Protein AF-0000000079726854 (afdb_homodimer)

Radius of gyration: 30.64 Å; Cα contacts (8 Å, |Δi|>4): 1343; chains: 2; bounding box: 55×97×85 Å

pLDDT: mean 92.7, std 12.95, range [23.28, 98.94]

Nearest PDB structures (foldseek):
  1ols-assembly1_A-2  TM=9.414E-01  e=3.749E-21  Homo sapiens
  2j9f-assembly1_C  TM=9.474E-01  e=1.026E-20  Homo sapiens
  1qs0-assembly1_A-2  TM=9.332E-01  e=1.654E-20  Pseudomonas putida
  1v11-assembly1_A-2  TM=9.419E-01  e=2.470E-19  Homo sapiens
  1olu-assembly1_A-2  TM=9.464E-01  e=5.470E-19  Homo sapiens

Structure (mmCIF, N/CA/C/O backbone):
data_AF-0000000079726854-model_v1
#
loop_
_entity.id
_entity.type
_entity.pdbx_description
1 polymer 'Thiamine pyrophosphate-dependent dehydrogenase E1 component subunit alpha'
#
loop_
_atom_site.group_PDB
_atom_site.id
_atom_site.type_symbol
_atom_site.label_atom_id
_atom_site.label_alt_id
_atom_site.label_comp_id
_atom_site.label_asym_id
_atom_site.label_entity_id
_atom_site.label_seq_id
_atom_site.pdbx_PDB_ins_code
_atom_site.Cartn_x
_atom_site.Cartn_y
_atom_site.Cartn_z
_atom_site.occupancy
_atom_site.B_iso_or_equiv
_atom_site.auth_seq_id
_atom_site.auth_comp_id
_atom_site.auth_asym_id
_atom_site.auth_atom_id
_atom_site.pdbx_PDB_model_num
ATOM 1 N N . MET A 1 1 ? -6.504 -50.25 14.531 1 25.8 1 MET A N 1
ATOM 2 C CA . MET A 1 1 ? -5.559 -50.531 13.453 1 25.8 1 MET A CA 1
ATOM 3 C C . MET A 1 1 ? -5.918 -49.781 12.188 1 25.8 1 MET A C 1
ATOM 5 O O . MET A 1 1 ? -5.203 -49.875 11.188 1 25.8 1 MET A O 1
ATOM 9 N N . SER A 1 2 ? -7.25 -49.594 11.977 1 27.8 2 SER A N 1
ATOM 10 C CA . SER A 1 2 ? -7.914 -49.281 10.719 1 27.8 2 SER A CA 1
ATOM 11 C C . SER A 1 2 ? -7.703 -47.812 10.32 1 27.8 2 SER A C 1
ATOM 13 O O . SER A 1 2 ? -7.949 -47.438 9.172 1 27.8 2 SER A O 1
ATOM 15 N N . ALA A 1 3 ? -7.895 -47.031 11.258 1 33.38 3 ALA A N 1
ATOM 16 C CA . ALA A 1 3 ? -8.016 -45.594 10.953 1 33.38 3 ALA A CA 1
ATOM 17 C C . ALA A 1 3 ? -6.707 -45.031 10.391 1 33.38 3 ALA A C 1
ATOM 19 O O . ALA A 1 3 ? -6.656 -43.906 9.938 1 33.38 3 ALA A O 1
ATOM 20 N N . LYS A 1 4 ? -5.582 -45.438 10.586 1 38.72 4 LYS A N 1
ATOM 21 C CA . LYS A 1 4 ? -4.223 -45.125 10.164 1 38.72 4 LYS A CA 1
ATOM 22 C C . LYS A 1 4 ? -4.023 -45.406 8.672 1 38.72 4 LYS A C 1
ATOM 24 O O . LYS A 1 4 ? -3.131 -44.812 8.047 1 38.72 4 LYS A O 1
ATOM 29 N N . VAL A 1 5 ? -4.652 -46.344 8.062 1 39.69 5 VAL A N 1
ATOM 30 C CA . VAL A 1 5 ? -4.488 -46.875 6.715 1 39.69 5 VAL A CA 1
ATOM 31 C C . VAL A 1 5 ? -5.164 -45.938 5.707 1 39.69 5 VAL A C 1
ATOM 33 O O . VAL A 1 5 ? -4.668 -45.75 4.59 1 39.69 5 VAL A O 1
ATOM 36 N N . GLY A 1 6 ? -6.293 -45.406 6.043 1 38.66 6 GLY A N 1
ATOM 37 C CA . GLY A 1 6 ? -7.152 -44.531 5.246 1 38.66 6 GLY A CA 1
ATOM 38 C C . GLY A 1 6 ? -6.559 -43.156 5.016 1 38.66 6 GLY A C 1
ATOM 39 O O . GLY A 1 6 ? -6.664 -42.594 3.916 1 38.66 6 GLY A O 1
ATOM 40 N N . THR A 1 7 ? -6.168 -42.438 6.035 1 44.09 7 THR A N 1
ATOM 41 C CA . THR A 1 7 ? -5.48 -41.156 6.035 1 44.09 7 THR A CA 1
ATOM 42 C C . THR A 1 7 ? -4.188 -41.25 5.227 1 44.09 7 THR A C 1
ATOM 44 O O . THR A 1 7 ? -3.803 -40.281 4.562 1 44.09 7 THR A O 1
ATOM 47 N N . ASP A 1 8 ? -3.543 -42.594 5.246 1 51.16 8 ASP A N 1
ATOM 48 C CA . ASP A 1 8 ? -2.252 -42.875 4.621 1 51.16 8 ASP A CA 1
ATOM 49 C C . ASP A 1 8 ? -2.391 -43 3.104 1 51.16 8 ASP A C 1
ATOM 51 O O . ASP A 1 8 ? -1.583 -42.438 2.354 1 51.16 8 ASP A O 1
ATOM 55 N N . ILE A 1 9 ? -3.443 -43.781 2.66 1 47.91 9 ILE A N 1
ATOM 56 C CA . ILE A 1 9 ? -3.678 -44.031 1.24 1 47.91 9 ILE A CA 1
ATOM 57 C C . ILE A 1 9 ? -4.062 -42.719 0.56 1 47.91 9 ILE A C 1
ATOM 59 O O . ILE A 1 9 ? -3.588 -42.406 -0.537 1 47.91 9 ILE A O 1
ATOM 63 N N . SER A 1 10 ? -4.98 -42.031 1.282 1 62.22 10 SER A N 1
ATOM 64 C CA . SER A 1 10 ? -5.406 -40.719 0.787 1 62.22 10 SER A CA 1
ATOM 65 C C . SER A 1 10 ? -4.227 -39.75 0.66 1 62.22 10 SER A C 1
ATOM 67 O O . SER A 1 10 ? -4.145 -39 -0.298 1 62.22 10 SER A O 1
ATOM 69 N N . SER A 1 11 ? -3.328 -40.25 1.437 1 79.12 11 SER A N 1
ATOM 70 C CA . SER A 1 11 ? -2.131 -39.406 1.4 1 79.12 11 SER A CA 1
ATOM 71 C C . SER A 1 11 ? -1.229 -39.781 0.232 1 79.12 11 SER A C 1
ATOM 73 O O . SER A 1 11 ? -0.668 -38.938 -0.436 1 79.12 11 SER A O 1
ATOM 75 N N . LYS A 1 12 ? -1.291 -41.156 -0.083 1 88.56 12 LYS A N 1
ATOM 76 C CA . LYS A 1 12 ? -0.431 -41.594 -1.187 1 88.56 12 LYS A CA 1
ATOM 77 C C . LYS A 1 12 ? -1.008 -41.156 -2.529 1 88.56 12 LYS A C 1
ATOM 79 O O . LYS A 1 12 ? -0.264 -40.75 -3.434 1 88.56 12 LYS A O 1
ATOM 84 N N . SER A 1 13 ? -2.318 -41.281 -2.658 1 93.31 13 SER A N 1
ATOM 85 C CA . SER A 1 13 ? -2.971 -40.844 -3.889 1 93.31 13 SER A CA 1
ATOM 86 C C . SER A 1 13 ? -2.744 -39.375 -4.137 1 93.31 13 SER A C 1
ATOM 88 O O . SER A 1 13 ? -2.453 -38.938 -5.262 1 93.31 13 SER A O 1
ATOM 90 N N . VAL A 1 14 ? -2.889 -38.625 -3.09 1 96.12 14 VAL A N 1
ATOM 91 C CA . VAL A 1 14 ? -2.656 -37.188 -3.199 1 96.12 14 VAL A CA 1
ATOM 92 C C . VAL A 1 14 ? -1.198 -36.938 -3.572 1 96.12 14 VAL A C 1
ATOM 94 O O . VAL A 1 14 ? -0.911 -36.094 -4.438 1 96.12 14 VAL A O 1
ATOM 97 N N . LEU A 1 15 ? -0.326 -37.656 -2.934 1 96.88 15 LEU A N 1
ATOM 98 C CA . LEU A 1 15 ? 1.1 -37.531 -3.215 1 96.88 15 LEU A CA 1
ATOM 99 C C . LEU A 1 15 ? 1.396 -37.844 -4.68 1 96.88 15 LEU A C 1
ATOM 101 O O . LEU A 1 15 ? 2.211 -37.156 -5.305 1 96.88 15 LEU A O 1
ATOM 105 N N . MET A 1 16 ? 0.76 -38.844 -5.164 1 97.62 16 MET A N 1
ATOM 106 C CA . MET A 1 16 ? 0.955 -39.219 -6.562 1 97.62 16 MET A CA 1
ATOM 107 C C . MET A 1 16 ? 0.447 -38.125 -7.496 1 97.62 16 MET A C 1
ATOM 109 O O . MET A 1 16 ? 1.12 -37.781 -8.461 1 97.62 16 MET A O 1
ATOM 113 N N . ASP A 1 17 ? -0.736 -37.625 -7.234 1 98 17 ASP A N 1
ATOM 114 C CA . ASP A 1 17 ? -1.294 -36.562 -8.039 1 98 17 ASP A CA 1
ATOM 115 C C . ASP A 1 17 ? -0.376 -35.344 -8.039 1 98 17 ASP A C 1
ATOM 117 O O . ASP A 1 17 ? -0.16 -34.719 -9.078 1 98 17 ASP A O 1
ATOM 121 N N . LEU A 1 18 ? 0.135 -35 -6.871 1 98.56 18 LEU A N 1
ATOM 122 C CA . LEU A 1 18 ? 1.049 -33.875 -6.742 1 98.56 18 LEU A CA 1
ATOM 123 C C . LEU A 1 18 ? 2.318 -34.125 -7.555 1 98.56 18 LEU A C 1
ATOM 125 O O . LEU A 1 18 ? 2.791 -33.219 -8.25 1 98.56 18 LEU A O 1
ATOM 129 N N . TYR A 1 19 ? 2.846 -35.312 -7.453 1 98.44 19 TYR A N 1
ATOM 130 C CA . TYR A 1 19 ? 4.066 -35.656 -8.172 1 98.44 19 TYR A CA 1
ATOM 131 C C . TYR A 1 19 ? 3.865 -35.531 -9.68 1 98.44 19 TYR A C 1
ATOM 133 O O . TYR A 1 19 ? 4.68 -34.938 -10.375 1 98.44 19 TYR A O 1
ATOM 141 N N . VAL A 1 20 ? 2.812 -36.094 -10.18 1 98.69 20 VAL A N 1
ATOM 142 C CA . VAL A 1 20 ? 2.549 -36.094 -11.609 1 98.69 20 VAL A CA 1
ATOM 143 C C . VAL A 1 20 ? 2.414 -34.656 -12.102 1 98.69 20 VAL A C 1
ATOM 145 O O . VAL A 1 20 ? 2.979 -34.281 -13.133 1 98.69 20 VAL A O 1
ATOM 148 N N . SER A 1 21 ? 1.684 -33.844 -11.367 1 98.69 21 SER A N 1
ATOM 149 C CA . SER A 1 21 ? 1.503 -32.438 -11.727 1 98.69 21 SER A CA 1
ATOM 150 C C . SER A 1 21 ? 2.834 -31.703 -11.742 1 98.69 21 SER A C 1
ATOM 152 O O . SER A 1 21 ? 3.168 -31.031 -12.719 1 98.69 21 SER A O 1
ATOM 154 N N . ALA A 1 22 ? 3.607 -31.828 -10.688 1 98.81 22 ALA A N 1
ATOM 155 C CA . ALA A 1 22 ? 4.895 -31.141 -10.578 1 98.81 22 ALA A CA 1
ATOM 156 C C . ALA A 1 22 ? 5.859 -31.609 -11.664 1 98.81 22 ALA A C 1
ATOM 158 O O . ALA A 1 22 ? 6.59 -30.812 -12.25 1 98.81 22 ALA A O 1
ATOM 159 N N . LEU A 1 23 ? 5.867 -32.875 -11.906 1 98.81 23 LEU A N 1
ATOM 160 C CA . LEU A 1 23 ? 6.738 -33.469 -12.922 1 98.81 23 LEU A CA 1
ATOM 161 C C . LEU A 1 23 ? 6.391 -32.938 -14.305 1 98.81 23 LEU A C 1
ATOM 163 O O . LEU A 1 23 ? 7.281 -32.625 -15.094 1 98.81 23 LEU A O 1
ATOM 167 N N . ARG A 1 24 ? 5.117 -32.938 -14.602 1 98.81 24 ARG A N 1
ATOM 168 C CA . ARG A 1 24 ? 4.668 -32.406 -15.883 1 98.81 24 ARG A CA 1
ATOM 169 C C . ARG A 1 24 ? 5.141 -30.969 -16.078 1 98.81 24 ARG A C 1
ATOM 171 O O . ARG A 1 24 ? 5.629 -30.609 -17.141 1 98.81 24 ARG A O 1
ATOM 178 N N . ILE A 1 25 ? 4.984 -30.156 -15.086 1 98.81 25 ILE A N 1
ATOM 179 C CA . ILE A 1 25 ? 5.438 -28.766 -15.133 1 98.81 25 ILE A CA 1
ATOM 180 C C . ILE A 1 25 ? 6.938 -28.719 -15.406 1 98.81 25 ILE A C 1
ATOM 182 O O . ILE A 1 25 ? 7.391 -28.062 -16.344 1 98.81 25 ILE A O 1
ATOM 186 N N . ARG A 1 26 ? 7.73 -29.469 -14.641 1 98.81 26 ARG A N 1
ATOM 187 C CA . ARG A 1 26 ? 9.188 -29.5 -14.742 1 98.81 26 ARG A CA 1
ATOM 188 C C . ARG A 1 26 ? 9.625 -29.938 -16.141 1 98.81 26 ARG A C 1
ATOM 190 O O . ARG A 1 26 ? 10.367 -29.219 -16.812 1 98.81 26 ARG A O 1
ATOM 197 N N . MET A 1 27 ? 9.141 -31.062 -16.516 1 98.81 27 MET A N 1
ATOM 198 C CA . MET A 1 27 ? 9.602 -31.641 -17.781 1 98.81 27 MET A CA 1
ATOM 199 C C . MET A 1 27 ? 9.172 -30.781 -18.969 1 98.81 27 MET A C 1
ATOM 201 O O . MET A 1 27 ? 9.883 -30.672 -19.953 1 98.81 27 MET A O 1
ATOM 205 N N . THR A 1 28 ? 7.984 -30.219 -18.906 1 98.81 28 THR A N 1
ATOM 206 C CA . THR A 1 28 ? 7.543 -29.312 -19.953 1 98.81 28 THR A CA 1
ATOM 207 C C . THR A 1 28 ? 8.5 -28.125 -20.094 1 98.81 28 THR A C 1
ATOM 209 O O . THR A 1 28 ? 8.953 -27.797 -21.188 1 98.81 28 THR A O 1
ATOM 212 N N . GLU A 1 29 ? 8.781 -27.469 -18.953 1 98.44 29 GLU A N 1
ATOM 213 C CA . GLU A 1 29 ? 9.633 -26.281 -19 1 98.44 29 GLU A CA 1
ATOM 214 C C . GLU A 1 29 ? 11.07 -26.641 -19.359 1 98.44 29 GLU A C 1
ATOM 216 O O . GLU A 1 29 ? 11.766 -25.875 -20.016 1 98.44 29 GLU A O 1
ATOM 221 N N . GLU A 1 30 ? 11.539 -27.812 -18.938 1 98.19 30 GLU A N 1
ATOM 222 C CA . GLU A 1 30 ? 12.852 -28.281 -19.375 1 98.19 30 GLU A CA 1
ATOM 223 C C . GLU A 1 30 ? 12.906 -28.469 -20.875 1 98.19 30 GLU A C 1
ATOM 225 O O . GLU A 1 30 ? 13.906 -28.141 -21.516 1 98.19 30 GLU A O 1
ATOM 230 N N . GLU A 1 31 ? 11.852 -29 -21.422 1 98.19 31 GLU A N 1
ATOM 231 C CA . GLU A 1 31 ? 11.805 -29.172 -22.875 1 98.19 31 GLU A CA 1
ATOM 232 C C . GLU A 1 31 ? 11.75 -27.828 -23.578 1 98.19 31 GLU A C 1
ATOM 234 O O . GLU A 1 31 ? 12.367 -27.656 -24.641 1 98.19 31 GLU A O 1
ATOM 239 N N . ILE A 1 32 ? 10.953 -26.891 -23.062 1 97.81 32 ILE A N 1
ATOM 240 C CA . ILE A 1 32 ? 10.945 -25.547 -23.594 1 97.81 32 ILE A CA 1
ATOM 241 C C . ILE A 1 32 ? 12.367 -24.984 -23.594 1 97.81 32 ILE A C 1
ATOM 243 O O . ILE A 1 32 ? 12.82 -24.422 -24.609 1 97.81 32 ILE A O 1
ATOM 247 N N . SER A 1 33 ? 13.039 -25.125 -22.484 1 97 33 SER A N 1
ATOM 248 C CA . SER A 1 33 ? 14.414 -24.656 -22.359 1 97 33 SER A CA 1
ATOM 249 C C . SER A 1 33 ? 15.312 -25.281 -23.438 1 97 33 SER A C 1
ATOM 251 O O . SER A 1 33 ? 16.062 -24.578 -24.109 1 97 33 SER A O 1
ATOM 253 N N . LYS A 1 34 ? 15.195 -26.531 -23.609 1 96.56 34 LYS A N 1
ATOM 254 C CA . LYS A 1 34 ? 16.031 -27.297 -24.547 1 96.56 34 LYS A CA 1
ATOM 255 C C . LYS A 1 34 ? 15.789 -26.828 -25.984 1 96.56 34 LYS A C 1
ATOM 257 O O . LYS A 1 34 ? 16.734 -26.734 -26.766 1 96.56 34 LYS A O 1
ATOM 262 N N . ARG A 1 35 ? 14.562 -26.562 -26.297 1 96.12 35 ARG A N 1
ATOM 263 C CA . ARG A 1 35 ? 14.188 -26.281 -27.688 1 96.12 35 ARG A CA 1
ATOM 264 C C . ARG A 1 35 ? 14.242 -24.781 -27.969 1 96.12 35 ARG A C 1
ATOM 266 O O . ARG A 1 35 ? 14.078 -24.359 -29.109 1 96.12 35 ARG A O 1
ATOM 273 N N . TYR A 1 36 ? 14.43 -24 -27.016 1 94.44 36 TYR A N 1
ATOM 274 C CA . TYR A 1 36 ? 14.336 -22.547 -27.141 1 94.44 36 TYR A CA 1
ATOM 275 C C . TYR A 1 36 ? 15.297 -22.031 -28.219 1 94.44 36 TYR A C 1
ATOM 277 O O . TYR A 1 36 ? 14.961 -21.109 -28.953 1 94.44 36 TYR A O 1
ATOM 285 N N . SER A 1 37 ? 16.422 -22.609 -28.391 1 88.81 37 SER A N 1
ATOM 286 C CA . SER A 1 37 ? 17.469 -22.156 -29.312 1 88.81 37 SER A CA 1
ATOM 287 C C . SER A 1 37 ? 17.062 -22.391 -30.766 1 88.81 37 SER A C 1
ATOM 289 O O . SER A 1 37 ? 17.688 -21.844 -31.672 1 88.81 37 SER A O 1
ATOM 291 N N . GLN A 1 38 ? 16.062 -23.172 -30.906 1 88.62 38 GLN A N 1
ATOM 292 C CA . GLN A 1 38 ? 15.602 -23.453 -32.25 1 88.62 38 GLN A CA 1
ATOM 293 C C . GLN A 1 38 ? 14.914 -22.234 -32.875 1 88.62 38 GLN A C 1
ATOM 295 O O . GLN A 1 38 ? 14.625 -22.219 -34.062 1 88.62 38 GLN A O 1
ATOM 300 N N . ASN A 1 39 ? 14.555 -21.234 -32.062 1 85.31 39 ASN A N 1
ATOM 301 C CA . ASN A 1 39 ? 14.031 -19.938 -32.5 1 85.31 39 ASN A CA 1
ATOM 302 C C . ASN A 1 39 ? 12.648 -20.062 -33.125 1 85.31 39 ASN A C 1
ATOM 304 O O . ASN A 1 39 ? 12.32 -19.344 -34.062 1 85.31 39 ASN A O 1
ATOM 308 N N . ARG A 1 40 ? 12.031 -21.094 -32.688 1 88.19 40 ARG A N 1
ATOM 309 C CA . ARG A 1 40 ? 10.648 -21.266 -33.125 1 88.19 40 ARG A CA 1
ATOM 310 C C . ARG A 1 40 ? 9.672 -20.672 -32.125 1 88.19 40 ARG A C 1
ATOM 312 O O . ARG A 1 40 ? 8.508 -20.438 -32.438 1 88.19 40 ARG A O 1
ATOM 319 N N . MET A 1 41 ? 10.172 -20.516 -30.984 1 86.25 41 MET A N 1
ATOM 320 C CA . MET A 1 41 ? 9.43 -19.812 -29.938 1 86.25 41 MET A CA 1
ATOM 321 C C . MET A 1 41 ? 9.742 -18.312 -29.953 1 86.25 41 MET A C 1
ATOM 323 O O . MET A 1 41 ? 10.844 -17.906 -29.594 1 86.25 41 MET A O 1
ATOM 327 N N . ARG A 1 42 ? 8.984 -17.5 -30.469 1 79 42 ARG A N 1
ATOM 328 C CA . ARG A 1 42 ? 9.312 -16.094 -30.719 1 79 42 ARG A CA 1
ATOM 329 C C . ARG A 1 42 ? 8.797 -15.203 -29.578 1 79 42 ARG A C 1
ATOM 331 O O . ARG A 1 42 ? 8.203 -14.156 -29.828 1 79 42 ARG A O 1
ATOM 338 N N . CYS A 1 43 ? 8.922 -15.617 -28.391 1 88.31 43 CYS A N 1
ATOM 339 C CA . CYS A 1 43 ? 8.562 -14.836 -27.219 1 88.31 43 CYS A CA 1
ATOM 340 C C . CYS A 1 43 ? 9.492 -15.141 -26.047 1 88.31 43 CYS A C 1
ATOM 342 O O . CYS A 1 43 ? 10.086 -16.219 -25.984 1 88.31 43 CYS A O 1
ATOM 344 N N . PRO A 1 44 ? 9.664 -14.117 -25.188 1 91.12 44 PRO A N 1
ATOM 345 C CA . PRO A 1 44 ? 10.43 -14.422 -23.969 1 91.12 44 PRO A CA 1
ATOM 346 C C . PRO A 1 44 ? 9.742 -15.453 -23.078 1 91.12 44 PRO A C 1
ATOM 348 O O . PRO A 1 44 ? 8.516 -15.461 -22.969 1 91.12 44 PRO A O 1
ATOM 351 N N . THR A 1 45 ? 10.562 -16.312 -22.562 1 93.69 45 THR A N 1
ATOM 352 C CA . THR A 1 45 ? 10 -17.328 -21.672 1 93.69 45 THR A CA 1
ATOM 353 C C . THR A 1 45 ? 10.484 -17.109 -20.234 1 93.69 45 THR A C 1
ATOM 355 O O . THR A 1 45 ? 11.633 -16.703 -20.016 1 93.69 45 THR A O 1
ATOM 358 N N . HIS A 1 46 ? 9.633 -17.297 -19.281 1 95.81 46 HIS A N 1
ATOM 359 C CA . HIS A 1 46 ? 9.914 -17.281 -17.859 1 95.81 46 HIS A CA 1
ATOM 360 C C . HIS A 1 46 ? 9.609 -18.641 -17.219 1 95.81 46 HIS A C 1
ATOM 362 O O . HIS A 1 46 ? 8.445 -18.969 -16.984 1 95.81 46 HIS A O 1
ATOM 368 N N . LEU A 1 47 ? 10.656 -19.359 -16.922 1 97.19 47 LEU A N 1
ATOM 369 C CA . LEU A 1 47 ? 10.492 -20.75 -16.469 1 97.19 47 LEU A CA 1
ATOM 370 C C . LEU A 1 47 ? 10.359 -20.812 -14.961 1 97.19 47 LEU A C 1
ATOM 372 O O . LEU A 1 47 ? 11.023 -20.062 -14.234 1 97.19 47 LEU A O 1
ATOM 376 N N . SER A 1 48 ? 9.531 -21.703 -14.5 1 97.38 48 SER A N 1
ATOM 377 C CA . SER A 1 48 ? 9.242 -21.859 -13.086 1 97.38 48 SER A CA 1
ATOM 378 C C . SER A 1 48 ? 10.039 -23.016 -12.477 1 97.38 48 SER A C 1
ATOM 380 O O . SER A 1 48 ? 9.719 -23.5 -11.383 1 97.38 48 SER A O 1
ATOM 382 N N . ILE A 1 49 ? 11.055 -23.5 -13.203 1 98.12 49 ILE A N 1
ATOM 383 C CA . ILE A 1 49 ? 11.828 -24.641 -12.734 1 98.12 49 ILE A CA 1
ATOM 384 C C . ILE A 1 49 ? 12.375 -24.359 -11.336 1 98.12 49 ILE A C 1
ATOM 386 O O . ILE A 1 49 ? 13.047 -23.359 -11.109 1 98.12 49 ILE A O 1
ATOM 390 N N . GLY A 1 50 ? 12.062 -25.234 -10.383 1 97.94 50 GLY A N 1
ATOM 391 C CA . GLY A 1 50 ? 12.414 -25.094 -8.977 1 97.94 50 GLY A CA 1
ATOM 392 C C . GLY A 1 50 ? 11.25 -24.641 -8.117 1 97.94 50 GLY A C 1
ATOM 393 O O . GLY A 1 50 ? 11.312 -24.734 -6.887 1 97.94 50 GLY A O 1
ATOM 394 N N . GLN A 1 51 ? 10.156 -24.172 -8.742 1 98.38 51 GLN A N 1
ATOM 395 C CA . GLN A 1 51 ? 9.031 -23.594 -8.023 1 98.38 51 GLN A CA 1
ATOM 396 C C . GLN A 1 51 ? 7.738 -24.344 -8.312 1 98.38 51 GLN A C 1
ATOM 398 O O . GLN A 1 51 ? 6.645 -23.797 -8.172 1 98.38 51 GLN A O 1
ATOM 403 N N . GLU A 1 52 ? 7.777 -25.594 -8.727 1 98.69 52 GLU A N 1
ATOM 404 C CA . GLU A 1 52 ? 6.613 -26.328 -9.211 1 98.69 52 GLU A CA 1
ATOM 405 C C . GLU A 1 52 ? 5.648 -26.656 -8.07 1 98.69 52 GLU A C 1
ATOM 407 O O . GLU A 1 52 ? 4.441 -26.797 -8.297 1 98.69 52 GLU A O 1
ATOM 412 N N . GLY A 1 53 ? 6.184 -26.766 -6.879 1 98.69 53 GLY A N 1
ATOM 413 C CA . GLY A 1 53 ? 5.434 -27.312 -5.762 1 98.69 53 GLY A CA 1
ATOM 414 C C . GLY A 1 53 ? 4.168 -26.531 -5.449 1 98.69 53 GLY A C 1
ATOM 415 O O . GLY A 1 53 ? 3.1 -27.109 -5.27 1 98.69 53 GLY A O 1
ATOM 416 N N . VAL A 1 54 ? 4.266 -25.234 -5.398 1 98.81 54 VAL A N 1
ATOM 417 C CA . VAL A 1 54 ? 3.131 -24.391 -5.039 1 98.81 54 VAL A CA 1
ATOM 418 C C . VAL A 1 54 ? 2.037 -24.516 -6.098 1 98.81 54 VAL A C 1
ATOM 420 O O . VAL A 1 54 ? 0.869 -24.734 -5.77 1 98.81 54 VAL A O 1
ATOM 423 N N . ALA A 1 55 ? 2.416 -24.391 -7.336 1 98.81 55 ALA A N 1
ATOM 424 C CA . ALA A 1 55 ? 1.452 -24.469 -8.43 1 98.81 55 ALA A CA 1
ATOM 425 C C . ALA A 1 55 ? 0.743 -25.828 -8.43 1 98.81 55 ALA A C 1
ATOM 427 O O . ALA A 1 55 ? -0.479 -25.891 -8.594 1 98.81 55 ALA A O 1
ATOM 428 N N . ALA A 1 56 ? 1.502 -26.922 -8.258 1 98.75 56 ALA A N 1
ATOM 429 C CA . ALA A 1 56 ? 0.932 -28.266 -8.25 1 98.75 56 ALA A CA 1
ATOM 430 C C . ALA A 1 56 ? -0.066 -28.422 -7.105 1 98.75 56 ALA A C 1
ATOM 432 O O . ALA A 1 56 ? -1.17 -28.938 -7.309 1 98.75 56 ALA A O 1
ATOM 433 N N . ALA A 1 57 ? 0.306 -27.984 -5.941 1 98.75 57 ALA A N 1
ATOM 434 C CA . ALA A 1 57 ? -0.526 -28.156 -4.754 1 98.75 57 ALA A CA 1
ATOM 435 C C . ALA A 1 57 ? -1.794 -27.312 -4.852 1 98.75 57 ALA A C 1
ATOM 437 O O . ALA A 1 57 ? -2.902 -27.812 -4.656 1 98.75 57 ALA A O 1
ATOM 438 N N . VAL A 1 58 ? -1.627 -26.016 -5.164 1 98.81 58 VAL A N 1
ATOM 439 C CA . VAL A 1 58 ? -2.768 -25.109 -5.238 1 98.81 58 VAL A CA 1
ATOM 440 C C . VAL A 1 58 ? -3.709 -25.562 -6.355 1 98.81 58 VAL A C 1
ATOM 442 O O . VAL A 1 58 ? -4.93 -25.531 -6.191 1 98.81 58 VAL A O 1
ATOM 445 N N . GLY A 1 59 ? -3.137 -25.953 -7.465 1 98.62 59 GLY A N 1
ATOM 446 C CA . GLY A 1 59 ? -3.941 -26.453 -8.57 1 98.62 59 GLY A CA 1
ATOM 447 C C . GLY A 1 59 ? -4.805 -27.641 -8.195 1 98.62 59 GLY A C 1
ATOM 448 O O . GLY A 1 59 ? -5.945 -27.766 -8.656 1 98.62 59 GLY A O 1
ATOM 449 N N . LEU A 1 60 ? -4.246 -28.516 -7.426 1 97.94 60 LEU A N 1
ATOM 450 C CA . LEU A 1 60 ? -4.98 -29.703 -7.016 1 97.94 60 LEU A CA 1
ATOM 451 C C . LEU A 1 60 ? -6.125 -29.344 -6.07 1 97.94 60 LEU A C 1
ATOM 453 O O . LEU A 1 60 ? -7.156 -30.016 -6.047 1 97.94 60 LEU A O 1
ATOM 457 N N . VAL A 1 61 ? -5.977 -28.328 -5.281 1 98.44 61 VAL A N 1
ATOM 458 C CA . VAL A 1 61 ? -6.977 -27.906 -4.305 1 98.44 61 VAL A CA 1
ATOM 459 C C . VAL A 1 61 ? -8.125 -27.203 -5.012 1 98.44 61 VAL A C 1
ATOM 461 O O . VAL A 1 61 ? -9.297 -27.391 -4.656 1 98.44 61 VAL A O 1
ATOM 464 N N . LEU A 1 62 ? -7.852 -26.391 -6.02 1 98.5 62 LEU A N 1
ATOM 465 C CA . LEU A 1 62 ? -8.852 -25.578 -6.715 1 98.5 62 LEU A CA 1
ATOM 466 C C . LEU A 1 62 ? -9.672 -26.453 -7.672 1 98.5 62 LEU A C 1
ATOM 468 O O . LEU A 1 62 ? -9.133 -27.344 -8.312 1 98.5 62 LEU A O 1
ATOM 472 N N . SER A 1 63 ? -10.922 -26.172 -7.797 1 97.38 63 SER A N 1
ATOM 473 C CA . SER A 1 63 ? -11.773 -26.812 -8.797 1 97.38 63 SER A CA 1
ATOM 474 C C . SER A 1 63 ? -11.664 -26.094 -10.148 1 97.38 63 SER A C 1
ATOM 476 O O . SER A 1 63 ? -11.07 -25.016 -10.242 1 97.38 63 SER A O 1
ATOM 478 N N . LYS A 1 64 ? -12.258 -26.719 -11.125 1 96.88 64 LYS A N 1
ATOM 479 C CA . LYS A 1 64 ? -12.25 -26.125 -12.461 1 96.88 64 LYS A CA 1
ATOM 480 C C . LYS A 1 64 ? -13.086 -24.844 -12.492 1 96.88 64 LYS A C 1
ATOM 482 O O . LYS A 1 64 ? -12.891 -24 -13.367 1 96.88 64 LYS A O 1
ATOM 487 N N . GLU A 1 65 ? -13.969 -24.688 -11.539 1 97.5 65 GLU A N 1
ATOM 488 C CA . GLU A 1 65 ? -14.867 -23.531 -11.508 1 97.5 65 GLU A CA 1
ATOM 489 C C . GLU A 1 65 ? -14.219 -22.359 -10.773 1 97.5 65 GLU A C 1
ATOM 491 O O . GLU A 1 65 ? -14.688 -21.219 -10.891 1 97.5 65 GLU A O 1
ATOM 496 N N . ASP A 1 66 ? -13.242 -22.656 -10.008 1 98.81 66 ASP A N 1
ATOM 497 C CA . ASP A 1 66 ? -12.531 -21.562 -9.328 1 98.81 66 ASP A CA 1
ATOM 498 C C . ASP A 1 66 ? -11.734 -20.734 -10.32 1 98.81 66 ASP A C 1
ATOM 500 O O . ASP A 1 66 ? -11.305 -21.234 -11.359 1 98.81 66 ASP A O 1
ATOM 504 N N . PHE A 1 67 ? -11.547 -19.469 -9.961 1 98.81 67 PHE A N 1
ATOM 505 C CA . PHE A 1 67 ? -10.781 -18.594 -10.828 1 98.81 67 PHE A CA 1
ATOM 506 C C . PHE A 1 67 ? -9.32 -18.531 -10.398 1 98.81 67 PHE A C 1
ATOM 508 O O . PHE A 1 67 ? -9.016 -18.656 -9.211 1 98.81 67 PHE A O 1
ATOM 515 N N . ALA A 1 68 ? -8.453 -18.359 -11.375 1 98.81 68 ALA A N 1
ATOM 516 C CA . ALA A 1 68 ? -7.035 -18.125 -11.102 1 98.81 68 ALA A CA 1
ATOM 517 C C . ALA A 1 68 ? -6.453 -17.078 -12.07 1 98.81 68 ALA A C 1
ATOM 519 O O . ALA A 1 68 ? -6.785 -17.078 -13.258 1 98.81 68 ALA A O 1
ATOM 520 N N . VAL A 1 69 ? -5.676 -16.188 -11.555 1 98.75 69 VAL A N 1
ATOM 521 C CA . VAL A 1 69 ? -4.875 -15.266 -12.344 1 98.75 69 VAL A CA 1
ATOM 522 C C . VAL A 1 69 ? -3.412 -15.344 -11.906 1 98.75 69 VAL A C 1
ATOM 524 O O . VAL A 1 69 ? -3.117 -15.695 -10.766 1 98.75 69 VAL A O 1
ATOM 527 N N . SER A 1 70 ? -2.549 -15.047 -12.859 1 97.94 70 SER A N 1
ATOM 528 C CA . SER A 1 70 ? -1.137 -15.297 -12.594 1 97.94 70 SER A CA 1
ATOM 529 C C . SER A 1 70 ? -0.255 -14.219 -13.211 1 97.94 70 SER A C 1
ATOM 531 O O . SER A 1 70 ? -0.731 -13.125 -13.531 1 97.94 70 SER A O 1
ATOM 533 N N . THR A 1 71 ? 1.039 -14.445 -13.203 1 96.88 71 THR A N 1
ATOM 534 C CA . THR A 1 71 ? 2.078 -13.5 -13.602 1 96.88 71 THR A CA 1
ATOM 535 C C . THR A 1 71 ? 2.691 -13.898 -14.938 1 96.88 71 THR A C 1
ATOM 537 O O . THR A 1 71 ? 2.125 -14.711 -15.672 1 96.88 71 THR A O 1
ATOM 540 N N . HIS A 1 72 ? 3.795 -13.203 -15.25 1 95.06 72 HIS A N 1
ATOM 541 C CA . HIS A 1 72 ? 4.543 -13.516 -16.469 1 95.06 72 HIS A CA 1
ATOM 542 C C . HIS A 1 72 ? 5.121 -14.922 -16.406 1 95.06 72 HIS A C 1
ATOM 544 O O . HIS A 1 72 ? 5.441 -15.508 -17.453 1 95.06 72 HIS A O 1
ATOM 550 N N . ARG A 1 73 ? 5.336 -15.43 -15.289 1 96.31 73 ARG A N 1
ATOM 551 C CA . ARG A 1 73 ? 5.812 -16.797 -15.094 1 96.31 73 ARG A CA 1
ATOM 552 C C . ARG A 1 73 ? 4.652 -17.75 -14.82 1 96.31 73 ARG A C 1
ATOM 554 O O . ARG A 1 73 ? 4.574 -18.344 -13.75 1 96.31 73 ARG A O 1
ATOM 561 N N . ALA A 1 74 ? 3.887 -17.984 -15.828 1 97.5 74 ALA A N 1
ATOM 562 C CA . ALA A 1 74 ? 2.539 -18.5 -15.594 1 97.5 74 ALA A CA 1
ATOM 563 C C . ALA A 1 74 ? 2.432 -19.969 -15.992 1 97.5 74 ALA A C 1
ATOM 565 O O . ALA A 1 74 ? 1.415 -20.609 -15.734 1 97.5 74 ALA A O 1
ATOM 566 N N . HIS A 1 75 ? 3.535 -20.594 -16.578 1 98.38 75 HIS A N 1
ATOM 567 C CA . HIS A 1 75 ? 3.416 -21.969 -17.094 1 98.38 75 HIS A CA 1
ATOM 568 C C . HIS A 1 75 ? 2.971 -22.922 -15.992 1 98.38 75 HIS A C 1
ATOM 570 O O . HIS A 1 75 ? 2.049 -23.719 -16.188 1 98.38 75 HIS A O 1
ATOM 576 N N . ALA A 1 76 ? 3.619 -22.797 -14.875 1 98.75 76 ALA A N 1
ATOM 577 C CA . ALA A 1 76 ? 3.344 -23.719 -13.773 1 98.75 76 ALA A CA 1
ATOM 578 C C . ALA A 1 76 ? 1.912 -23.547 -13.273 1 98.75 76 ALA A C 1
ATOM 580 O O . ALA A 1 76 ? 1.215 -24.547 -13.039 1 98.75 76 ALA A O 1
ATOM 581 N N . HIS A 1 77 ? 1.479 -22.328 -13.117 1 98.81 77 HIS A N 1
ATOM 582 C CA . HIS A 1 77 ? 0.135 -22.062 -12.625 1 98.81 77 HIS A CA 1
ATOM 583 C C . HIS A 1 77 ? -0.925 -22.547 -13.609 1 98.81 77 HIS A C 1
ATOM 585 O O . HIS A 1 77 ? -1.926 -23.141 -13.203 1 98.81 77 HIS A O 1
ATOM 591 N N . TYR A 1 78 ? -0.679 -22.266 -14.859 1 98.75 78 TYR A N 1
ATOM 592 C CA . TYR A 1 78 ? -1.571 -22.672 -15.938 1 98.75 78 TYR A CA 1
ATOM 593 C C . TYR A 1 78 ? -1.74 -24.188 -15.953 1 98.75 78 TYR A C 1
ATOM 595 O O . TYR A 1 78 ? -2.865 -24.703 -15.945 1 98.75 78 TYR A O 1
ATOM 603 N N . LEU A 1 79 ? -0.649 -24.922 -15.938 1 98.81 79 LEU A N 1
ATOM 604 C CA . LEU A 1 79 ? -0.689 -26.375 -15.984 1 98.81 79 LEU A CA 1
ATOM 605 C C . LEU A 1 79 ? -1.238 -26.938 -14.688 1 98.81 79 LEU A C 1
ATOM 607 O O . LEU A 1 79 ? -2.01 -27.906 -14.703 1 98.81 79 LEU A O 1
ATOM 611 N N . GLY A 1 80 ? -0.824 -26.375 -13.578 1 98.62 80 GLY A N 1
ATOM 612 C CA . GLY A 1 80 ? -1.349 -26.812 -12.289 1 98.62 80 GLY A CA 1
ATOM 613 C C . GLY A 1 80 ? -2.861 -26.719 -12.203 1 98.62 80 GLY A C 1
ATOM 614 O O . GLY A 1 80 ? -3.506 -27.594 -11.609 1 98.62 80 GLY A O 1
ATOM 615 N N . LYS A 1 81 ? -3.398 -25.719 -12.812 1 98.25 81 LYS A N 1
ATOM 616 C CA . LYS A 1 81 ? -4.84 -25.469 -12.789 1 98.25 81 LYS A CA 1
ATOM 617 C C . LYS A 1 81 ? -5.566 -26.375 -13.781 1 98.25 81 LYS A C 1
ATOM 619 O O . LYS A 1 81 ? -6.793 -26.344 -13.867 1 98.25 81 LYS A O 1
ATOM 624 N N . GLY A 1 82 ? -4.773 -27.078 -14.555 1 97.94 82 GLY A N 1
ATOM 625 C CA . GLY A 1 82 ? -5.379 -28 -15.492 1 97.94 82 GLY A CA 1
ATOM 626 C C . GLY A 1 82 ? -5.43 -27.484 -16.922 1 97.94 82 GLY A C 1
ATOM 627 O O . GLY A 1 82 ? -6.18 -27.984 -17.75 1 97.94 82 GLY A O 1
ATOM 628 N N . GLY A 1 83 ? -4.707 -26.484 -17.219 1 98.44 83 GLY A N 1
ATOM 629 C CA . GLY A 1 83 ? -4.664 -25.953 -18.562 1 98.44 83 GLY A CA 1
ATOM 630 C C . GLY A 1 83 ? -4.199 -26.953 -19.609 1 98.44 83 GLY A C 1
ATOM 631 O O . GLY A 1 83 ? -3.412 -27.859 -19.297 1 98.44 83 GLY A O 1
ATOM 632 N N . ASP A 1 84 ? -4.602 -26.719 -20.766 1 98.5 84 ASP A N 1
ATOM 633 C CA . ASP A 1 84 ? -4.277 -27.609 -21.875 1 98.5 84 ASP A CA 1
ATOM 634 C C . ASP A 1 84 ? -2.826 -27.438 -22.312 1 98.5 84 ASP A C 1
ATOM 636 O O . ASP A 1 84 ? -2.432 -26.359 -22.766 1 98.5 84 ASP A O 1
ATOM 640 N N . LEU A 1 85 ? -2.064 -28.531 -22.203 1 98.69 85 LEU A N 1
ATOM 641 C CA . LEU A 1 85 ? -0.635 -28.484 -22.5 1 98.69 85 LEU A CA 1
ATOM 642 C C . LEU A 1 85 ? -0.392 -28.203 -23.984 1 98.69 85 LEU A C 1
ATOM 644 O O . LEU A 1 85 ? 0.463 -27.391 -24.328 1 98.69 85 LEU A O 1
ATOM 648 N N . LYS A 1 86 ? -1.131 -28.875 -24.875 1 98.56 86 LYS A N 1
ATOM 649 C CA . LYS A 1 86 ? -0.979 -28.656 -26.312 1 98.56 86 LYS A CA 1
ATOM 650 C C . LYS A 1 86 ? -1.225 -27.188 -26.656 1 98.56 86 LYS A C 1
ATOM 652 O O . LYS A 1 86 ? -0.431 -26.578 -27.375 1 98.56 86 LYS A O 1
ATOM 657 N N . ALA A 1 87 ? -2.281 -26.672 -26.125 1 98.5 87 ALA A N 1
ATOM 658 C CA . ALA A 1 87 ? -2.641 -25.281 -26.406 1 98.5 87 ALA A CA 1
ATOM 659 C C . ALA A 1 87 ? -1.582 -24.328 -25.875 1 98.5 87 ALA A C 1
ATOM 661 O O . ALA A 1 87 ? -1.309 -23.297 -26.484 1 98.5 87 ALA A O 1
ATOM 662 N N . MET A 1 88 ? -1.014 -24.641 -24.734 1 98.25 88 MET A N 1
ATOM 663 C CA . MET A 1 88 ? 0.018 -23.781 -24.172 1 98.25 88 MET A CA 1
ATOM 664 C C . MET A 1 88 ? 1.246 -23.734 -25.062 1 98.25 88 MET A C 1
ATOM 666 O O . MET A 1 88 ? 1.764 -22.656 -25.359 1 98.25 88 MET A O 1
ATOM 670 N N . ILE A 1 89 ? 1.723 -24.922 -25.484 1 98.12 89 ILE A N 1
ATOM 671 C CA . ILE A 1 89 ? 2.906 -24.953 -26.344 1 98.12 89 ILE A CA 1
ATOM 672 C C . ILE A 1 89 ? 2.607 -24.266 -27.672 1 98.12 89 ILE A C 1
ATOM 674 O O . ILE A 1 89 ? 3.432 -23.5 -28.188 1 98.12 89 ILE A O 1
ATOM 678 N N . ALA A 1 90 ? 1.417 -24.516 -28.219 1 97.75 90 ALA A N 1
ATOM 679 C CA . ALA A 1 90 ? 1.022 -23.828 -29.438 1 97.75 90 ALA A CA 1
ATOM 680 C C . ALA A 1 90 ? 1.044 -22.312 -29.25 1 97.75 90 ALA A C 1
ATOM 682 O O . ALA A 1 90 ? 1.446 -21.578 -30.156 1 97.75 90 ALA A O 1
ATOM 683 N N . GLU A 1 91 ? 0.566 -21.844 -28.156 1 96.69 91 GLU A N 1
ATOM 684 C CA . GLU A 1 91 ? 0.577 -20.406 -27.844 1 96.69 91 GLU A CA 1
ATOM 685 C C . GLU A 1 91 ? 1.997 -19.859 -27.844 1 96.69 91 GLU A C 1
ATOM 687 O O . GLU A 1 91 ? 2.246 -18.797 -28.422 1 96.69 91 GLU A O 1
ATOM 692 N N . ILE A 1 92 ? 2.891 -20.562 -27.25 1 96.81 92 ILE A N 1
ATOM 693 C CA . ILE A 1 92 ? 4.285 -20.156 -27.172 1 96.81 92 ILE A CA 1
ATOM 694 C C . ILE A 1 92 ? 4.895 -20.109 -28.562 1 96.81 92 ILE A C 1
ATOM 696 O O . ILE A 1 92 ? 5.738 -19.266 -28.859 1 96.81 92 ILE A O 1
ATOM 700 N N . TYR A 1 93 ? 4.418 -20.922 -29.453 1 96.19 93 TYR A N 1
ATOM 701 C CA . TYR A 1 93 ? 4.879 -20.984 -30.828 1 96.19 93 TYR A CA 1
ATOM 702 C C . TYR A 1 93 ? 4.16 -19.953 -31.688 1 96.19 93 TYR A C 1
ATOM 704 O O . TYR A 1 93 ? 4.449 -19.812 -32.875 1 96.19 93 TYR A O 1
ATOM 712 N N . GLY A 1 94 ? 3.158 -19.25 -31.141 1 94.44 94 GLY A N 1
ATOM 713 C CA . GLY A 1 94 ? 2.439 -18.219 -31.875 1 94.44 94 GLY A CA 1
ATOM 714 C C . GLY A 1 94 ? 1.409 -18.766 -32.844 1 94.44 94 GLY A C 1
ATOM 715 O O . GLY A 1 94 ? 1.128 -18.156 -33.875 1 94.44 94 GLY A O 1
ATOM 716 N N . LYS A 1 95 ? 0.913 -19.922 -32.469 1 95.31 95 LYS A N 1
ATOM 717 C CA . LYS A 1 95 ? 0.008 -20.594 -33.375 1 95.31 95 LYS A CA 1
ATOM 718 C C . LYS A 1 95 ? -1.449 -20.297 -33.031 1 95.31 95 LYS A C 1
ATOM 720 O O . LYS A 1 95 ? -1.794 -20.078 -31.875 1 95.31 95 LYS A O 1
ATOM 725 N N . LYS A 1 96 ? -2.365 -20.422 -34.031 1 95 96 LYS A N 1
ATOM 726 C CA . LYS A 1 96 ? -3.789 -20.125 -33.906 1 95 96 LYS A CA 1
ATOM 727 C C . LYS A 1 96 ? -4.461 -21.016 -32.875 1 95 96 LYS A C 1
ATOM 729 O O . LYS A 1 96 ? -5.391 -20.578 -32.188 1 95 96 LYS A O 1
ATOM 734 N N . THR A 1 97 ? -3.951 -22.141 -32.688 1 96.25 97 THR A N 1
ATOM 735 C CA . THR A 1 97 ? -4.539 -23.141 -31.781 1 96.25 97 THR A CA 1
ATOM 736 C C . THR A 1 97 ? -4.055 -22.922 -30.359 1 96.25 97 THR A C 1
ATOM 738 O O . THR A 1 97 ? -4.363 -23.719 -29.469 1 96.25 97 THR A O 1
ATOM 741 N N . GLY A 1 98 ? -3.307 -21.875 -30.188 1 96.88 98 GLY A N 1
ATOM 742 C CA . GLY A 1 98 ? -2.852 -21.531 -28.844 1 96.88 98 GLY A CA 1
ATOM 743 C C . GLY A 1 98 ? -3.98 -21.141 -27.922 1 96.88 98 GLY A C 1
ATOM 744 O O . GLY A 1 98 ? -5.062 -20.766 -28.375 1 96.88 98 GLY A O 1
ATOM 745 N N . CYS A 1 99 ? -3.711 -21.219 -26.625 1 95.94 99 CYS A N 1
ATOM 746 C CA . CYS A 1 99 ? -4.73 -21 -25.609 1 95.94 99 CYS A CA 1
ATOM 747 C C . CYS A 1 99 ? -5.207 -19.547 -25.625 1 95.94 99 CYS A C 1
ATOM 749 O O . CYS A 1 99 ? -6.266 -19.234 -25.078 1 95.94 99 CYS A O 1
ATOM 751 N N . SER A 1 100 ? -4.516 -18.672 -26.188 1 93.5 100 SER A N 1
ATOM 752 C CA . SER A 1 100 ? -4.938 -17.281 -26.391 1 93.5 100 SER A CA 1
ATOM 753 C C . SER A 1 100 ? -4.879 -16.906 -27.875 1 93.5 100 SER A C 1
ATOM 755 O O . SER A 1 100 ? -4.617 -15.75 -28.203 1 93.5 100 SER A O 1
ATOM 757 N N . GLY A 1 101 ? -4.922 -17.875 -28.734 1 91.62 101 GLY A N 1
ATOM 758 C CA . GLY A 1 101 ? -5.02 -17.656 -30.172 1 91.62 101 GLY A CA 1
ATOM 759 C C . GLY A 1 101 ? -3.684 -17.375 -30.812 1 91.62 101 GLY A C 1
ATOM 760 O O . GLY A 1 101 ? -3.631 -16.891 -31.953 1 91.62 101 GLY A O 1
ATOM 761 N N . GLY A 1 102 ? -2.67 -17.578 -30.078 1 92.19 102 GLY A N 1
ATOM 762 C CA . GLY A 1 102 ? -1.334 -17.406 -30.609 1 92.19 102 GLY A CA 1
ATOM 763 C C . GLY A 1 102 ? -0.836 -15.969 -30.516 1 92.19 102 GLY A C 1
ATOM 764 O O . GLY A 1 102 ? 0.166 -15.609 -31.125 1 92.19 102 GLY A O 1
ATOM 765 N N . HIS A 1 103 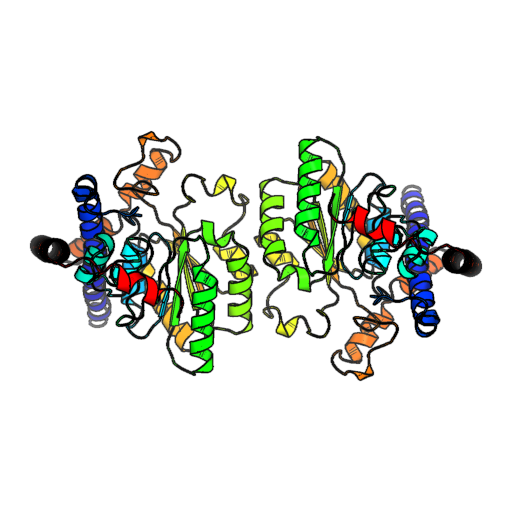? -1.506 -15.164 -29.688 1 89.12 103 HIS A N 1
ATOM 766 C CA . HIS A 1 103 ? -1.171 -13.742 -29.625 1 89.12 103 HIS A CA 1
ATOM 767 C C . HIS A 1 103 ? -0.525 -13.391 -28.281 1 89.12 103 HIS A C 1
ATOM 769 O O . HIS A 1 103 ? 0.076 -12.328 -28.141 1 89.12 103 HIS A O 1
ATOM 775 N N . GLY A 1 104 ? -0.575 -14.188 -27.375 1 89.94 104 GLY A N 1
ATOM 776 C CA . GLY A 1 104 ? -0.184 -13.844 -26.016 1 89.94 104 GLY A CA 1
ATOM 777 C C . GLY A 1 104 ? 1.213 -14.312 -25.656 1 89.94 104 GLY A C 1
ATOM 778 O O . GLY A 1 104 ? 1.827 -13.805 -24.719 1 89.94 104 GLY A O 1
ATOM 779 N N . GLY A 1 105 ? 1.688 -15.336 -26.406 1 92.38 105 GLY A N 1
ATOM 780 C CA . GLY A 1 105 ? 2.998 -15.891 -26.094 1 92.38 105 GLY A CA 1
ATOM 781 C C . GLY A 1 105 ? 3.07 -16.531 -24.734 1 92.38 105 GLY A C 1
ATOM 782 O O . GLY A 1 105 ? 2.082 -17.094 -24.25 1 92.38 105 GLY A O 1
ATOM 783 N N . SER A 1 106 ? 4.262 -16.516 -24.156 1 93.69 106 SER A N 1
ATOM 784 C CA . SER A 1 106 ? 4.57 -17.219 -22.906 1 93.69 106 SER A CA 1
ATOM 785 C C . SER A 1 106 ? 3.945 -16.531 -21.703 1 93.69 106 SER A C 1
ATOM 787 O O . SER A 1 106 ? 3.631 -17.172 -20.703 1 93.69 106 SER A O 1
ATOM 789 N N . MET A 1 107 ? 3.648 -15.25 -21.812 1 94 107 MET A N 1
ATOM 790 C CA . MET A 1 107 ? 3.35 -14.469 -20.609 1 94 107 MET A CA 1
ATOM 791 C C . MET A 1 107 ? 1.854 -14.195 -20.5 1 94 107 MET A C 1
ATOM 793 O O . MET A 1 107 ? 1.384 -13.695 -19.484 1 94 107 MET A O 1
ATOM 797 N N . HIS A 1 108 ? 1.116 -14.414 -21.562 1 94.81 108 HIS A N 1
ATOM 798 C CA . HIS A 1 108 ? -0.308 -14.102 -21.578 1 94.81 108 HIS A CA 1
ATOM 799 C C . HIS A 1 108 ? -1.143 -15.336 -21.906 1 94.81 108 HIS A C 1
ATOM 801 O O . HIS A 1 108 ? -1.705 -15.438 -23 1 94.81 108 HIS A O 1
ATOM 807 N N . LEU A 1 109 ? -1.286 -16.188 -20.953 1 96.94 109 LEU A N 1
ATOM 808 C CA . LEU A 1 109 ? -2.035 -17.438 -21.094 1 96.94 109 LEU A CA 1
ATOM 809 C C . LEU A 1 109 ? -3.439 -17.297 -20.516 1 96.94 109 LEU A C 1
ATOM 811 O O . LEU A 1 109 ? -3.645 -16.562 -19.531 1 96.94 109 LEU A O 1
ATOM 815 N N . SER A 1 110 ? -4.391 -17.953 -21.109 1 97.56 110 SER A N 1
ATOM 816 C CA . SER A 1 110 ? -5.754 -18.047 -20.594 1 97.56 110 SER A CA 1
ATOM 817 C C . SER A 1 110 ? -6.426 -19.344 -21.016 1 97.56 110 SER A C 1
ATOM 819 O O . SER A 1 110 ? -6.195 -19.844 -22.125 1 97.56 110 SER A O 1
ATOM 821 N N . ASP A 1 111 ? -7.102 -19.906 -20.172 1 97.88 111 ASP A N 1
ATOM 822 C CA . ASP A 1 111 ? -7.918 -21.094 -20.406 1 97.88 111 ASP A CA 1
ATOM 823 C C . ASP A 1 111 ? -9.164 -21.094 -19.531 1 97.88 111 ASP A C 1
ATOM 825 O O . ASP A 1 111 ? -9.133 -21.609 -18.406 1 97.88 111 ASP A O 1
ATOM 829 N N . LEU A 1 112 ? -10.273 -20.656 -20.031 1 96.88 112 LEU A N 1
ATOM 830 C CA . LEU A 1 112 ? -11.492 -20.453 -19.266 1 96.88 112 LEU A CA 1
ATOM 831 C C . LEU A 1 112 ? -12.102 -21.797 -18.859 1 96.88 112 LEU A C 1
ATOM 833 O O . LEU A 1 112 ? -12.844 -21.875 -17.875 1 96.88 112 LEU A O 1
ATOM 837 N N . ALA A 1 113 ? -11.781 -22.828 -19.594 1 96.69 113 ALA A N 1
ATOM 838 C CA . ALA A 1 113 ? -12.352 -24.156 -19.328 1 96.69 113 ALA A CA 1
ATOM 839 C C . ALA A 1 113 ? -11.906 -24.672 -17.969 1 96.69 113 ALA A C 1
ATOM 841 O O . ALA A 1 113 ? -12.609 -25.469 -17.344 1 96.69 113 ALA A O 1
ATOM 842 N N . CYS A 1 114 ? -10.773 -24.172 -17.531 1 97.25 114 CYS A N 1
ATOM 843 C CA . CYS A 1 114 ? -10.297 -24.625 -16.234 1 97.25 114 CYS A CA 1
ATOM 844 C C . CYS A 1 114 ? -10.242 -23.469 -15.234 1 97.25 114 CYS A C 1
ATOM 846 O O . CYS A 1 114 ? -9.609 -23.578 -14.18 1 97.25 114 CYS A O 1
ATOM 848 N N . GLY A 1 115 ? -10.773 -22.297 -15.586 1 98.25 115 GLY A N 1
ATOM 849 C CA . GLY A 1 115 ? -10.875 -21.172 -14.688 1 98.25 115 GLY A CA 1
ATOM 850 C C . GLY A 1 115 ? -9.602 -20.344 -14.609 1 98.25 115 GLY A C 1
ATOM 851 O O . GLY A 1 115 ? -9.453 -19.5 -13.727 1 98.25 115 GLY A O 1
ATOM 852 N N . PHE A 1 116 ? -8.617 -20.656 -15.492 1 98.62 116 PHE A N 1
ATOM 853 C CA . PHE A 1 116 ? -7.438 -19.812 -15.594 1 98.62 116 PHE A CA 1
ATOM 854 C C . PHE A 1 116 ? -7.738 -18.562 -16.422 1 98.62 116 PHE A C 1
ATOM 856 O O . PHE A 1 116 ? -7.648 -18.594 -17.656 1 98.62 116 PHE A O 1
ATOM 863 N N . MET A 1 117 ? -7.961 -17.453 -15.789 1 98.19 117 MET A N 1
ATOM 864 C CA . MET A 1 117 ? -8.578 -16.281 -16.391 1 98.19 117 MET A CA 1
ATOM 865 C C . MET A 1 117 ? -7.555 -15.461 -17.172 1 98.19 117 MET A C 1
ATOM 867 O O . MET A 1 117 ? -7.898 -14.781 -18.125 1 98.19 117 MET A O 1
ATOM 871 N N . GLY A 1 118 ? -6.336 -15.547 -16.656 1 97.25 118 GLY A N 1
ATOM 872 C CA . GLY A 1 118 ? -5.332 -14.805 -17.406 1 97.25 118 GLY A CA 1
ATOM 873 C C . GLY A 1 118 ? -4.023 -14.648 -16.641 1 97.25 118 GLY A C 1
ATOM 874 O O . GLY A 1 118 ? -3.977 -14.852 -15.43 1 97.25 118 GLY A O 1
ATOM 875 N N . SER A 1 119 ? -2.959 -14.414 -17.375 1 96.75 119 SER A N 1
ATOM 876 C CA . SER A 1 119 ? -1.655 -14.023 -16.844 1 96.75 119 SER A CA 1
ATOM 877 C C . SER A 1 119 ? -1.124 -12.781 -17.547 1 96.75 119 SER A C 1
ATOM 879 O O . SER A 1 119 ? -1.543 -12.461 -18.672 1 96.75 119 SER A O 1
ATOM 881 N N . THR A 1 120 ? -0.322 -12.031 -16.812 1 94.06 120 THR A N 1
ATOM 882 C CA . THR A 1 120 ? 0.162 -10.773 -17.375 1 94.06 120 THR A CA 1
ATOM 883 C C . THR A 1 120 ? 1.647 -10.586 -17.078 1 94.06 120 THR A C 1
ATOM 885 O O . THR A 1 120 ? 2.174 -11.172 -16.125 1 94.06 120 THR A O 1
ATOM 888 N N . SER A 1 121 ? 2.256 -9.75 -17.922 1 90.94 121 SER A N 1
ATOM 889 C CA . SER A 1 121 ? 3.686 -9.484 -17.781 1 90.94 121 SER A CA 1
ATOM 890 C C . SER A 1 121 ? 3.941 -8.336 -16.812 1 90.94 121 SER A C 1
ATOM 892 O O . SER A 1 121 ? 5.078 -8.125 -16.375 1 90.94 121 SER A O 1
ATOM 894 N N . ILE A 1 122 ? 2.996 -7.625 -16.453 1 90.25 122 ILE A N 1
ATOM 895 C CA . ILE A 1 122 ? 3.17 -6.457 -15.594 1 90.25 122 ILE A CA 1
ATOM 896 C C . ILE A 1 122 ? 3.102 -6.875 -14.125 1 90.25 122 ILE A C 1
ATOM 898 O O . ILE A 1 122 ? 2.109 -7.465 -13.688 1 90.25 122 ILE A O 1
ATOM 902 N N . VAL A 1 123 ? 4.105 -6.508 -13.398 1 90.5 123 VAL A N 1
ATOM 903 C CA . VAL A 1 123 ? 4.227 -6.898 -12 1 90.5 123 VAL A CA 1
ATOM 904 C C . VAL A 1 123 ? 3.047 -6.34 -11.203 1 90.5 123 VAL A C 1
ATOM 906 O O . VAL A 1 123 ? 2.764 -5.141 -11.266 1 90.5 123 VAL A O 1
ATOM 909 N N . GLY A 1 124 ? 2.266 -7.199 -10.516 1 93.81 124 GLY A N 1
ATOM 910 C CA . GLY A 1 124 ? 1.194 -6.809 -9.617 1 93.81 124 GLY A CA 1
ATOM 911 C C . GLY A 1 124 ? -0.111 -6.516 -10.328 1 93.81 124 GLY A C 1
ATOM 912 O O . GLY A 1 124 ? -1.139 -6.285 -9.688 1 93.81 124 GLY A O 1
ATOM 913 N N . ASN A 1 125 ? -0.117 -6.555 -11.594 1 93.25 125 ASN A N 1
ATOM 914 C CA . ASN A 1 125 ? -1.279 -6.125 -12.367 1 93.25 125 ASN A CA 1
ATOM 915 C C . ASN A 1 125 ? -2.443 -7.098 -12.211 1 93.25 125 ASN A C 1
ATOM 917 O O . ASN A 1 125 ? -3.607 -6.699 -12.273 1 93.25 125 ASN A O 1
ATOM 921 N N . SER A 1 126 ? -2.203 -8.328 -12.062 1 96.5 126 SER A N 1
ATOM 922 C CA . SER A 1 126 ? -3.264 -9.328 -11.992 1 96.5 126 SER A CA 1
ATOM 923 C C . SER A 1 126 ? -3.967 -9.289 -10.641 1 96.5 126 SER A C 1
ATOM 925 O O . SER A 1 126 ? -5.055 -9.852 -10.484 1 96.5 126 SER A O 1
ATOM 927 N N . ILE A 1 127 ? -3.377 -8.664 -9.664 1 98.25 127 ILE A N 1
ATOM 928 C CA . ILE A 1 127 ? -3.871 -8.719 -8.297 1 98.25 127 ILE A CA 1
ATOM 929 C C . ILE A 1 127 ? -5.238 -8.039 -8.211 1 98.25 127 ILE A C 1
ATOM 931 O O . ILE A 1 127 ? -6.211 -8.648 -7.762 1 98.25 127 ILE A O 1
ATOM 935 N N . PRO A 1 128 ? -5.379 -6.727 -8.758 1 98.12 128 PRO A N 1
ATOM 936 C CA . PRO A 1 128 ? -6.719 -6.133 -8.711 1 98.12 128 PRO A CA 1
ATOM 937 C C . PRO A 1 128 ? -7.742 -6.93 -9.523 1 98.12 128 PRO A C 1
ATOM 939 O O . PRO A 1 128 ? -8.922 -6.957 -9.172 1 98.12 128 PRO A O 1
ATOM 942 N N . ILE A 1 129 ? -7.305 -7.574 -10.578 1 98.19 129 ILE A N 1
ATOM 943 C CA . ILE A 1 129 ? -8.203 -8.398 -11.383 1 98.19 129 ILE A CA 1
ATOM 944 C C . ILE A 1 129 ? -8.727 -9.562 -10.539 1 98.19 129 ILE A C 1
ATOM 946 O O . ILE A 1 129 ? -9.93 -9.828 -10.523 1 98.19 129 ILE A O 1
ATOM 950 N N . GLY A 1 130 ? -7.832 -10.258 -9.859 1 98.75 130 GLY A N 1
ATOM 951 C CA . GLY A 1 130 ? -8.234 -11.344 -8.984 1 98.75 130 GLY A CA 1
ATOM 952 C C . GLY A 1 130 ? -9.211 -10.914 -7.902 1 98.75 130 GLY A C 1
ATOM 953 O O . GLY A 1 130 ? -10.156 -11.641 -7.582 1 98.75 130 GLY A O 1
ATOM 954 N N . VAL A 1 131 ? -8.977 -9.758 -7.367 1 98.75 131 VAL A N 1
ATOM 955 C CA . VAL A 1 131 ? -9.867 -9.211 -6.34 1 98.75 131 VAL A CA 1
ATOM 956 C C . VAL A 1 131 ? -11.227 -8.898 -6.953 1 98.75 131 VAL A C 1
ATOM 958 O O . VAL A 1 131 ? -12.266 -9.141 -6.336 1 98.75 131 VAL A O 1
ATOM 961 N N . GLY A 1 132 ? -11.18 -8.305 -8.164 1 98.69 132 GLY A N 1
ATOM 962 C CA . GLY A 1 132 ? -12.43 -8.102 -8.875 1 98.69 132 GLY A CA 1
ATOM 963 C C . GLY A 1 132 ? -13.211 -9.383 -9.086 1 98.69 132 GLY A C 1
ATOM 964 O O . GLY A 1 132 ? -14.438 -9.398 -8.961 1 98.69 132 GLY A O 1
ATOM 965 N N . LEU A 1 133 ? -12.531 -10.445 -9.422 1 98.75 133 LEU A N 1
ATOM 966 C CA . LEU A 1 133 ? -13.164 -11.75 -9.562 1 98.75 133 LEU A CA 1
ATOM 967 C C . LEU A 1 133 ? -13.766 -12.211 -8.234 1 98.75 133 LEU A C 1
ATOM 969 O O . LEU A 1 133 ? -14.852 -12.789 -8.203 1 98.75 133 LEU A O 1
ATOM 973 N N . GLY A 1 134 ? -13.047 -12 -7.16 1 98.75 134 GLY A N 1
ATOM 974 C CA . GLY A 1 134 ? -13.602 -12.266 -5.844 1 98.75 134 GLY A CA 1
ATOM 975 C C . GLY A 1 134 ? -14.906 -11.531 -5.586 1 98.75 134 GLY A C 1
ATOM 976 O O . GLY A 1 134 ? -15.852 -12.109 -5.043 1 98.75 134 GLY A O 1
ATOM 977 N N . LEU A 1 135 ? -14.898 -10.266 -5.945 1 98.62 135 LEU A N 1
ATOM 978 C CA . LEU A 1 135 ? -16.109 -9.469 -5.805 1 98.62 135 LEU A CA 1
ATOM 979 C C . LEU A 1 135 ? -17.25 -10.07 -6.613 1 98.62 135 LEU A C 1
ATOM 981 O O . LEU A 1 135 ? -18.391 -10.148 -6.133 1 98.62 135 LEU A O 1
ATOM 985 N N . SER A 1 136 ? -16.953 -10.484 -7.836 1 98.5 136 SER A N 1
ATOM 986 C CA . SER A 1 136 ? -17.969 -11.109 -8.68 1 98.5 136 SER A CA 1
ATOM 987 C C . SER A 1 136 ? -18.547 -12.352 -8.023 1 98.5 136 SER A C 1
ATOM 989 O O . SER A 1 136 ? -19.75 -12.594 -8.094 1 98.5 136 SER A O 1
ATOM 991 N N . ILE A 1 137 ? -17.734 -13.148 -7.434 1 98.5 137 ILE A N 1
ATOM 992 C CA . ILE A 1 137 ? -18.156 -14.367 -6.746 1 98.5 137 ILE A CA 1
ATOM 993 C C . ILE A 1 137 ? -19.141 -14.008 -5.633 1 98.5 137 ILE A C 1
ATOM 995 O O . ILE A 1 137 ? -20.203 -14.625 -5.508 1 98.5 137 ILE A O 1
ATOM 999 N N . GLN A 1 138 ? -18.734 -13.07 -4.82 1 97.56 138 GLN A N 1
ATOM 1000 C CA . GLN A 1 138 ? -19.594 -12.625 -3.723 1 97.56 138 GLN A CA 1
ATOM 1001 C C . GLN A 1 138 ? -20.922 -12.109 -4.242 1 97.56 138 GLN A C 1
ATOM 1003 O O . GLN A 1 138 ? -21.984 -12.477 -3.723 1 97.56 138 GLN A O 1
ATOM 1008 N N . LEU A 1 139 ? -20.891 -11.289 -5.23 1 97.81 139 LEU A N 1
ATOM 1009 C CA . LEU A 1 139 ? -22.109 -10.68 -5.773 1 97.81 139 LEU A CA 1
ATOM 1010 C C . LEU A 1 139 ? -23.016 -11.742 -6.379 1 97.81 139 LEU A C 1
ATOM 1012 O O . LEU A 1 139 ? -24.25 -11.625 -6.301 1 97.81 139 LEU A O 1
ATOM 1016 N N . ASN A 1 140 ? -22.453 -12.75 -6.984 1 97.94 140 ASN A N 1
ATOM 1017 C CA . ASN A 1 140 ? -23.234 -13.812 -7.621 1 97.94 140 ASN A CA 1
ATOM 1018 C C . ASN A 1 140 ? -23.578 -14.93 -6.637 1 97.94 140 ASN A C 1
ATOM 1020 O O . ASN A 1 140 ? -24.281 -15.875 -6.988 1 97.94 140 ASN A O 1
ATOM 1024 N N . ARG A 1 141 ? -23.016 -14.844 -5.41 1 97 141 ARG A N 1
ATOM 1025 C CA . ARG A 1 141 ? -23.297 -15.773 -4.324 1 97 141 ARG A CA 1
ATOM 1026 C C . ARG A 1 141 ? -22.922 -17.203 -4.719 1 97 141 ARG A C 1
ATOM 1028 O O . ARG A 1 141 ? -23.703 -18.125 -4.508 1 97 141 ARG A O 1
ATOM 1035 N N . THR A 1 142 ? -21.828 -17.344 -5.508 1 96.56 142 THR A N 1
ATOM 1036 C CA . THR A 1 142 ? -21.297 -18.656 -5.793 1 96.56 142 THR A CA 1
ATOM 1037 C C . THR A 1 142 ? -20.266 -19.078 -4.738 1 96.56 142 THR A C 1
ATOM 1039 O O . THR A 1 142 ? -19.891 -18.266 -3.883 1 96.56 142 THR A O 1
ATOM 1042 N N . ASN A 1 143 ? -19.875 -20.297 -4.758 1 95.62 143 ASN A N 1
ATOM 1043 C CA . ASN A 1 143 ? -18.969 -20.828 -3.744 1 95.62 143 ASN A CA 1
ATOM 1044 C C . ASN A 1 143 ? -17.547 -20.969 -4.289 1 95.62 143 ASN A C 1
ATOM 1046 O O . ASN A 1 143 ? -16.766 -21.781 -3.785 1 95.62 143 ASN A O 1
ATOM 1050 N N . GLN A 1 144 ? -17.25 -20.281 -5.297 1 98 144 GLN A N 1
ATOM 1051 C CA . GLN A 1 144 ? -15.93 -20.312 -5.914 1 98 144 GLN A CA 1
ATOM 1052 C C . GLN A 1 144 ? -14.914 -19.531 -5.074 1 98 144 GLN A C 1
ATOM 1054 O O . GLN A 1 144 ? -15.273 -18.922 -4.062 1 98 144 GLN A O 1
ATOM 1059 N N . VAL A 1 145 ? -13.688 -19.703 -5.449 1 98.44 145 VAL A N 1
ATOM 1060 C CA . VAL A 1 145 ? -12.57 -18.922 -4.918 1 98.44 145 VAL A CA 1
ATOM 1061 C C . VAL A 1 145 ? -11.797 -18.281 -6.062 1 98.44 145 VAL A C 1
ATOM 1063 O O . VAL A 1 145 ? -11.734 -18.844 -7.164 1 98.44 145 VAL A O 1
ATOM 1066 N N . SER A 1 146 ? -11.32 -17.062 -5.773 1 98.88 146 SER A N 1
ATOM 1067 C CA . SER A 1 146 ? -10.406 -16.406 -6.707 1 98.88 146 SER A CA 1
ATOM 1068 C C . SER A 1 146 ? -8.961 -16.5 -6.223 1 98.88 146 SER A C 1
ATOM 1070 O O . SER A 1 146 ? -8.609 -15.906 -5.199 1 98.88 146 SER A O 1
ATOM 1072 N N . CYS A 1 147 ? -8.164 -17.234 -6.957 1 98.94 147 CYS A N 1
ATOM 1073 C CA . CYS A 1 147 ? -6.762 -17.406 -6.586 1 98.94 147 CYS A CA 1
ATOM 1074 C C . CYS A 1 147 ? -5.859 -16.484 -7.398 1 98.94 147 CYS A C 1
ATOM 1076 O O . CYS A 1 147 ? -5.938 -16.453 -8.625 1 98.94 147 CYS A O 1
ATOM 1078 N N . VAL A 1 148 ? -5.031 -15.773 -6.703 1 98.88 148 VAL A N 1
ATOM 1079 C CA . VAL A 1 148 ? -4.105 -14.852 -7.348 1 98.88 148 VAL A CA 1
ATOM 1080 C C . VAL A 1 148 ? -2.666 -15.266 -7.043 1 98.88 148 VAL A C 1
ATOM 1082 O O . VAL A 1 148 ? -2.234 -15.227 -5.887 1 98.88 148 VAL A O 1
ATOM 1085 N N . PHE A 1 149 ? -1.916 -15.625 -8.078 1 98.81 149 PHE A N 1
ATOM 1086 C CA . PHE A 1 149 ? -0.5 -15.938 -7.93 1 98.81 149 PHE A CA 1
ATOM 1087 C C . PHE A 1 149 ? 0.359 -14.719 -8.219 1 98.81 149 PHE A C 1
ATOM 1089 O O . PHE A 1 149 ? 0.106 -13.984 -9.18 1 98.81 149 PHE A O 1
ATOM 1096 N N . PHE A 1 150 ? 1.334 -14.484 -7.391 1 98.19 150 PHE A N 1
ATOM 1097 C CA . PHE A 1 150 ? 2.279 -13.406 -7.652 1 98.19 150 PHE A CA 1
ATOM 1098 C C . PHE A 1 150 ? 3.564 -13.609 -6.855 1 98.19 150 PHE A C 1
ATOM 1100 O O . PHE A 1 150 ? 3.645 -14.5 -6.012 1 98.19 150 PHE A O 1
ATOM 1107 N N . GLY A 1 151 ? 4.594 -12.891 -7.203 1 97 151 GLY A N 1
ATOM 1108 C CA . GLY A 1 151 ? 5.867 -12.953 -6.508 1 97 151 GLY A CA 1
ATOM 1109 C C . GLY A 1 151 ? 6.004 -11.906 -5.418 1 97 151 GLY A C 1
ATOM 1110 O O . GLY A 1 151 ? 5.137 -11.039 -5.27 1 97 151 GLY A O 1
ATOM 1111 N N . ASP A 1 152 ? 7.094 -11.992 -4.668 1 95.25 152 ASP A N 1
ATOM 1112 C CA . ASP A 1 152 ? 7.355 -11.102 -3.543 1 95.25 152 ASP A CA 1
ATOM 1113 C C . ASP A 1 152 ? 7.484 -9.648 -4.008 1 95.25 152 ASP A C 1
ATOM 1115 O O . ASP A 1 152 ? 7.121 -8.727 -3.281 1 95.25 152 ASP A O 1
ATOM 1119 N N . GLY A 1 153 ? 7.988 -9.445 -5.207 1 94.56 153 GLY A N 1
ATOM 1120 C CA . GLY A 1 153 ? 8.102 -8.086 -5.723 1 94.56 153 GLY A CA 1
ATOM 1121 C C . GLY A 1 153 ? 6.758 -7.402 -5.895 1 94.56 153 GLY A C 1
ATOM 1122 O O . GLY A 1 153 ? 6.664 -6.18 -5.801 1 94.56 153 GLY A O 1
ATOM 1123 N N . SER A 1 154 ? 5.742 -8.195 -6.133 1 95.56 154 SER A N 1
ATOM 1124 C CA . SER A 1 154 ? 4.41 -7.652 -6.383 1 95.56 154 SER A CA 1
ATOM 1125 C C . SER A 1 154 ? 3.82 -7.027 -5.121 1 95.56 154 SER A C 1
ATOM 1127 O O . SER A 1 154 ? 2.99 -6.117 -5.199 1 95.56 154 SER A O 1
ATOM 1129 N N . VAL A 1 155 ? 4.25 -7.422 -3.926 1 95.19 155 VAL A N 1
ATOM 1130 C CA . VAL A 1 155 ? 3.697 -6.926 -2.668 1 95.19 155 VAL A CA 1
ATOM 1131 C C . VAL A 1 155 ? 4.199 -5.508 -2.406 1 95.19 155 VAL A C 1
ATOM 1133 O O . VAL A 1 155 ? 3.686 -4.816 -1.525 1 95.19 155 VAL A O 1
ATOM 1136 N N . GLU A 1 156 ? 5.145 -5.09 -3.191 1 93.56 156 GLU A N 1
ATOM 1137 C CA . GLU A 1 156 ? 5.711 -3.754 -3.035 1 93.56 156 GLU A CA 1
ATOM 1138 C C . GLU A 1 156 ? 4.91 -2.719 -3.818 1 93.56 156 GLU A C 1
ATOM 1140 O O . GLU A 1 156 ? 5.1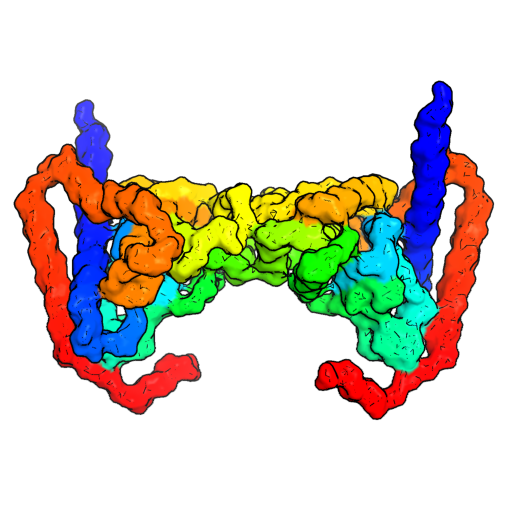02 -1.514 -3.643 1 93.56 156 GLU A O 1
ATOM 1145 N N . GLU A 1 157 ? 4.012 -3.213 -4.641 1 94.12 157 GLU A N 1
ATOM 1146 C CA . GLU A 1 157 ? 3.23 -2.33 -5.5 1 94.12 157 GLU A CA 1
ATOM 1147 C C . GLU A 1 157 ? 2.002 -1.794 -4.77 1 94.12 157 GLU A C 1
ATOM 1149 O O . GLU A 1 157 ? 1.362 -2.52 -4.004 1 94.12 157 GLU A O 1
ATOM 1154 N N . GLY A 1 158 ? 1.593 -0.523 -5.008 1 95.75 158 GLY A N 1
ATOM 1155 C CA . GLY A 1 158 ? 0.385 0.061 -4.445 1 95.75 158 GLY A CA 1
ATOM 1156 C C . GLY A 1 158 ? -0.871 -0.714 -4.797 1 95.75 158 GLY A C 1
ATOM 1157 O O . GLY A 1 158 ? -1.806 -0.788 -3.998 1 95.75 158 GLY A O 1
ATOM 1158 N N . ALA A 1 159 ? -0.856 -1.298 -5.926 1 95.56 159 ALA A N 1
ATOM 1159 C CA . ALA A 1 159 ? -2.002 -2.082 -6.379 1 95.56 159 ALA A CA 1
ATOM 1160 C C . ALA A 1 159 ? -2.283 -3.24 -5.426 1 95.56 159 ALA A C 1
ATOM 1162 O O . ALA A 1 159 ? -3.443 -3.564 -5.16 1 95.56 159 ALA A O 1
ATOM 1163 N N . PHE A 1 160 ? -1.249 -3.844 -4.949 1 97.81 160 PHE A N 1
ATOM 1164 C CA . PHE A 1 160 ? -1.441 -4.91 -3.973 1 97.81 160 PHE A CA 1
ATOM 1165 C C . PHE A 1 160 ? -2.092 -4.371 -2.703 1 97.81 160 PHE A C 1
ATOM 1167 O O . PHE A 1 160 ? -3.072 -4.938 -2.215 1 97.81 160 PHE A O 1
ATOM 1174 N N . TYR A 1 161 ? -1.526 -3.32 -2.195 1 96.19 161 TYR A N 1
ATOM 1175 C CA . TYR A 1 161 ? -1.983 -2.707 -0.954 1 96.19 161 TYR A CA 1
ATOM 1176 C C . TYR A 1 161 ? -3.465 -2.359 -1.03 1 96.19 161 TYR A C 1
ATOM 1178 O O . TYR A 1 161 ? -4.242 -2.73 -0.148 1 96.19 161 TYR A O 1
ATOM 1186 N N . GLU A 1 162 ? -3.875 -1.681 -2.029 1 97.12 162 GLU A N 1
ATOM 1187 C CA . GLU A 1 162 ? -5.262 -1.265 -2.201 1 97.12 162 GLU A CA 1
ATOM 1188 C C . GLU A 1 162 ? -6.18 -2.469 -2.387 1 97.12 162 GLU A C 1
ATOM 1190 O O . GLU A 1 162 ? -7.27 -2.52 -1.812 1 97.12 162 GLU A O 1
ATOM 1195 N N . ALA A 1 163 ? -5.691 -3.412 -3.17 1 98 163 ALA A N 1
ATOM 1196 C CA . ALA A 1 163 ? -6.477 -4.617 -3.436 1 98 163 ALA A CA 1
ATOM 1197 C C . ALA A 1 163 ? -6.68 -5.43 -2.16 1 98 163 ALA A C 1
ATOM 1199 O O . ALA A 1 163 ? -7.785 -5.906 -1.892 1 98 163 ALA A O 1
ATOM 1200 N N . ALA A 1 164 ? -5.602 -5.586 -1.406 1 97.44 164 ALA A N 1
ATOM 1201 C CA . ALA A 1 164 ? -5.684 -6.328 -0.151 1 97.44 164 ALA A CA 1
ATOM 1202 C C . ALA A 1 164 ? -6.664 -5.664 0.813 1 97.44 164 ALA A C 1
ATOM 1204 O O . ALA A 1 164 ? -7.461 -6.348 1.464 1 97.44 164 ALA A O 1
ATOM 1205 N N . ASN A 1 165 ? -6.617 -4.328 0.923 1 95.94 165 ASN A N 1
ATOM 1206 C CA . ASN A 1 165 ? -7.551 -3.59 1.766 1 95.94 165 ASN A CA 1
ATOM 1207 C C . ASN A 1 165 ? -9 -3.834 1.345 1 95.94 165 ASN A C 1
ATOM 1209 O O . ASN A 1 165 ? -9.852 -4.129 2.184 1 95.94 165 ASN A O 1
ATOM 1213 N N . PHE A 1 166 ? -9.258 -3.74 0.097 1 96.69 166 PHE A N 1
ATOM 1214 C CA . PHE A 1 166 ? -10.609 -3.914 -0.431 1 96.69 166 PHE A CA 1
ATOM 1215 C C . PHE A 1 166 ? -11.117 -5.324 -0.154 1 96.69 166 PHE A C 1
ATOM 1217 O O . PHE A 1 166 ? -12.258 -5.5 0.288 1 96.69 166 PHE A O 1
ATOM 1224 N N . ALA A 1 167 ? -10.219 -6.305 -0.413 1 98.25 167 ALA A N 1
ATOM 1225 C CA . ALA A 1 167 ? -10.602 -7.695 -0.171 1 98.25 167 ALA A CA 1
ATOM 1226 C C . ALA A 1 167 ? -10.953 -7.918 1.297 1 98.25 167 ALA A C 1
ATOM 1228 O O . ALA A 1 167 ? -11.906 -8.625 1.611 1 98.25 167 ALA A O 1
ATOM 1229 N N . ALA A 1 168 ? -10.18 -7.352 2.156 1 96.94 168 ALA A N 1
ATOM 1230 C CA . ALA A 1 168 ? -10.391 -7.504 3.594 1 96.94 168 ALA A CA 1
ATOM 1231 C C . ALA A 1 168 ? -11.695 -6.848 4.027 1 96.94 168 ALA A C 1
ATOM 1233 O O . ALA A 1 168 ? -12.508 -7.461 4.727 1 96.94 168 ALA A O 1
ATOM 1234 N N . VAL A 1 169 ? -11.914 -5.609 3.613 1 95.75 169 VAL A N 1
ATOM 1235 C CA . VAL A 1 169 ? -13.086 -4.832 4.02 1 95.75 169 VAL A CA 1
ATOM 1236 C C . VAL A 1 169 ? -14.359 -5.535 3.561 1 95.75 169 VAL A C 1
ATOM 1238 O O . VAL A 1 169 ? -15.336 -5.605 4.305 1 95.75 169 VAL A O 1
ATOM 1241 N N . ARG A 1 170 ? -14.312 -6.152 2.393 1 96.19 170 ARG A N 1
ATOM 1242 C CA . ARG A 1 170 ? -15.492 -6.77 1.798 1 96.19 170 ARG A CA 1
ATOM 1243 C C . ARG A 1 170 ? -15.57 -8.25 2.139 1 96.19 170 ARG A C 1
ATOM 1245 O O . ARG A 1 170 ? -16.516 -8.938 1.761 1 96.19 170 ARG A O 1
ATOM 1252 N N . LYS A 1 171 ? -14.523 -8.781 2.793 1 96.88 171 LYS A N 1
ATOM 1253 C CA . LYS A 1 171 ? -14.438 -10.195 3.137 1 96.88 171 LYS A CA 1
ATOM 1254 C C . LYS A 1 171 ? -14.586 -11.07 1.897 1 96.88 171 LYS A C 1
ATOM 1256 O O . LYS A 1 171 ? -15.391 -12.008 1.886 1 96.88 171 LYS A O 1
ATOM 1261 N N . LEU A 1 172 ? -13.875 -10.742 0.847 1 98.31 172 LEU A N 1
ATOM 1262 C CA . LEU A 1 172 ? -13.992 -11.43 -0.432 1 98.31 172 LEU A CA 1
ATOM 1263 C C . LEU A 1 172 ? -13.273 -12.773 -0.386 1 98.31 172 LEU A C 1
ATOM 1265 O O . LEU A 1 172 ? -12.258 -12.922 0.294 1 98.31 172 LEU A O 1
ATOM 1269 N N . PRO A 1 173 ? -13.727 -13.742 -1.11 1 98.75 173 PRO A N 1
ATOM 1270 C CA . PRO A 1 173 ? -13.055 -15.047 -1.187 1 98.75 173 PRO A CA 1
ATOM 1271 C C . PRO A 1 173 ? -11.859 -15.039 -2.131 1 98.75 173 PRO A C 1
ATOM 1273 O O . PRO A 1 173 ? -11.859 -15.742 -3.145 1 98.75 173 PRO A O 1
ATOM 1276 N N . VAL A 1 174 ? -10.859 -14.32 -1.786 1 98.88 174 VAL A N 1
ATOM 1277 C CA . VAL A 1 174 ? -9.648 -14.195 -2.584 1 98.88 174 VAL A CA 1
ATOM 1278 C C . VAL A 1 174 ? -8.484 -14.883 -1.874 1 98.88 174 VAL A C 1
ATOM 1280 O O . VAL A 1 174 ? -8.203 -14.602 -0.707 1 98.88 174 VAL A O 1
ATOM 1283 N N . LEU A 1 175 ? -7.883 -15.82 -2.521 1 98.94 175 LEU A N 1
ATOM 1284 C CA . LEU A 1 175 ? -6.676 -16.5 -2.066 1 98.94 175 LEU A CA 1
ATOM 1285 C C . LEU A 1 175 ? -5.434 -15.891 -2.705 1 98.94 175 LEU A C 1
ATOM 1287 O O . LEU A 1 175 ? -5.199 -16.062 -3.904 1 98.94 175 LEU A O 1
ATOM 1291 N N . PHE A 1 176 ? -4.688 -15.18 -1.887 1 98.94 176 PHE A N 1
ATOM 1292 C CA . PHE A 1 176 ? -3.426 -14.617 -2.354 1 98.94 176 PHE A CA 1
ATOM 1293 C C . PHE A 1 176 ? -2.287 -15.609 -2.162 1 98.94 176 PHE A C 1
ATOM 1295 O O . PHE A 1 176 ? -2.004 -16.031 -1.038 1 98.94 176 PHE A O 1
ATOM 1302 N N . ILE A 1 177 ? -1.632 -15.969 -3.238 1 98.94 177 ILE A N 1
ATOM 1303 C CA . ILE A 1 177 ? -0.482 -16.859 -3.18 1 98.94 177 ILE A CA 1
ATOM 1304 C C . ILE A 1 177 ? 0.779 -16.109 -3.604 1 98.94 177 ILE A C 1
ATOM 1306 O O . ILE A 1 177 ? 1.007 -15.898 -4.797 1 98.94 177 ILE A O 1
ATOM 1310 N N . CYS A 1 178 ? 1.568 -15.812 -2.639 1 98.69 178 CYS A N 1
ATOM 1311 C CA . CYS A 1 178 ? 2.85 -15.164 -2.896 1 98.69 178 CYS A CA 1
ATOM 1312 C C . CYS A 1 178 ? 3.977 -16.188 -2.957 1 98.69 178 CYS A C 1
AT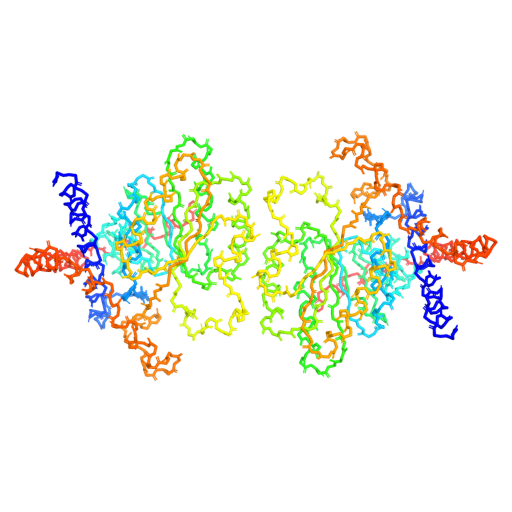OM 1314 O O . CYS A 1 178 ? 4.312 -16.812 -1.944 1 98.69 178 CYS A O 1
ATOM 1316 N N . GLU A 1 179 ? 4.477 -16.422 -4.133 1 98.31 179 GLU A N 1
ATOM 1317 C CA . GLU A 1 179 ? 5.691 -17.203 -4.273 1 98.31 179 GLU A CA 1
ATOM 1318 C C . GLU A 1 179 ? 6.938 -16.344 -4.086 1 98.31 179 GLU A C 1
ATOM 1320 O O . GLU A 1 179 ? 7.371 -15.664 -5.012 1 98.31 179 GLU A O 1
ATOM 1325 N N . ASN A 1 180 ? 7.52 -16.438 -2.895 1 97.81 180 ASN A N 1
ATOM 1326 C CA . ASN A 1 180 ? 8.688 -15.641 -2.535 1 97.81 180 ASN A CA 1
ATOM 1327 C C . ASN A 1 180 ? 9.984 -16.359 -2.896 1 97.81 180 ASN A C 1
ATOM 1329 O O . ASN A 1 180 ? 10.43 -17.25 -2.168 1 97.81 180 ASN A O 1
ATOM 1333 N N . ASN A 1 181 ? 10.547 -15.984 -4.051 1 95.44 181 ASN A N 1
ATOM 1334 C CA . ASN A 1 181 ? 11.828 -16.562 -4.445 1 95.44 181 ASN A CA 1
ATOM 1335 C C . ASN A 1 181 ? 12.992 -15.633 -4.105 1 95.44 181 ASN A C 1
ATOM 1337 O O . ASN A 1 181 ? 14.109 -15.812 -4.598 1 95.44 181 ASN A O 1
ATOM 1341 N N . PHE A 1 182 ? 12.688 -14.516 -3.4 1 93.56 182 PHE A N 1
ATOM 1342 C CA . PHE A 1 182 ? 13.633 -13.617 -2.754 1 93.56 182 PHE A CA 1
ATOM 1343 C C . PHE A 1 182 ? 14.18 -12.602 -3.748 1 93.56 182 PHE A C 1
ATOM 1345 O O . PHE A 1 182 ? 14.93 -11.695 -3.373 1 93.56 182 PHE A O 1
ATOM 1352 N N . PHE A 1 183 ? 13.797 -12.727 -5.055 1 92.31 183 PHE A N 1
ATOM 1353 C CA . PHE A 1 183 ? 14.367 -11.844 -6.062 1 92.31 183 PHE A CA 1
ATOM 1354 C C . PHE A 1 183 ? 13.266 -11.258 -6.949 1 92.31 183 PHE A C 1
ATOM 1356 O O . PHE A 1 183 ? 12.32 -11.961 -7.316 1 92.31 183 PHE A O 1
ATOM 1363 N N . SER A 1 184 ? 13.352 -10.039 -7.23 1 91.56 184 SER A N 1
ATOM 1364 C CA . SER A 1 184 ? 12.664 -9.406 -8.359 1 91.56 184 SER A CA 1
ATOM 1365 C C . SER A 1 184 ? 13.633 -9.141 -9.508 1 91.56 184 SER A C 1
ATOM 1367 O O . SER A 1 184 ? 14.43 -8.203 -9.453 1 91.56 184 SER A O 1
ATOM 1369 N N . VAL A 1 185 ? 13.508 -9.969 -10.484 1 90.62 185 VAL A N 1
ATOM 1370 C CA . VAL A 1 185 ? 14.477 -10.016 -11.57 1 90.62 185 VAL A CA 1
ATOM 1371 C C . VAL A 1 185 ? 15.859 -10.336 -11.016 1 90.62 185 VAL A C 1
ATOM 1373 O O . VAL A 1 185 ? 16.172 -11.492 -10.742 1 90.62 185 VAL A O 1
ATOM 1376 N N . TYR A 1 186 ? 16.672 -9.211 -10.68 1 89.12 186 TYR A N 1
ATOM 1377 C CA . TYR A 1 186 ? 18.016 -9.422 -10.172 1 89.12 186 TYR A CA 1
ATOM 1378 C C . TYR A 1 186 ? 18.188 -8.812 -8.789 1 89.12 186 TYR A C 1
ATOM 1380 O O . TYR A 1 186 ? 19.219 -8.992 -8.141 1 89.12 186 TYR A O 1
ATOM 1388 N N . SER A 1 187 ? 17.203 -8.141 -8.289 1 89.62 187 SER A N 1
ATOM 1389 C CA . SER A 1 187 ? 17.312 -7.418 -7.027 1 89.62 187 SER A CA 1
ATOM 1390 C C . SER A 1 187 ? 16.828 -8.266 -5.859 1 89.62 187 SER A C 1
ATOM 1392 O O . SER A 1 187 ? 15.672 -8.664 -5.812 1 89.62 187 SER A O 1
ATOM 1394 N N . PRO A 1 188 ? 17.734 -8.492 -4.945 1 90.06 188 PRO A N 1
ATOM 1395 C CA . PRO A 1 188 ? 17.328 -9.273 -3.779 1 90.06 188 PRO A CA 1
ATOM 1396 C C . PRO A 1 188 ? 16.375 -8.516 -2.859 1 90.06 188 PRO A C 1
ATOM 1398 O O . PRO A 1 188 ? 16.312 -7.281 -2.908 1 90.06 188 PRO A O 1
ATOM 1401 N N . LEU A 1 189 ? 15.648 -9.211 -2.02 1 88.62 189 LEU A N 1
ATOM 1402 C CA . LEU A 1 189 ? 14.688 -8.656 -1.075 1 88.62 189 LEU A CA 1
ATOM 1403 C C . LEU A 1 189 ? 15.328 -7.578 -0.21 1 88.62 189 LEU A C 1
ATOM 1405 O O . LEU A 1 189 ? 14.688 -6.566 0.105 1 88.62 189 LEU A O 1
ATOM 1409 N N . SER A 1 190 ? 16.562 -7.73 0.117 1 85.75 190 SER A N 1
ATOM 1410 C CA . SER A 1 190 ? 17.25 -6.898 1.102 1 85.75 190 SER A CA 1
ATOM 1411 C C . SER A 1 190 ? 17.438 -5.473 0.592 1 85.75 190 SER A C 1
ATOM 1413 O O . SER A 1 190 ? 17.594 -4.543 1.383 1 85.75 190 SER A O 1
ATOM 1415 N N . VAL A 1 191 ? 17.359 -5.25 -0.71 1 87.94 191 VAL A N 1
ATOM 1416 C CA . VAL A 1 191 ? 17.578 -3.904 -1.234 1 87.94 191 VAL A CA 1
ATOM 1417 C C . VAL A 1 191 ? 16.219 -3.266 -1.568 1 87.94 191 VAL A C 1
ATOM 1419 O O . VAL A 1 191 ? 16.156 -2.086 -1.925 1 87.94 191 VAL A O 1
ATOM 1422 N N . ARG A 1 192 ? 15.203 -4.016 -1.43 1 87.62 192 ARG A N 1
ATOM 1423 C CA . ARG A 1 192 ? 13.891 -3.549 -1.883 1 87.62 192 ARG A CA 1
ATOM 1424 C C . ARG A 1 192 ? 12.953 -3.334 -0.704 1 87.62 192 ARG A C 1
ATOM 1426 O O . ARG A 1 192 ? 12.008 -2.541 -0.791 1 87.62 192 ARG A O 1
ATOM 1433 N N . GLN A 1 193 ? 13.133 -4.09 0.323 1 87.31 193 GLN A N 1
ATOM 1434 C CA . GLN A 1 193 ? 12.258 -4.074 1.489 1 87.31 193 GLN A CA 1
ATOM 1435 C C . GLN A 1 193 ? 13.055 -3.865 2.773 1 87.31 193 GLN A C 1
ATOM 1437 O O . GLN A 1 193 ? 14.211 -4.273 2.865 1 87.31 193 GLN A O 1
ATOM 1442 N N . PRO A 1 194 ? 12.43 -3.209 3.75 1 89.31 194 PRO A N 1
ATOM 1443 C CA . PRO A 1 194 ? 13.117 -3.055 5.035 1 89.31 194 PRO A CA 1
ATOM 1444 C C . PRO A 1 194 ? 13.477 -4.395 5.672 1 89.31 194 PRO A C 1
ATOM 1446 O O . PRO A 1 194 ? 12.711 -5.352 5.582 1 89.31 194 PRO A O 1
ATOM 1449 N N . PRO A 1 195 ? 14.656 -4.508 6.277 1 81.56 195 PRO A N 1
ATOM 1450 C CA . PRO A 1 195 ? 15.172 -5.781 6.781 1 81.56 195 PRO A CA 1
ATOM 1451 C C . PRO A 1 195 ? 14.258 -6.418 7.824 1 81.56 195 PRO A C 1
ATOM 1453 O O . PRO A 1 195 ? 14.203 -7.648 7.93 1 81.56 195 PRO A O 1
ATOM 1456 N N . GLU A 1 196 ? 13.531 -5.68 8.57 1 83.12 196 GLU A N 1
ATOM 1457 C CA . GLU A 1 196 ? 12.734 -6.254 9.656 1 83.12 196 GLU A CA 1
ATOM 1458 C C . GLU A 1 196 ? 11.344 -6.66 9.164 1 83.12 196 GLU A C 1
ATOM 1460 O O . GLU A 1 196 ? 10.594 -7.309 9.891 1 83.12 196 GLU A O 1
ATOM 1465 N N . ARG A 1 197 ? 11.141 -6.422 7.926 1 88 197 ARG A N 1
ATOM 1466 C CA . ARG A 1 197 ? 9.781 -6.672 7.441 1 88 197 ARG A CA 1
ATOM 1467 C C . ARG A 1 197 ? 9.578 -8.148 7.125 1 88 197 ARG A C 1
ATOM 1469 O O . ARG A 1 197 ? 10.438 -8.773 6.492 1 88 197 ARG A O 1
ATOM 1476 N N . LYS A 1 198 ? 8.57 -8.68 7.645 1 91.88 198 LYS A N 1
ATOM 1477 C CA . LYS A 1 198 ? 7.996 -9.953 7.215 1 91.88 198 LYS A CA 1
ATOM 1478 C C . LYS A 1 198 ? 6.723 -9.742 6.402 1 91.88 198 LYS A C 1
ATOM 1480 O O . LYS A 1 198 ? 5.738 -9.203 6.914 1 91.88 198 LYS A O 1
ATOM 1485 N N . ILE A 1 199 ? 6.723 -10.242 5.168 1 96.31 199 ILE A N 1
ATOM 1486 C CA . ILE A 1 199 ? 5.648 -9.938 4.234 1 96.31 199 ILE A CA 1
ATOM 1487 C C . ILE A 1 199 ? 4.312 -10.414 4.809 1 96.31 199 ILE A C 1
ATOM 1489 O O . ILE A 1 199 ? 3.334 -9.664 4.816 1 96.31 199 ILE A O 1
ATOM 1493 N N . HIS A 1 200 ? 4.277 -11.656 5.355 1 97.06 200 HIS A N 1
ATOM 1494 C CA . HIS A 1 200 ? 3.018 -12.195 5.852 1 97.06 200 HIS A CA 1
ATOM 1495 C C . HIS A 1 200 ? 2.512 -11.398 7.047 1 97.06 200 HIS A C 1
ATOM 1497 O O . HIS A 1 200 ? 1.301 -11.242 7.23 1 97.06 200 HIS A O 1
ATOM 1503 N N . GLU A 1 201 ? 3.352 -10.852 7.895 1 95.56 201 GLU A N 1
ATOM 1504 C CA . GLU A 1 201 ? 2.945 -10.023 9.023 1 95.56 201 GLU A CA 1
ATOM 1505 C C . GLU A 1 201 ? 2.414 -8.672 8.555 1 95.56 201 GLU A C 1
ATOM 1507 O O . GLU A 1 201 ? 1.456 -8.141 9.125 1 95.56 201 GLU A O 1
ATOM 1512 N N . MET A 1 202 ? 3.139 -8.109 7.621 1 95.75 202 MET A N 1
ATOM 1513 C CA . MET A 1 202 ? 2.664 -6.859 7.035 1 95.75 202 MET A CA 1
ATOM 1514 C C . MET A 1 202 ? 1.256 -7.023 6.473 1 95.75 202 MET A C 1
ATOM 1516 O O . MET A 1 202 ? 0.392 -6.176 6.699 1 95.75 202 MET A O 1
ATOM 1520 N N . VAL A 1 203 ? 1.028 -8.156 5.781 1 97.44 203 VAL A N 1
ATOM 1521 C CA . VAL A 1 203 ? -0.276 -8.414 5.18 1 97.44 203 VAL A CA 1
ATOM 1522 C C . VAL A 1 203 ? -1.326 -8.578 6.277 1 97.44 203 VAL A C 1
ATOM 1524 O O . VAL A 1 203 ? -2.449 -8.086 6.148 1 97.44 203 VAL A O 1
ATOM 1527 N N . ARG A 1 204 ? -0.983 -9.203 7.332 1 96.5 204 ARG A N 1
ATOM 1528 C CA . ARG A 1 204 ? -1.88 -9.328 8.477 1 96.5 204 ARG A CA 1
ATOM 1529 C C . ARG A 1 204 ? -2.254 -7.953 9.023 1 96.5 204 ARG A C 1
ATOM 1531 O O . ARG A 1 204 ? -3.408 -7.719 9.391 1 96.5 204 ARG A O 1
ATOM 1538 N N . ALA A 1 205 ? -1.28 -7.098 9.109 1 94.94 205 ALA A N 1
ATOM 1539 C CA . ALA A 1 205 ? -1.509 -5.754 9.633 1 94.94 205 ALA A CA 1
ATOM 1540 C C . ALA A 1 205 ? -2.432 -4.957 8.711 1 94.94 205 ALA A C 1
ATOM 1542 O O . ALA A 1 205 ? -3.121 -4.039 9.156 1 94.94 205 ALA A O 1
ATOM 1543 N N . ILE A 1 206 ? -2.391 -5.262 7.453 1 94.25 206 ILE A N 1
ATOM 1544 C CA . ILE A 1 206 ? -3.301 -4.637 6.5 1 94.25 206 ILE A CA 1
ATOM 1545 C C . ILE A 1 206 ? -4.734 -5.086 6.781 1 94.25 206 ILE A C 1
ATOM 1547 O O . ILE A 1 206 ? -5.684 -4.336 6.547 1 94.25 206 ILE A O 1
ATOM 1551 N N . GLY A 1 207 ? -4.906 -6.348 7.289 1 95.38 207 GLY A N 1
ATOM 1552 C CA . GLY A 1 207 ? -6.234 -6.832 7.633 1 95.38 207 GLY A CA 1
ATOM 1553 C C . GLY A 1 207 ? -6.586 -8.141 6.961 1 95.38 207 GLY A C 1
ATOM 1554 O O . GLY A 1 207 ? -7.715 -8.625 7.07 1 95.38 207 GLY A O 1
ATOM 1555 N N . VAL A 1 208 ? -5.652 -8.719 6.25 1 97.44 208 VAL A N 1
ATOM 1556 C CA . VAL A 1 208 ? -5.859 -10.016 5.605 1 97.44 208 VAL A CA 1
ATOM 1557 C C . VAL A 1 208 ? -5.184 -11.109 6.422 1 97.44 208 VAL A C 1
ATOM 1559 O O . VAL A 1 208 ? -4.008 -11 6.777 1 97.44 208 VAL A O 1
ATOM 1562 N N . ARG A 1 209 ? -5.969 -12.125 6.766 1 97.5 209 ARG A N 1
ATOM 1563 C CA . ARG A 1 209 ? -5.324 -13.273 7.398 1 97.5 209 ARG A CA 1
ATOM 1564 C C . ARG A 1 209 ? -4.18 -13.805 6.539 1 97.5 209 ARG A C 1
ATOM 1566 O O . ARG A 1 209 ? -4.289 -13.844 5.312 1 97.5 209 ARG A O 1
ATOM 1573 N N . SER A 1 210 ? -3.113 -14.156 7.188 1 98.38 210 SER A N 1
ATOM 1574 C CA . SER A 1 210 ? -1.934 -14.531 6.418 1 98.38 210 SER A CA 1
ATOM 1575 C C . SER A 1 210 ? -1.08 -15.547 7.168 1 98.38 210 SER A C 1
ATOM 1577 O O . SER A 1 210 ? -1.169 -15.656 8.391 1 98.38 210 SER A O 1
ATOM 1579 N N . ASP A 1 211 ? -0.342 -16.281 6.441 1 98.5 211 ASP A N 1
ATOM 1580 C CA . ASP A 1 211 ? 0.631 -17.219 7 1 98.5 211 ASP A CA 1
ATOM 1581 C C . ASP A 1 211 ? 1.758 -17.5 6.008 1 98.5 211 ASP A C 1
ATOM 1583 O O . ASP A 1 211 ? 1.744 -16.984 4.883 1 98.5 211 ASP A O 1
ATOM 1587 N N . VAL A 1 212 ? 2.754 -18.203 6.477 1 98.31 212 VAL A N 1
ATOM 1588 C CA . VAL A 1 212 ? 3.938 -18.484 5.672 1 98.31 212 VAL A CA 1
ATOM 1589 C C . VAL A 1 212 ? 4.234 -19.984 5.695 1 98.31 212 VAL A C 1
ATOM 1591 O O . VAL A 1 212 ? 3.842 -20.688 6.633 1 98.31 212 VAL A O 1
ATOM 1594 N N . GLY A 1 213 ? 4.758 -20.516 4.645 1 98.25 213 GLY A N 1
ATOM 1595 C CA . GLY A 1 213 ? 5.133 -21.922 4.566 1 98.25 213 GLY A CA 1
ATOM 1596 C C . GLY A 1 213 ? 6.25 -22.188 3.576 1 98.25 213 GLY A C 1
ATOM 1597 O O . GLY A 1 213 ? 6.715 -21.266 2.895 1 98.25 213 GLY A O 1
ATOM 1598 N N . ASP A 1 214 ? 6.703 -23.438 3.574 1 98.5 214 ASP A N 1
ATOM 1599 C CA . ASP A 1 214 ? 7.707 -23.906 2.629 1 98.5 214 ASP A CA 1
ATOM 1600 C C . ASP A 1 214 ? 7.062 -24.328 1.311 1 98.5 214 ASP A C 1
ATOM 1602 O O . ASP A 1 214 ? 6.422 -25.391 1.236 1 98.5 214 ASP A O 1
ATOM 1606 N N . GLY A 1 215 ? 7.32 -23.531 0.279 1 98.69 215 GLY A N 1
ATOM 1607 C CA . GLY A 1 215 ? 6.711 -23.797 -1.016 1 98.69 215 GLY A CA 1
ATOM 1608 C C . GLY A 1 215 ? 7.25 -25.031 -1.693 1 98.69 215 GLY A C 1
ATOM 1609 O O . GLY A 1 215 ? 6.668 -25.531 -2.66 1 98.69 215 GLY A O 1
ATOM 1610 N N . ASN A 1 216 ? 8.359 -25.562 -1.171 1 98.5 216 ASN A N 1
ATOM 1611 C CA . ASN A 1 216 ? 8.945 -26.766 -1.753 1 98.5 216 ASN A CA 1
ATOM 1612 C C . ASN A 1 216 ? 8.547 -28.016 -0.979 1 98.5 216 ASN A C 1
ATOM 1614 O O . ASN A 1 216 ? 8.938 -29.125 -1.343 1 98.5 216 ASN A O 1
ATOM 1618 N N . ASP A 1 217 ? 7.809 -27.844 0.066 1 98.06 217 ASP A N 1
ATOM 1619 C CA . ASP A 1 217 ? 7.055 -28.922 0.69 1 98.06 217 ASP A CA 1
ATOM 1620 C C . ASP A 1 217 ? 5.645 -29.016 0.107 1 98.06 217 ASP A C 1
ATOM 1622 O O . ASP A 1 217 ? 4.68 -28.578 0.73 1 98.06 217 ASP A O 1
ATOM 1626 N N . THR A 1 218 ? 5.641 -29.688 -0.997 1 98.31 218 THR A N 1
ATOM 1627 C CA . THR A 1 218 ? 4.438 -29.672 -1.824 1 98.31 218 THR A CA 1
ATOM 1628 C C . THR A 1 218 ? 3.242 -30.234 -1.058 1 98.31 218 THR A C 1
ATOM 1630 O O . THR A 1 218 ? 2.145 -29.672 -1.122 1 98.31 218 THR A O 1
ATOM 1633 N N . LEU A 1 219 ? 3.426 -31.297 -0.365 1 97.19 219 LEU A N 1
ATOM 1634 C CA . LEU A 1 219 ? 2.342 -31.875 0.422 1 97.19 219 LEU A CA 1
ATOM 1635 C C . LEU A 1 219 ? 1.897 -30.906 1.521 1 97.19 219 LEU A C 1
ATOM 1637 O O . LEU A 1 219 ? 0.703 -30.797 1.802 1 97.19 219 LEU A O 1
ATOM 1641 N N . GLY A 1 220 ? 2.826 -30.281 2.188 1 97.44 220 GLY A N 1
ATOM 1642 C CA . GLY A 1 220 ? 2.498 -29.281 3.188 1 97.44 220 GLY A CA 1
ATOM 1643 C C . GLY A 1 220 ? 1.689 -28.125 2.629 1 97.44 220 GLY A C 1
ATOM 1644 O O . GLY A 1 220 ? 0.736 -27.656 3.262 1 97.44 220 GLY A O 1
ATOM 1645 N N . VAL A 1 221 ? 2.098 -27.641 1.46 1 98.56 221 VAL A N 1
ATOM 1646 C CA . VAL A 1 221 ? 1.347 -26.594 0.791 1 98.56 221 VAL A CA 1
ATOM 1647 C C . VAL A 1 221 ? -0.085 -27.047 0.535 1 98.56 221 VAL A C 1
ATOM 1649 O O . VAL A 1 221 ? -1.04 -26.328 0.82 1 98.56 221 VAL A O 1
ATOM 1652 N N . TYR A 1 222 ? -0.226 -28.266 0.051 1 98.31 222 TYR A N 1
ATOM 1653 C CA . TYR A 1 222 ? -1.538 -28.828 -0.251 1 98.31 222 TYR A CA 1
ATOM 1654 C C . TYR A 1 222 ? -2.428 -28.828 0.987 1 98.31 222 TYR A C 1
ATOM 1656 O O . TYR A 1 222 ? -3.582 -28.406 0.932 1 98.31 222 TYR A O 1
ATOM 1664 N N . ARG A 1 223 ? -1.926 -29.312 2.041 1 97.75 223 ARG A N 1
ATOM 1665 C CA . ARG A 1 223 ? -2.699 -29.406 3.273 1 97.75 223 ARG A CA 1
ATOM 1666 C C . ARG A 1 223 ? -3.105 -28.016 3.768 1 97.75 223 ARG A C 1
ATOM 1668 O O . ARG A 1 223 ? -4.258 -27.812 4.148 1 97.75 223 ARG A O 1
ATOM 1675 N N . SER A 1 224 ? -2.197 -27.109 3.742 1 98.12 224 SER A N 1
ATOM 1676 C CA . SER A 1 224 ? -2.438 -25.75 4.223 1 98.12 224 SER A CA 1
ATOM 1677 C C . SER A 1 224 ? -3.477 -25.031 3.367 1 98.12 224 SER A C 1
ATOM 1679 O O . SER A 1 224 ? -4.426 -24.453 3.893 1 98.12 224 SER A O 1
ATOM 1681 N N . VAL A 1 225 ? -3.301 -25.125 2.092 1 98.62 225 VAL A N 1
ATOM 1682 C CA . VAL A 1 225 ? -4.188 -24.422 1.17 1 98.62 225 VAL A CA 1
ATOM 1683 C C . VAL A 1 225 ? -5.566 -25.078 1.179 1 98.62 225 VAL A C 1
ATOM 1685 O O . VAL A 1 225 ? -6.586 -24.391 1.064 1 98.62 225 VAL A O 1
ATOM 1688 N N . SER A 1 226 ? -5.609 -26.422 1.306 1 98.31 226 SER A N 1
ATOM 1689 C CA . SER A 1 226 ? -6.895 -27.109 1.388 1 98.31 226 SER A CA 1
ATOM 1690 C C . SER A 1 226 ? -7.727 -26.594 2.557 1 98.31 226 SER A C 1
ATOM 1692 O O . SER A 1 226 ? -8.914 -26.312 2.4 1 98.31 226 SER A O 1
ATOM 1694 N N . LYS A 1 227 ? -7.086 -26.484 3.645 1 98.25 227 LYS A N 1
ATOM 1695 C CA . LYS A 1 227 ? -7.762 -25.984 4.832 1 98.25 227 LYS A CA 1
ATOM 1696 C C . LYS A 1 227 ? -8.234 -24.547 4.621 1 98.25 227 LYS A C 1
ATOM 1698 O O . LYS A 1 227 ? -9.359 -24.188 4.977 1 98.25 227 LYS A O 1
ATOM 1703 N N . THR A 1 228 ? -7.398 -23.75 4.059 1 98.5 228 THR A N 1
ATOM 1704 C CA . THR A 1 228 ? -7.695 -22.344 3.832 1 98.5 228 THR A CA 1
ATOM 1705 C C . THR A 1 228 ? -8.867 -22.188 2.869 1 98.5 228 THR A C 1
ATOM 1707 O O . THR A 1 228 ? -9.789 -21.406 3.121 1 98.5 228 THR A O 1
ATOM 1710 N N . VAL A 1 229 ? -8.844 -22.906 1.788 1 98.56 229 VAL A N 1
ATOM 1711 C CA . VAL A 1 229 ? -9.883 -22.812 0.768 1 98.56 229 VAL A CA 1
ATOM 1712 C C . VAL A 1 229 ? -11.219 -23.281 1.346 1 98.56 229 VAL A C 1
ATOM 1714 O O . VAL A 1 229 ? -12.266 -22.672 1.074 1 98.56 229 VAL A O 1
ATOM 1717 N N . ALA A 1 230 ? -11.219 -24.328 2.141 1 98.06 230 ALA A N 1
ATOM 1718 C CA . ALA A 1 230 ? -12.438 -24.781 2.803 1 98.06 230 ALA A CA 1
ATOM 1719 C C . ALA A 1 230 ? -13.023 -23.672 3.676 1 98.06 230 ALA A C 1
ATOM 1721 O O . ALA A 1 230 ? -14.234 -23.438 3.65 1 98.06 230 ALA A O 1
ATOM 1722 N N . ASP A 1 231 ? -12.227 -23.031 4.406 1 97.94 231 ASP A N 1
ATOM 1723 C CA . ASP A 1 231 ? -12.656 -21.938 5.262 1 97.94 231 ASP A CA 1
ATOM 1724 C C . ASP A 1 231 ? -13.219 -20.781 4.434 1 97.94 231 ASP A C 1
ATOM 1726 O O . ASP A 1 231 ? -14.25 -20.203 4.785 1 97.94 231 ASP A O 1
ATOM 1730 N N . MET A 1 232 ? -12.555 -20.469 3.375 1 97.75 232 MET A N 1
ATOM 1731 C CA . MET A 1 232 ? -12.977 -19.375 2.502 1 97.75 232 MET A CA 1
ATOM 1732 C C . MET A 1 232 ? -14.367 -19.656 1.925 1 97.75 232 MET A C 1
ATOM 1734 O O . MET A 1 232 ? -15.203 -18.75 1.85 1 97.75 232 MET A O 1
ATOM 1738 N N . ARG A 1 233 ? -14.586 -20.844 1.504 1 97 233 ARG A N 1
ATOM 1739 C CA . ARG A 1 233 ? -15.867 -21.234 0.93 1 97 233 ARG A CA 1
ATOM 1740 C C . ARG A 1 233 ? -16.984 -21.125 1.961 1 97 233 ARG A C 1
ATOM 1742 O O . ARG A 1 233 ? -18.156 -21 1.602 1 97 233 ARG A O 1
ATOM 1749 N N . ASN A 1 234 ? -16.625 -21.141 3.195 1 95.31 234 ASN A N 1
ATOM 1750 C CA . ASN A 1 234 ? -17.594 -21 4.277 1 95.31 234 ASN A CA 1
ATOM 1751 C C . ASN A 1 234 ? -17.641 -19.562 4.797 1 95.31 234 ASN A C 1
ATOM 1753 O O . ASN A 1 234 ? -18.062 -19.312 5.926 1 95.31 234 ASN A O 1
ATOM 1757 N N . GLY A 1 235 ? -17.078 -18.672 4.102 1 95 235 GLY A N 1
ATOM 1758 C CA . GLY A 1 235 ? -17.203 -17.266 4.434 1 95 235 GLY A CA 1
ATOM 1759 C C . GLY A 1 235 ? -16.047 -16.719 5.242 1 95 235 GLY A C 1
ATOM 1760 O O . GLY A 1 235 ? -16.156 -15.695 5.906 1 95 235 GLY A O 1
ATOM 1761 N N . GLY A 1 236 ? -14.961 -17.344 5.211 1 96.12 236 GLY A N 1
ATOM 1762 C CA . GLY A 1 236 ? -13.812 -16.969 6.027 1 96.12 236 GLY A CA 1
ATOM 1763 C C . GLY A 1 236 ? -13.109 -15.727 5.531 1 96.12 236 GLY A C 1
ATOM 1764 O O . GLY A 1 236 ? -12.273 -15.156 6.238 1 96.12 236 GLY A O 1
ATOM 1765 N N . GLY A 1 237 ? -13.414 -15.305 4.27 1 97.31 237 GLY A N 1
ATOM 1766 C CA . GLY A 1 237 ? -12.773 -14.117 3.727 1 97.31 237 GLY A CA 1
ATOM 1767 C C . GLY A 1 237 ? -11.43 -14.406 3.082 1 97.31 237 GLY A C 1
ATOM 1768 O O . GLY A 1 237 ? -11.078 -15.562 2.854 1 97.31 237 GLY A O 1
ATOM 1769 N N . PRO A 1 238 ? -10.719 -13.336 2.781 1 98.56 238 PRO A N 1
ATOM 1770 C CA . PRO A 1 238 ? -9.461 -13.523 2.053 1 98.56 238 PRO A CA 1
ATOM 1771 C C . PRO A 1 238 ? -8.359 -14.102 2.928 1 98.56 238 PRO A C 1
ATOM 1773 O O . PRO A 1 238 ? -8.383 -13.938 4.148 1 98.56 238 PRO A O 1
ATOM 1776 N N . PHE A 1 239 ? -7.41 -14.703 2.273 1 98.88 239 PHE A N 1
ATOM 1777 C CA . PHE A 1 239 ? -6.242 -15.258 2.949 1 98.88 239 PHE A CA 1
ATOM 1778 C C . PHE A 1 239 ? -4.992 -15.102 2.088 1 98.88 239 PHE A C 1
ATOM 1780 O O . PHE A 1 239 ? -5.059 -15.211 0.862 1 98.88 239 PHE A O 1
ATOM 1787 N N . PHE A 1 240 ? -3.914 -14.82 2.748 1 98.88 240 PHE A N 1
ATOM 1788 C CA . PHE A 1 240 ? -2.623 -14.641 2.092 1 98.88 240 PHE A CA 1
ATOM 1789 C C . PHE A 1 240 ? -1.635 -15.711 2.547 1 98.88 240 PHE A C 1
ATOM 1791 O O . PHE A 1 240 ? -1.364 -15.844 3.742 1 98.88 240 PHE A O 1
ATOM 1798 N N . TRP A 1 241 ? -1.127 -16.422 1.613 1 98.88 241 TRP A N 1
ATOM 1799 C CA . TRP A 1 241 ? -0.022 -17.344 1.871 1 98.88 241 TRP A CA 1
ATOM 1800 C C . TRP A 1 241 ? 1.272 -16.828 1.253 1 98.88 241 TRP A C 1
ATOM 1802 O O . TRP A 1 241 ? 1.306 -16.469 0.071 1 98.88 241 TRP A O 1
ATOM 1812 N N . GLU A 1 242 ? 2.258 -16.75 2.07 1 98.75 242 GLU A N 1
ATOM 1813 C CA . GLU A 1 242 ? 3.623 -16.594 1.579 1 98.75 242 GLU A CA 1
ATOM 1814 C C . GLU A 1 242 ? 4.363 -17.922 1.549 1 98.75 242 GLU A C 1
ATOM 1816 O O . GLU A 1 242 ? 4.637 -18.516 2.598 1 98.75 242 GLU A O 1
ATOM 1821 N N . PHE A 1 243 ? 4.676 -18.406 0.397 1 98.69 243 PHE A N 1
ATOM 1822 C CA . PHE A 1 243 ? 5.438 -19.641 0.259 1 98.69 243 PHE A CA 1
ATOM 1823 C C . PHE A 1 243 ? 6.855 -19.344 -0.223 1 98.69 243 PHE A C 1
ATOM 1825 O O . PHE A 1 243 ? 7.047 -18.797 -1.308 1 98.69 243 PHE A O 1
ATOM 1832 N N . TYR A 1 244 ? 7.832 -19.703 0.583 1 98.25 244 TYR A N 1
ATOM 1833 C CA . TYR A 1 244 ? 9.227 -19.594 0.171 1 98.25 244 TYR A CA 1
ATOM 1834 C C . TYR A 1 244 ? 9.586 -20.672 -0.847 1 98.25 244 TYR A C 1
ATOM 1836 O O . TYR A 1 244 ? 9.297 -21.844 -0.64 1 98.25 244 TYR A O 1
ATOM 1844 N N . THR A 1 245 ? 10.117 -20.266 -1.896 1 98.06 245 THR A N 1
ATOM 1845 C CA . THR A 1 245 ? 10.586 -21.125 -2.971 1 98.06 245 THR A CA 1
ATOM 1846 C C . THR A 1 245 ? 11.773 -20.5 -3.697 1 98.06 245 THR A C 1
ATOM 1848 O O . THR A 1 245 ? 12.422 -19.594 -3.172 1 98.06 245 THR A O 1
ATOM 1851 N N . TYR A 1 246 ? 12.141 -21.188 -4.883 1 97.31 246 TYR A N 1
ATOM 1852 C CA . TYR A 1 246 ? 13.352 -20.672 -5.516 1 97.31 246 TYR A CA 1
ATOM 1853 C C . TYR A 1 246 ? 13.367 -21 -7.004 1 97.31 246 TYR A C 1
ATOM 1855 O O . TYR A 1 246 ? 13.062 -22.125 -7.398 1 97.31 246 TYR A O 1
ATOM 1863 N N . ARG A 1 247 ? 13.688 -19.984 -7.758 1 95.5 247 ARG A N 1
ATOM 1864 C CA . ARG A 1 247 ? 13.852 -20.156 -9.195 1 95.5 247 ARG A CA 1
ATOM 1865 C C . ARG A 1 247 ? 15.242 -20.688 -9.531 1 95.5 247 ARG A C 1
ATOM 1867 O O . ARG A 1 247 ? 16.25 -20.047 -9.219 1 95.5 247 ARG A O 1
ATOM 1874 N N . HIS A 1 248 ? 15.336 -21.828 -10.211 1 95.75 248 HIS A N 1
ATOM 1875 C CA . HIS A 1 248 ? 16.625 -22.438 -10.539 1 95.75 248 HIS A CA 1
ATOM 1876 C C . HIS A 1 248 ? 17.266 -21.75 -11.742 1 95.75 248 HIS A C 1
ATOM 1878 O O . HIS A 1 248 ? 18.5 -21.625 -11.805 1 95.75 248 HIS A O 1
ATOM 1884 N N . PHE A 1 249 ? 16.5 -21.328 -12.664 1 94.38 249 PHE A N 1
ATOM 1885 C CA . PHE A 1 249 ? 16.984 -20.766 -13.922 1 94.38 249 PHE A CA 1
ATOM 1886 C C . PHE A 1 249 ? 16.953 -19.25 -13.891 1 94.38 249 PHE A C 1
ATOM 1888 O O . PHE A 1 249 ? 16.562 -18.656 -12.883 1 94.38 249 PHE A O 1
ATOM 1895 N N . GLU A 1 250 ? 17.438 -18.625 -14.961 1 92.06 250 GLU A N 1
ATOM 1896 C CA . GLU A 1 250 ? 17.484 -17.172 -15.062 1 92.06 250 GLU A CA 1
ATOM 1897 C C . GLU A 1 250 ? 16.078 -16.578 -15.102 1 92.06 250 GLU A C 1
ATOM 1899 O O . GLU A 1 250 ? 15.086 -17.312 -15.25 1 92.06 250 GLU A O 1
ATOM 1904 N N . HIS A 1 251 ? 16.031 -15.305 -14.82 1 91.44 251 HIS A N 1
ATOM 1905 C CA . HIS A 1 251 ? 14.758 -14.609 -14.766 1 91.44 251 HIS A CA 1
ATOM 1906 C C . HIS A 1 251 ? 13.992 -14.758 -16.078 1 91.44 251 HIS A C 1
ATOM 1908 O O . HIS A 1 251 ? 12.805 -15.086 -16.078 1 91.44 251 HIS A O 1
ATOM 1914 N N . CYS A 1 252 ? 14.656 -14.469 -17.156 1 90.5 252 CYS A N 1
ATOM 1915 C CA . CYS A 1 252 ? 14.078 -14.547 -18.5 1 90.5 252 CYS A CA 1
ATOM 1916 C C . CYS A 1 252 ? 15 -15.305 -19.438 1 90.5 252 CYS A C 1
ATOM 1918 O O . CYS A 1 252 ? 16.156 -14.906 -19.641 1 90.5 252 CYS A O 1
ATOM 1920 N N . GLY A 1 253 ? 14.453 -16.422 -19.938 1 89.62 253 GLY A N 1
ATOM 1921 C CA . GLY A 1 253 ? 15.25 -17.219 -20.859 1 89.62 253 GLY A CA 1
ATOM 1922 C C . GLY A 1 253 ? 15.445 -18.656 -20.406 1 89.62 253 GLY A C 1
ATOM 1923 O O . GLY A 1 253 ? 14.875 -19.062 -19.391 1 89.62 253 GLY A O 1
ATOM 1924 N N . PRO A 1 254 ? 16.234 -19.422 -21.203 1 91.12 254 PRO A N 1
ATOM 1925 C CA . PRO A 1 254 ? 16.328 -20.875 -21 1 91.12 254 PRO A CA 1
ATOM 1926 C C . PRO A 1 254 ? 17.562 -21.281 -20.188 1 91.12 254 PRO A C 1
ATOM 1928 O O . PRO A 1 254 ? 17.797 -22.469 -19.969 1 91.12 254 PRO A O 1
ATOM 1931 N N . ASN A 1 255 ? 18.312 -20.344 -19.703 1 90.31 255 ASN A N 1
ATOM 1932 C CA . ASN A 1 255 ? 19.625 -20.672 -19.172 1 90.31 255 ASN A CA 1
ATOM 1933 C C . ASN A 1 255 ? 19.672 -20.562 -17.656 1 90.31 255 ASN A C 1
ATOM 1935 O O . ASN A 1 255 ? 18.734 -20.062 -17.031 1 90.31 255 ASN A O 1
ATOM 1939 N N . LEU A 1 256 ? 20.734 -21.188 -17.141 1 88.88 256 LEU A N 1
ATOM 1940 C CA . LEU A 1 256 ? 21.109 -20.875 -15.766 1 88.88 256 LEU A CA 1
ATOM 1941 C C . LEU A 1 256 ? 21.75 -19.5 -15.688 1 88.88 256 LEU A C 1
ATOM 1943 O O . LEU A 1 256 ? 22.125 -18.922 -16.719 1 88.88 256 LEU A O 1
ATOM 1947 N N . ASP A 1 257 ? 21.781 -18.859 -14.57 1 86.06 257 ASP A N 1
ATOM 1948 C CA . ASP A 1 257 ? 22.375 -17.531 -14.461 1 86.06 257 ASP A CA 1
ATOM 1949 C C . ASP A 1 257 ? 23.406 -17.484 -13.328 1 86.06 257 ASP A C 1
ATOM 1951 O O . ASP A 1 257 ? 23.578 -16.453 -12.68 1 86.06 257 ASP A O 1
ATOM 1955 N N . ASP A 1 258 ? 24.031 -18.531 -13.078 1 79.31 258 ASP A N 1
ATOM 1956 C CA . ASP A 1 258 ? 25 -18.672 -11.992 1 79.31 258 ASP A CA 1
ATOM 1957 C C . ASP A 1 258 ? 26.234 -17.797 -12.25 1 79.31 258 ASP A C 1
ATOM 1959 O O . ASP A 1 258 ? 26.969 -17.484 -11.32 1 79.31 258 ASP A O 1
ATOM 1963 N N . ASP A 1 259 ? 26.406 -17.438 -13.469 1 81.75 259 ASP A N 1
ATOM 1964 C CA . ASP A 1 259 ? 27.594 -16.688 -13.844 1 81.75 259 ASP A CA 1
ATOM 1965 C C . ASP A 1 259 ? 27.406 -15.188 -13.602 1 81.75 259 ASP A C 1
ATOM 1967 O O . ASP A 1 259 ? 28.359 -14.414 -13.656 1 81.75 259 ASP A O 1
ATOM 1971 N N . LEU A 1 260 ? 26.25 -14.758 -13.289 1 84.06 260 LEU A N 1
ATOM 1972 C CA . LEU A 1 260 ? 25.969 -13.336 -13.164 1 84.06 260 LEU A CA 1
ATOM 1973 C C . LEU A 1 260 ? 26.312 -12.828 -11.766 1 84.06 260 LEU A C 1
ATOM 1975 O O . LEU A 1 260 ? 26.438 -11.625 -11.555 1 84.06 260 LEU A O 1
ATOM 1979 N N . GLY A 1 261 ? 26.406 -13.695 -10.781 1 85.31 261 GLY A N 1
ATOM 1980 C CA . GLY A 1 261 ? 26.984 -13.383 -9.484 1 85.31 261 GLY A CA 1
ATOM 1981 C C . GLY A 1 261 ? 25.984 -12.727 -8.539 1 85.31 261 GLY A C 1
ATOM 1982 O O . GLY A 1 261 ? 26.344 -12.383 -7.406 1 85.31 261 GLY A O 1
ATOM 1983 N N . TYR A 1 262 ? 24.719 -12.523 -8.938 1 88 262 TYR A N 1
ATOM 1984 C CA . TYR A 1 262 ? 23.812 -11.797 -8.055 1 88 262 TYR A CA 1
ATOM 1985 C C . TYR A 1 262 ? 23.156 -12.734 -7.055 1 88 262 TYR A C 1
ATOM 1987 O O . TYR A 1 262 ? 22.594 -12.289 -6.047 1 88 262 TYR A O 1
ATOM 1995 N N . ARG A 1 263 ? 23.188 -14 -7.27 1 91.75 263 ARG A N 1
ATOM 1996 C CA . ARG A 1 263 ? 22.719 -15.008 -6.309 1 91.75 263 ARG A CA 1
ATOM 1997 C C . ARG A 1 263 ? 23.906 -15.742 -5.688 1 91.75 263 ARG A C 1
ATOM 1999 O O . ARG A 1 263 ? 24.703 -16.344 -6.398 1 91.75 263 ARG A O 1
ATOM 2006 N N . PRO A 1 264 ? 24.031 -15.75 -4.344 1 90.38 264 PRO A N 1
ATOM 2007 C CA . PRO A 1 264 ? 25.125 -16.484 -3.705 1 90.38 264 PRO A CA 1
ATOM 2008 C C . PRO A 1 264 ? 25.094 -17.984 -4.012 1 90.38 264 PRO A C 1
ATOM 2010 O O . PRO A 1 264 ? 24.016 -18.609 -3.93 1 90.38 264 PRO A O 1
ATOM 2013 N N . ARG A 1 265 ? 26.25 -18.562 -4.258 1 91.19 265 ARG A N 1
ATOM 2014 C CA . ARG A 1 265 ? 26.359 -19.953 -4.66 1 91.19 265 ARG A CA 1
ATOM 2015 C C . ARG A 1 265 ? 25.797 -20.875 -3.582 1 91.19 265 ARG A C 1
ATOM 2017 O O . ARG A 1 265 ? 25.109 -21.859 -3.889 1 91.19 265 ARG A O 1
ATOM 2024 N N . GLU A 1 266 ? 26.125 -20.547 -2.377 1 93.06 266 GLU A N 1
ATOM 2025 C CA . GLU A 1 266 ? 25.656 -21.391 -1.268 1 93.06 266 GLU A CA 1
ATOM 2026 C C . GLU A 1 266 ? 24.141 -21.359 -1.151 1 93.06 266 GLU A C 1
ATOM 2028 O O . GLU A 1 266 ? 23.516 -22.375 -0.835 1 93.06 266 GLU A O 1
ATOM 2033 N N . GLU A 1 267 ? 23.547 -20.234 -1.414 1 93.19 267 GLU A N 1
ATOM 2034 C CA . GLU A 1 267 ? 22.094 -20.094 -1.4 1 93.19 267 GLU A CA 1
ATOM 2035 C C . GLU A 1 267 ? 21.453 -20.938 -2.508 1 93.19 267 GLU A C 1
ATOM 2037 O O . GLU A 1 267 ? 20.5 -21.672 -2.262 1 93.19 267 GLU A O 1
ATOM 2042 N N . VAL A 1 268 ? 21.984 -20.828 -3.656 1 93.56 268 VAL A N 1
ATOM 2043 C CA . VAL A 1 268 ? 21.453 -21.562 -4.805 1 93.56 268 VAL A CA 1
ATOM 2044 C C . VAL A 1 268 ? 21.531 -23.062 -4.527 1 93.56 268 VAL A C 1
ATOM 2046 O O . VAL A 1 268 ? 20.547 -23.781 -4.723 1 93.56 268 VAL A O 1
ATOM 2049 N N . GLN A 1 269 ? 22.656 -23.5 -4.059 1 94.69 269 GLN A N 1
ATOM 2050 C CA . GLN A 1 269 ? 22.844 -24.922 -3.797 1 94.69 269 GLN A CA 1
ATOM 2051 C C . GLN A 1 269 ? 21.859 -25.422 -2.738 1 94.69 269 GLN A C 1
ATOM 2053 O O . GLN A 1 269 ? 21.312 -26.516 -2.857 1 94.69 269 GLN A O 1
ATOM 2058 N N . ALA A 1 270 ? 21.688 -24.625 -1.743 1 96.06 270 ALA A N 1
ATOM 2059 C CA . ALA A 1 270 ? 20.75 -25 -0.678 1 96.06 270 ALA A CA 1
ATOM 2060 C C . ALA A 1 270 ? 19.344 -25.234 -1.229 1 96.06 270 ALA A C 1
ATOM 2062 O O . ALA A 1 270 ? 18.641 -26.141 -0.775 1 96.06 270 ALA A O 1
ATOM 2063 N N . TRP A 1 271 ? 18.953 -24.453 -2.174 1 96 271 TRP A N 1
ATOM 2064 C CA . TRP A 1 271 ? 17.625 -24.594 -2.746 1 96 271 TRP A CA 1
ATOM 2065 C C . TRP A 1 271 ? 17.578 -25.734 -3.762 1 96 271 TRP A C 1
ATOM 2067 O O . TRP A 1 271 ? 16.562 -26.422 -3.877 1 96 271 TRP A O 1
ATOM 2077 N N . LEU A 1 272 ? 18.656 -25.938 -4.504 1 95.38 272 LEU A N 1
ATOM 2078 C CA . LEU A 1 272 ? 18.719 -27.078 -5.414 1 95.38 272 LEU A CA 1
ATOM 2079 C C . LEU A 1 272 ? 18.562 -28.391 -4.66 1 95.38 272 LEU A C 1
ATOM 2081 O O . LEU A 1 272 ? 17.953 -29.328 -5.16 1 95.38 272 LEU A O 1
ATOM 2085 N N . ASP A 1 273 ? 19.062 -28.406 -3.453 1 96.19 273 ASP A N 1
ATOM 2086 C CA . ASP A 1 273 ? 19 -29.594 -2.615 1 96.19 273 ASP A CA 1
ATOM 2087 C C . ASP A 1 273 ? 17.594 -29.844 -2.1 1 96.19 273 ASP A C 1
ATOM 2089 O O . ASP A 1 273 ? 17.281 -30.938 -1.604 1 96.19 273 ASP A O 1
ATOM 2093 N N . ARG A 1 274 ? 16.719 -28.859 -2.283 1 96.62 274 ARG A N 1
ATOM 2094 C CA . ARG A 1 274 ? 15.344 -28.953 -1.812 1 96.62 274 ARG A CA 1
ATOM 2095 C C . ARG A 1 274 ? 14.367 -28.953 -2.98 1 96.62 274 ARG A C 1
ATOM 2097 O O . ARG A 1 274 ? 13.258 -28.422 -2.869 1 96.62 274 ARG A O 1
ATOM 2104 N N . ASP A 1 275 ? 14.805 -29.562 -4.008 1 98.25 275 ASP A N 1
ATOM 2105 C CA . ASP A 1 275 ? 14 -29.625 -5.227 1 98.25 275 ASP A CA 1
ATOM 2106 C C . ASP A 1 275 ? 12.641 -30.266 -4.949 1 98.25 275 ASP A C 1
ATOM 2108 O O . ASP A 1 275 ? 12.57 -31.391 -4.461 1 98.25 275 ASP A O 1
ATOM 2112 N N . PRO A 1 276 ? 11.602 -29.516 -5.301 1 98.56 276 PRO A N 1
ATOM 2113 C CA . PRO A 1 276 ? 10.273 -30.016 -4.914 1 98.56 276 PRO A CA 1
ATOM 2114 C C . PRO A 1 276 ? 9.891 -31.297 -5.648 1 98.56 276 PRO A C 1
ATOM 2116 O O . PRO A 1 276 ? 9.195 -32.156 -5.086 1 98.56 276 PRO A O 1
ATOM 2119 N N . VAL A 1 277 ? 10.297 -31.5 -6.891 1 98.62 277 VAL A N 1
ATOM 2120 C CA . VAL A 1 277 ? 9.953 -32.688 -7.66 1 98.62 277 VAL A CA 1
ATOM 2121 C C . VAL A 1 277 ? 10.711 -33.906 -7.105 1 98.62 277 VAL A C 1
ATOM 2123 O O . VAL A 1 277 ? 10.133 -34.969 -6.91 1 98.62 277 VAL A O 1
ATOM 2126 N N . LEU A 1 278 ? 12 -33.688 -6.836 1 98.19 278 LEU A N 1
ATOM 2127 C CA . LEU A 1 278 ? 12.805 -34.781 -6.27 1 98.19 278 LEU A CA 1
ATOM 2128 C C . LEU A 1 278 ? 12.297 -35.156 -4.887 1 98.19 278 LEU A C 1
ATOM 2130 O O . LEU A 1 278 ? 12.273 -36.344 -4.535 1 98.19 278 LEU A O 1
ATOM 2134 N N . LYS A 1 279 ? 11.922 -34.188 -4.141 1 97.88 279 LYS A N 1
ATOM 2135 C CA . LYS A 1 279 ? 11.375 -34.469 -2.812 1 97.88 279 LYS A CA 1
ATOM 2136 C C . LYS A 1 279 ? 10.109 -35.281 -2.902 1 97.88 279 LYS A C 1
ATOM 2138 O O . LYS A 1 279 ? 9.93 -36.25 -2.133 1 97.88 279 LYS A O 1
ATOM 2143 N N . LEU A 1 280 ? 9.227 -34.938 -3.791 1 98 280 LEU A N 1
ATOM 2144 C CA . LEU A 1 280 ? 8.008 -35.719 -3.996 1 98 280 LEU A CA 1
ATOM 2145 C C . LEU A 1 280 ? 8.328 -37.156 -4.398 1 98 280 LEU A C 1
ATOM 2147 O O . LEU A 1 280 ? 7.691 -38.094 -3.918 1 98 280 LEU A O 1
ATOM 2151 N N . GLN A 1 281 ? 9.266 -37.281 -5.289 1 97.62 281 GLN A N 1
ATOM 2152 C CA . GLN A 1 281 ? 9.688 -38.594 -5.719 1 97.62 281 GLN A CA 1
ATOM 2153 C C . GLN A 1 281 ? 10.156 -39.438 -4.535 1 97.62 281 GLN A C 1
ATOM 2155 O O . GLN A 1 281 ? 9.75 -40.594 -4.391 1 97.62 281 GLN A O 1
ATOM 2160 N N . GLU A 1 282 ? 10.969 -38.844 -3.721 1 96.75 282 GLU A N 1
ATOM 2161 C CA . GLU A 1 282 ? 11.484 -39.562 -2.551 1 96.75 282 GLU A CA 1
ATOM 2162 C C . GLU A 1 282 ? 10.367 -39.938 -1.585 1 96.75 282 GLU A C 1
ATOM 2164 O O . GLU A 1 282 ? 10.375 -41 -1.004 1 96.75 282 GLU A O 1
ATOM 2169 N N . GLU A 1 283 ? 9.453 -39.031 -1.392 1 95.75 283 GLU A N 1
ATOM 2170 C CA . GLU A 1 283 ? 8.312 -39.312 -0.514 1 95.75 283 GLU A CA 1
ATOM 2171 C C . GLU A 1 283 ? 7.469 -40.469 -1.037 1 95.75 283 GLU A C 1
ATOM 2173 O O . GLU A 1 283 ? 6.977 -41.281 -0.257 1 95.75 283 GLU A O 1
ATOM 2178 N N . LEU A 1 284 ? 7.293 -40.562 -2.334 1 96.94 284 LEU A N 1
ATOM 2179 C CA . LEU A 1 284 ? 6.527 -41.625 -2.938 1 96.94 284 LEU A CA 1
ATOM 2180 C C . LEU A 1 284 ? 7.242 -42.969 -2.758 1 96.94 284 LEU A C 1
ATOM 2182 O O . LEU A 1 284 ? 6.617 -43.969 -2.408 1 96.94 284 LEU A O 1
ATOM 2186 N N . ILE A 1 285 ? 8.562 -42.938 -2.961 1 96.44 285 ILE A N 1
ATOM 2187 C CA . ILE A 1 285 ? 9.352 -44.156 -2.783 1 96.44 285 ILE A CA 1
ATOM 2188 C C . ILE A 1 285 ? 9.266 -44.594 -1.329 1 96.44 285 ILE A C 1
ATOM 2190 O O . ILE A 1 285 ? 9.047 -45.781 -1.055 1 96.44 285 ILE A O 1
ATOM 2194 N N . SER A 1 286 ? 9.391 -43.688 -0.437 1 94.88 286 SER A N 1
ATOM 2195 C CA . SER A 1 286 ? 9.32 -44 0.99 1 94.88 286 SER A CA 1
ATOM 2196 C C . SER A 1 286 ? 7.941 -44.5 1.385 1 94.88 286 SER A C 1
ATOM 2198 O O . SER A 1 286 ? 7.805 -45.219 2.367 1 94.88 286 SER A O 1
ATOM 2200 N N . SER A 1 287 ? 6.969 -44.125 0.615 1 93.38 287 SER A N 1
ATOM 2201 C CA . SER A 1 287 ? 5.602 -44.531 0.904 1 93.38 287 SER A CA 1
ATOM 2202 C C . SER A 1 287 ? 5.266 -45.844 0.218 1 93.38 287 SER A C 1
ATOM 2204 O O . SER A 1 287 ? 4.117 -46.281 0.25 1 93.38 287 SER A O 1
ATOM 2206 N N . GLY A 1 288 ? 6.219 -46.375 -0.547 1 93.62 288 GLY A N 1
ATOM 2207 C CA . GLY A 1 288 ? 6.051 -47.75 -1.066 1 93.62 288 GLY A CA 1
ATOM 2208 C C . GLY A 1 288 ? 5.891 -47.781 -2.574 1 93.62 288 GLY A C 1
ATOM 2209 O O . GLY A 1 288 ? 5.688 -48.844 -3.15 1 93.62 288 GLY A O 1
ATOM 2210 N N . THR A 1 289 ? 5.953 -46.656 -3.205 1 95.31 289 THR A N 1
ATOM 2211 C CA . THR A 1 289 ? 5.844 -46.656 -4.66 1 95.31 289 THR A CA 1
ATOM 2212 C C . THR A 1 289 ? 7.109 -47.219 -5.301 1 95.31 289 THR A C 1
ATOM 2214 O O . THR A 1 289 ? 8.219 -46.812 -4.934 1 95.31 289 THR A O 1
ATOM 2217 N N . GLU A 1 290 ? 6.91 -48.094 -6.223 1 96.75 290 GLU A N 1
ATOM 2218 C CA . GLU A 1 290 ? 8.055 -48.688 -6.898 1 96.75 290 GLU A CA 1
ATOM 2219 C C . GLU A 1 290 ? 8.703 -47.719 -7.871 1 96.75 290 GLU A C 1
ATOM 2221 O O . GLU A 1 290 ? 8.008 -46.938 -8.539 1 96.75 290 GLU A O 1
ATOM 2226 N N . ARG A 1 291 ? 9.969 -47.844 -7.973 1 97 291 ARG A N 1
ATOM 2227 C CA . ARG A 1 291 ? 10.727 -46.969 -8.883 1 97 291 ARG A CA 1
ATOM 2228 C C . ARG A 1 291 ? 10.25 -47.156 -10.32 1 97 291 ARG A C 1
ATOM 2230 O O . ARG A 1 291 ? 10.234 -46.219 -11.102 1 97 291 ARG A O 1
ATOM 2237 N N . LYS A 1 292 ? 9.938 -48.375 -10.648 1 97.44 292 LYS A N 1
ATOM 2238 C CA . LYS A 1 292 ? 9.461 -48.625 -12 1 97.44 292 LYS A CA 1
ATOM 2239 C C . LYS A 1 292 ? 8.195 -47.844 -12.312 1 97.44 292 LYS A C 1
ATOM 2241 O O . LYS A 1 292 ? 8.023 -47.344 -13.43 1 97.44 292 LYS A O 1
ATOM 2246 N N . GLU A 1 293 ? 7.312 -47.781 -11.352 1 97.06 293 GLU A N 1
ATOM 2247 C CA . GLU A 1 293 ? 6.098 -46.969 -11.523 1 97.06 293 GLU A CA 1
ATOM 2248 C C . GLU A 1 293 ? 6.426 -45.531 -11.82 1 97.06 293 GLU A C 1
ATOM 2250 O O . GLU A 1 293 ? 5.793 -44.906 -12.68 1 97.06 293 GLU A O 1
ATOM 2255 N N . LEU A 1 294 ? 7.367 -44.938 -11.117 1 97.88 294 LEU A N 1
ATOM 2256 C CA . LEU A 1 294 ? 7.789 -43.562 -11.328 1 97.88 294 LEU A CA 1
ATOM 2257 C C . LEU A 1 294 ? 8.414 -43.406 -12.711 1 97.88 294 LEU A C 1
ATOM 2259 O O . LEU A 1 294 ? 8.188 -42.375 -13.375 1 97.88 294 LEU A O 1
ATOM 2263 N N . THR A 1 295 ? 9.203 -44.344 -13.125 1 98 295 THR A N 1
ATOM 2264 C CA . THR A 1 295 ? 9.797 -44.312 -14.461 1 98 295 THR A CA 1
ATOM 2265 C C . THR A 1 295 ? 8.719 -44.344 -15.539 1 98 295 THR A C 1
ATOM 2267 O O . THR A 1 295 ? 8.82 -43.656 -16.547 1 98 295 THR A O 1
ATOM 2270 N N . ASP A 1 296 ? 7.727 -45.156 -15.352 1 98.25 296 ASP A N 1
ATOM 2271 C CA . ASP A 1 296 ? 6.613 -45.25 -16.297 1 98.25 296 ASP A CA 1
ATOM 2272 C C . ASP A 1 296 ? 5.875 -43.906 -16.391 1 98.25 296 ASP A C 1
ATOM 2274 O O . ASP A 1 296 ? 5.477 -43.5 -17.484 1 98.25 296 ASP A O 1
ATOM 2278 N N . ILE A 1 297 ? 5.668 -43.344 -15.273 1 98.25 297 ILE A N 1
ATOM 2279 C CA . ILE A 1 297 ? 5.012 -42.031 -15.242 1 98.25 297 ILE A CA 1
ATOM 2280 C C . ILE A 1 297 ? 5.848 -41.031 -16.016 1 98.25 297 ILE A C 1
ATOM 2282 O O . ILE A 1 297 ? 5.316 -40.25 -16.828 1 98.25 297 ILE A O 1
ATOM 2286 N N . LYS A 1 298 ? 7.137 -40.969 -15.773 1 98.56 298 LYS A N 1
ATOM 2287 C CA . LYS A 1 298 ? 8.039 -40.062 -16.484 1 98.56 298 LYS A CA 1
ATOM 2288 C C . LYS A 1 298 ? 7.961 -40.281 -17.984 1 98.56 298 LYS A C 1
ATOM 2290 O O . LYS A 1 298 ? 7.957 -39.312 -18.75 1 98.56 298 LYS A O 1
ATOM 2295 N N . THR A 1 299 ? 7.906 -41.5 -18.391 1 98.62 299 THR A N 1
ATOM 2296 C CA . THR A 1 299 ? 7.812 -41.844 -19.812 1 98.62 299 THR A CA 1
ATOM 2297 C C . THR A 1 299 ? 6.5 -41.344 -20.391 1 98.62 299 THR A C 1
ATOM 2299 O O . THR A 1 299 ? 6.48 -40.781 -21.484 1 98.62 299 THR A O 1
ATOM 2302 N N . THR A 1 300 ? 5.465 -41.594 -19.703 1 98.56 300 THR A N 1
ATOM 2303 C CA . THR A 1 300 ? 4.152 -41.156 -20.156 1 98.56 300 THR A CA 1
ATOM 2304 C C . THR A 1 300 ? 4.121 -39.625 -20.297 1 98.56 300 THR A C 1
ATOM 2306 O O . THR A 1 300 ? 3.646 -39.094 -21.297 1 98.56 300 THR A O 1
ATOM 2309 N N . VAL A 1 301 ? 4.625 -38.906 -19.297 1 98.62 301 VAL A N 1
ATOM 2310 C CA . VAL A 1 301 ? 4.652 -37.438 -19.312 1 98.62 301 VAL A CA 1
ATOM 2311 C C . VAL A 1 301 ? 5.527 -36.938 -20.469 1 98.62 301 VAL A C 1
ATOM 2313 O O . VAL A 1 301 ? 5.168 -36 -21.156 1 98.62 301 VAL A O 1
ATOM 2316 N N . ALA A 1 302 ? 6.648 -37.594 -20.672 1 98.69 302 ALA A N 1
ATOM 2317 C CA . ALA A 1 302 ? 7.539 -37.219 -21.781 1 98.69 302 ALA A CA 1
ATOM 2318 C C . ALA A 1 302 ? 6.82 -37.344 -23.125 1 98.69 302 ALA A C 1
ATOM 2320 O O . ALA A 1 302 ? 6.988 -36.469 -23.984 1 98.69 302 ALA A O 1
ATOM 2321 N N . HIS A 1 303 ? 6.055 -38.344 -23.281 1 98.69 303 HIS A N 1
ATOM 2322 C CA . HIS A 1 303 ? 5.305 -38.531 -24.516 1 98.69 303 HIS A CA 1
ATOM 2323 C C . HIS A 1 303 ? 4.258 -37.438 -24.703 1 98.69 303 HIS A C 1
ATOM 2325 O O . HIS A 1 303 ? 4.059 -36.969 -25.812 1 98.69 303 HIS A O 1
ATOM 2331 N N . GLU A 1 304 ? 3.557 -37.188 -23.656 1 98.5 304 GLU A N 1
ATOM 2332 C CA . GLU A 1 304 ? 2.576 -36.094 -23.703 1 98.5 304 GLU A CA 1
ATOM 2333 C C . GLU A 1 304 ? 3.213 -34.781 -24.172 1 98.5 304 GLU A C 1
ATOM 2335 O O . GLU A 1 304 ? 2.631 -34.062 -24.969 1 98.5 304 GLU A O 1
ATOM 2340 N N . ILE A 1 305 ? 4.348 -34.469 -23.672 1 98.81 305 ILE A N 1
ATOM 2341 C CA . ILE A 1 305 ? 5.059 -33.25 -23.969 1 98.81 305 ILE A CA 1
ATOM 2342 C C . ILE A 1 305 ? 5.523 -33.25 -25.422 1 98.81 305 ILE A C 1
ATOM 2344 O O . ILE A 1 305 ? 5.367 -32.25 -26.125 1 98.81 305 ILE A O 1
ATOM 2348 N N . GLU A 1 306 ? 6.066 -34.375 -25.828 1 98.62 306 GLU A N 1
ATOM 2349 C CA . GLU A 1 306 ? 6.465 -34.469 -27.234 1 98.62 306 GLU A CA 1
ATOM 2350 C C . GLU A 1 306 ? 5.273 -34.281 -28.172 1 98.62 306 GLU A C 1
ATOM 2352 O O . GLU A 1 306 ? 5.395 -33.625 -29.203 1 98.62 306 GLU A O 1
ATOM 2357 N N . ASP A 1 307 ? 4.215 -34.875 -27.797 1 98.69 307 ASP A N 1
ATOM 2358 C CA . ASP A 1 307 ? 2.992 -34.719 -28.578 1 98.69 307 ASP A CA 1
ATOM 2359 C C . ASP A 1 307 ? 2.566 -33.25 -28.641 1 98.69 307 ASP A C 1
ATOM 2361 O O . ASP A 1 307 ? 2.076 -32.812 -29.672 1 98.69 307 ASP A O 1
ATOM 2365 N N . ALA A 1 308 ? 2.654 -32.562 -27.594 1 98.69 308 ALA A N 1
ATOM 2366 C CA . ALA A 1 308 ? 2.281 -31.156 -27.531 1 98.69 308 ALA A CA 1
ATOM 2367 C C . ALA A 1 308 ? 3.156 -30.312 -28.469 1 98.69 308 ALA A C 1
ATOM 2369 O O . ALA A 1 308 ? 2.656 -29.438 -29.172 1 98.69 308 ALA A O 1
ATOM 2370 N N . PHE A 1 309 ? 4.43 -30.547 -28.469 1 98.12 309 PHE A N 1
ATOM 2371 C CA . PHE A 1 309 ? 5.34 -29.828 -29.359 1 98.12 309 PHE A CA 1
ATOM 2372 C C . PHE A 1 309 ? 5.051 -30.156 -30.812 1 98.12 309 PHE A C 1
ATOM 2374 O O . PHE A 1 309 ? 5.062 -29.266 -31.672 1 98.12 309 PHE A O 1
ATOM 2381 N N . ASP A 1 310 ? 4.809 -31.438 -31.094 1 98.19 310 ASP A N 1
ATOM 2382 C CA . ASP A 1 310 ? 4.441 -31.844 -32.438 1 98.19 310 ASP A CA 1
ATOM 2383 C C . ASP A 1 310 ? 3.17 -31.125 -32.906 1 98.19 310 ASP A C 1
ATOM 2385 O O . ASP A 1 310 ? 3.09 -30.672 -34.062 1 98.19 310 ASP A O 1
ATOM 2389 N N . PHE A 1 311 ? 2.217 -31.125 -32.062 1 98.31 311 PHE A N 1
ATOM 2390 C CA . PHE A 1 311 ? 0.961 -30.438 -32.344 1 98.31 311 PHE A CA 1
ATOM 2391 C C . PHE A 1 311 ? 1.21 -28.969 -32.688 1 98.31 311 PHE A C 1
ATOM 2393 O O . PHE A 1 311 ? 0.659 -28.453 -33.656 1 98.31 311 PHE A O 1
ATOM 2400 N N . ALA A 1 312 ? 1.954 -28.281 -31.906 1 97.44 312 ALA A N 1
ATOM 2401 C CA . ALA A 1 312 ? 2.264 -26.859 -32.125 1 97.44 312 ALA A CA 1
ATOM 2402 C C . ALA A 1 312 ? 2.955 -26.672 -33.469 1 97.44 312 ALA A C 1
ATOM 2404 O O . ALA A 1 312 ? 2.596 -25.766 -34.219 1 97.44 312 ALA A O 1
ATOM 2405 N N . GLU A 1 313 ? 3.904 -27.484 -33.75 1 96.12 313 GLU A N 1
ATOM 2406 C CA . GLU A 1 313 ? 4.676 -27.375 -35 1 96.12 313 GLU A CA 1
ATOM 2407 C C . GLU A 1 313 ? 3.783 -27.531 -36.219 1 96.12 313 GLU A C 1
ATOM 2409 O O . GLU A 1 313 ? 4.012 -26.906 -37.25 1 96.12 313 GLU A O 1
ATOM 2414 N N . LYS A 1 314 ? 2.77 -28.328 -36.062 1 97.06 314 LYS A N 1
ATOM 2415 C CA . LYS A 1 314 ? 1.894 -28.656 -37.188 1 97.06 314 LYS A CA 1
ATOM 2416 C C . LYS A 1 314 ? 0.717 -27.688 -37.281 1 97.06 314 LYS A C 1
ATOM 2418 O O . LYS A 1 314 ? -0.066 -27.719 -38.219 1 97.06 314 LYS A O 1
ATOM 2423 N N . SER A 1 315 ? 0.536 -26.891 -36.281 1 96.62 315 SER A N 1
ATOM 2424 C CA . SER A 1 315 ? -0.574 -25.938 -36.25 1 96.62 315 SER A CA 1
ATOM 2425 C C . SER A 1 315 ? -0.297 -24.719 -37.094 1 96.62 315 SER A C 1
ATOM 2427 O O . SER A 1 315 ? 0.86 -24.344 -37.312 1 96.62 315 SER A O 1
ATOM 2429 N N . GLU A 1 316 ? -1.375 -24.078 -37.594 1 95.12 316 GLU A N 1
ATOM 2430 C CA . GLU A 1 316 ? -1.264 -22.891 -38.438 1 95.12 316 GLU A CA 1
ATOM 2431 C C . GLU A 1 316 ? -1.068 -21.625 -37.625 1 95.12 316 GLU A C 1
ATOM 2433 O O . GLU A 1 316 ? -1.465 -21.578 -36.469 1 95.12 316 GLU A O 1
ATOM 2438 N N . PHE A 1 317 ? -0.422 -20.656 -38.281 1 93.69 317 PHE A N 1
ATOM 2439 C CA . PHE A 1 317 ? -0.333 -19.328 -37.688 1 93.69 317 PHE A CA 1
ATOM 2440 C C . PHE A 1 317 ? -1.654 -18.578 -37.844 1 93.69 317 PHE A C 1
ATOM 2442 O O . PHE A 1 317 ? -2.43 -18.859 -38.75 1 93.69 317 PHE A O 1
ATOM 2449 N N . PRO A 1 318 ? -1.922 -17.797 -36.875 1 91.12 318 PRO A N 1
ATOM 2450 C CA . PRO A 1 318 ? -3.133 -16.984 -37.062 1 91.12 318 PRO A CA 1
ATOM 2451 C C . PRO A 1 318 ? -3.064 -16.062 -38.281 1 91.12 318 PRO A C 1
ATOM 2453 O O . PRO A 1 318 ? -1.975 -15.664 -38.688 1 91.12 318 PRO A O 1
ATOM 2456 N N . GLU A 1 319 ? -4.191 -15.773 -38.938 1 83.12 319 GLU A N 1
ATOM 2457 C CA . GLU A 1 319 ? -4.246 -14.859 -40.094 1 83.12 319 GLU A CA 1
ATOM 2458 C C . GLU A 1 319 ? -4.121 -13.406 -39.625 1 83.12 319 GLU A C 1
ATOM 2460 O O . GLU A 1 319 ? -4.605 -13.047 -38.531 1 83.12 319 GLU A O 1
ATOM 2465 N N . MET A 1 320 ? -3.195 -12.586 -40.219 1 67.31 320 MET A N 1
ATOM 2466 C CA . MET A 1 320 ? -2.947 -11.188 -39.906 1 67.31 320 MET A CA 1
ATOM 2467 C C . MET A 1 320 ? -4.258 -10.445 -39.656 1 67.31 320 MET A C 1
ATOM 2469 O O . MET A 1 320 ? -4.344 -9.609 -38.75 1 67.31 320 MET A O 1
ATOM 2473 N N . ALA A 1 321 ? -5.211 -10.508 -40.469 1 58.19 321 ALA A N 1
ATOM 2474 C CA . ALA A 1 321 ? -6.469 -9.781 -40.375 1 58.19 321 ALA A CA 1
ATOM 2475 C C . ALA A 1 321 ? -7.195 -10.125 -39.094 1 58.19 321 ALA A C 1
ATOM 2477 O O . ALA A 1 321 ? -7.879 -9.281 -38.5 1 58.19 321 ALA A O 1
ATOM 2478 N N . GLU A 1 322 ? -7.035 -11.164 -38.531 1 53 322 GLU A N 1
ATOM 2479 C CA . GLU A 1 322 ? -7.711 -11.656 -37.344 1 53 322 GLU A CA 1
ATOM 2480 C C . GLU A 1 322 ? -7.035 -11.133 -36.062 1 53 322 GLU A C 1
ATOM 2482 O O . GLU A 1 322 ? -7.676 -10.992 -35.031 1 53 322 GLU A O 1
ATOM 2487 N N . SER A 1 323 ? -5.883 -10.828 -36.094 1 52.75 323 SER A N 1
ATOM 2488 C CA . SER A 1 323 ? -5.117 -10.383 -34.906 1 52.75 323 SER A CA 1
ATOM 2489 C C . SER A 1 323 ? -5.641 -9.055 -34.375 1 52.75 323 SER A C 1
ATOM 2491 O O . SER A 1 323 ? -5.598 -8.805 -33.188 1 52.75 323 SER A O 1
ATOM 2493 N N . TYR A 1 324 ? -6.121 -8.188 -35.25 1 49.31 324 TYR A N 1
ATOM 2494 C CA . TYR A 1 324 ? -6.613 -6.879 -34.844 1 49.31 324 TYR A CA 1
ATOM 2495 C C . TYR A 1 324 ? -7.984 -6.996 -34.188 1 49.31 324 TYR A C 1
ATOM 2497 O O . TYR A 1 324 ? -8.383 -6.121 -33.406 1 49.31 324 TYR A O 1
ATOM 2505 N N . ARG A 1 325 ? -8.719 -7.961 -34.469 1 46.72 325 ARG A N 1
ATOM 2506 C CA . ARG A 1 325 ? -10.086 -8.023 -34 1 46.72 325 ARG A CA 1
ATOM 2507 C C . ARG A 1 325 ? -10.125 -8.328 -32.5 1 46.72 325 ARG A C 1
ATOM 2509 O O . ARG A 1 325 ? -11.055 -7.926 -31.797 1 46.72 325 ARG A O 1
ATOM 2516 N N . SER A 1 326 ? -9.242 -9.039 -32.031 1 47.91 326 SER A N 1
ATOM 2517 C CA . SER A 1 326 ? -9.383 -9.547 -30.672 1 47.91 326 SER A CA 1
ATOM 2518 C C . SER A 1 326 ? -9 -8.484 -29.641 1 47.91 326 SER A C 1
ATOM 2520 O O . SER A 1 326 ? -9.266 -8.641 -28.453 1 47.91 326 SER A O 1
ATOM 2522 N N . GLU A 1 327 ? -8.25 -7.531 -30.016 1 42.78 327 GLU A N 1
ATOM 2523 C CA . GLU A 1 327 ? -7.73 -6.629 -28.984 1 42.78 327 GLU A CA 1
ATOM 2524 C C . GLU A 1 327 ? -8.797 -5.648 -28.516 1 42.78 327 GLU A C 1
ATOM 2526 O O . GLU A 1 327 ? -8.875 -5.324 -27.328 1 42.78 327 GLU A O 1
ATOM 2531 N N . TYR A 1 328 ? -9.406 -4.688 -29.531 1 40.41 328 TYR A N 1
ATOM 2532 C CA . TYR A 1 328 ? -10.188 -3.518 -29.156 1 40.41 328 TYR A CA 1
ATOM 2533 C C . TYR A 1 328 ? -11.68 -3.826 -29.203 1 40.41 328 TYR A C 1
ATOM 2535 O O . TYR A 1 328 ? -12.516 -2.939 -28.984 1 40.41 328 TYR A O 1
ATOM 2543 N N . LYS A 1 329 ? -12.164 -4.949 -29.094 1 35.44 329 LYS A N 1
ATOM 2544 C CA . LYS A 1 329 ? -13.625 -4.891 -29.016 1 35.44 329 LYS A CA 1
ATOM 2545 C C . LYS A 1 329 ? -14.086 -4.668 -27.578 1 35.44 329 LYS A C 1
ATOM 2547 O O . LYS A 1 329 ? -13.586 -5.309 -26.656 1 35.44 329 LYS A O 1
ATOM 2552 N N . MET B 1 1 ? 15.594 21.562 45.25 1 23.28 1 MET B N 1
ATOM 2553 C CA . MET B 1 1 ? 14.508 22.516 45.062 1 23.28 1 MET B CA 1
ATOM 2554 C C . MET B 1 1 ? 14.477 23.031 43.625 1 23.28 1 MET B C 1
ATOM 2556 O O . MET B 1 1 ? 13.562 23.766 43.25 1 23.28 1 MET B O 1
ATOM 2560 N N . SER B 1 2 ? 15.609 23.125 42.938 1 25.39 2 SER B N 1
ATOM 2561 C CA . SER B 1 2 ? 15.945 23.984 41.812 1 25.39 2 SER B CA 1
ATOM 2562 C C . SER B 1 2 ? 15.453 23.375 40.5 1 25.39 2 SER B C 1
ATOM 2564 O O . SER B 1 2 ? 15.562 23.984 39.438 1 25.39 2 SER B O 1
ATOM 2566 N N . ALA B 1 3 ? 15.742 22.062 40.406 1 37.06 3 ALA B N 1
ATOM 2567 C CA . ALA B 1 3 ? 15.578 21.5 39.062 1 37.06 3 ALA B CA 1
ATOM 2568 C C . ALA B 1 3 ? 14.125 21.578 38.625 1 37.06 3 ALA B C 1
ATOM 2570 O O . ALA B 1 3 ? 13.789 21.172 37.5 1 37.06 3 ALA B O 1
ATOM 2571 N N . LYS B 1 4 ? 13.281 21.75 39.281 1 37.84 4 LYS B N 1
ATOM 2572 C CA . LYS B 1 4 ? 11.836 21.766 39.094 1 37.84 4 LYS B CA 1
ATOM 2573 C C . LYS B 1 4 ? 11.375 23.062 38.438 1 37.84 4 LYS B C 1
ATOM 2575 O O . LYS B 1 4 ? 10.258 23.141 37.938 1 37.84 4 LYS B O 1
ATOM 2580 N N . VAL B 1 5 ? 11.938 24.188 38.594 1 39.72 5 VAL B N 1
ATOM 2581 C CA . VAL B 1 5 ? 11.531 25.547 38.219 1 39.72 5 VAL B CA 1
ATOM 2582 C C . VAL B 1 5 ? 11.828 25.781 36.719 1 39.72 5 VAL B C 1
ATOM 2584 O O . VAL B 1 5 ? 11.055 26.438 36.031 1 39.72 5 VAL B O 1
ATOM 2587 N N . GLY B 1 6 ? 12.852 25.328 36.25 1 38.72 6 GLY B N 1
ATOM 2588 C CA . GLY B 1 6 ? 13.406 25.5 34.938 1 38.72 6 GLY B CA 1
ATOM 2589 C C . GLY B 1 6 ? 12.641 24.719 33.875 1 38.72 6 GLY B C 1
ATOM 2590 O O . GLY B 1 6 ? 12.438 25.219 32.75 1 38.72 6 GLY B O 1
ATOM 2591 N N . THR B 1 7 ? 12.414 23.469 34 1 43.66 7 THR B N 1
ATOM 2592 C CA . THR B 1 7 ? 11.609 22.562 33.188 1 43.66 7 THR B CA 1
ATOM 2593 C C . THR B 1 7 ? 10.18 23.078 33.062 1 43.66 7 THR B C 1
ATOM 2595 O O . THR B 1 7 ? 9.539 22.906 32.031 1 43.66 7 THR B O 1
ATOM 2598 N N . ASP B 1 8 ? 9.711 23.922 34.219 1 51.03 8 ASP B N 1
ATOM 2599 C CA . ASP B 1 8 ? 8.344 24.422 34.375 1 51.03 8 ASP B CA 1
ATOM 2600 C C . ASP B 1 8 ? 8.117 25.656 33.5 1 51.03 8 ASP B C 1
ATOM 2602 O O . ASP B 1 8 ? 7.09 25.75 32.812 1 51.03 8 ASP B O 1
ATOM 2606 N N . ILE B 1 9 ? 9.094 26.609 33.531 1 47.41 9 ILE B N 1
ATOM 2607 C CA . ILE B 1 9 ? 9 27.859 32.781 1 47.41 9 ILE B CA 1
ATOM 2608 C C . ILE B 1 9 ? 9.062 27.547 31.281 1 47.41 9 ILE B C 1
ATOM 2610 O O . ILE B 1 9 ? 8.305 28.125 30.5 1 47.41 9 ILE B O 1
ATOM 2614 N N . SER B 1 10 ? 10.039 26.672 30.984 1 62.56 10 SER B N 1
ATOM 2615 C CA . SER B 1 10 ? 10.188 26.234 29.609 1 62.56 10 SER B CA 1
ATOM 2616 C C . SER B 1 10 ? 8.914 25.578 29.094 1 62.56 10 SER B C 1
ATOM 2618 O O . SER B 1 10 ? 8.523 25.781 27.938 1 62.56 10 SER B O 1
ATOM 2620 N N . SER B 1 11 ? 8.289 25.219 30.141 1 79.12 11 SER B N 1
ATOM 2621 C CA . SER B 1 11 ? 7.027 24.578 29.797 1 79.12 11 SER B CA 1
ATOM 2622 C C . SER B 1 11 ? 5.918 25.594 29.578 1 79.12 11 SER B C 1
ATOM 2624 O O . SER B 1 11 ? 5.125 25.469 28.641 1 79.12 11 SER B O 1
ATOM 2626 N N . LYS B 1 12 ? 6.059 26.734 30.406 1 88.44 12 LYS B N 1
ATOM 2627 C CA . LYS B 1 12 ? 5.008 27.734 30.25 1 88.44 12 LYS B CA 1
ATOM 2628 C C . LYS B 1 12 ? 5.195 28.531 28.953 1 88.44 12 LYS B C 1
ATOM 2630 O O . LYS B 1 12 ? 4.219 28.875 28.281 1 88.44 12 LYS B O 1
ATOM 2635 N N . SER B 1 13 ? 6.441 28.859 28.656 1 93.38 13 SER B N 1
ATOM 2636 C CA . SER B 1 13 ? 6.727 29.578 27.422 1 93.38 13 SER B CA 1
ATOM 2637 C C . SER B 1 13 ? 6.285 28.766 26.203 1 93.38 13 SER B C 1
ATOM 2639 O O . SER B 1 13 ? 5.691 29.312 25.266 1 93.38 13 SER B O 1
ATOM 2641 N N . VAL B 1 14 ? 6.598 27.516 26.266 1 96.12 14 VAL B N 1
ATOM 2642 C CA . VAL B 1 14 ? 6.188 26.641 25.172 1 96.12 14 VAL B CA 1
ATOM 2643 C C . VAL B 1 14 ? 4.664 26.594 25.094 1 96.12 14 VAL B C 1
ATOM 2645 O O . VAL B 1 14 ? 4.09 26.656 24 1 96.12 14 VAL B O 1
ATOM 2648 N N . LEU B 1 15 ? 4.062 26.5 26.25 1 96.81 15 LEU B N 1
ATOM 2649 C CA . LEU B 1 15 ? 2.605 26.469 26.312 1 96.81 15 LEU B CA 1
ATOM 2650 C C . LEU B 1 15 ? 2.004 27.719 25.703 1 96.81 15 LEU B C 1
ATOM 2652 O O . LEU B 1 15 ? 0.99 27.656 25.016 1 96.81 15 LEU B O 1
ATOM 2656 N N . MET B 1 16 ? 2.611 28.828 26.016 1 97.62 16 MET B N 1
ATOM 2657 C CA . MET B 1 16 ? 2.131 30.094 25.484 1 97.62 16 MET B CA 1
ATOM 2658 C C . MET B 1 16 ? 2.281 30.141 23.969 1 97.62 16 MET B C 1
ATOM 2660 O O . MET B 1 16 ? 1.361 30.562 23.25 1 97.62 16 MET B O 1
ATOM 2664 N N . ASP B 1 17 ? 3.424 29.734 23.469 1 97.94 17 ASP B N 1
ATOM 2665 C CA . ASP B 1 17 ? 3.65 29.703 22.031 1 97.94 17 ASP B CA 1
ATOM 2666 C C . ASP B 1 17 ? 2.631 28.812 21.344 1 97.94 17 ASP B C 1
ATOM 2668 O O . ASP B 1 17 ? 2.109 29.156 20.281 1 97.94 17 ASP B O 1
ATOM 2672 N N . LEU B 1 18 ? 2.377 27.672 21.922 1 98.56 18 LEU B N 1
ATOM 2673 C CA . LEU B 1 18 ? 1.4 26.734 21.375 1 98.56 18 LEU B CA 1
ATOM 2674 C C . LEU B 1 18 ? 0.008 27.359 21.359 1 98.56 18 LEU B C 1
ATOM 2676 O O . LEU B 1 18 ? -0.714 27.234 20.359 1 98.56 18 LEU B O 1
ATOM 2680 N N . TYR B 1 19 ? -0.341 28 22.438 1 98.44 19 TYR B N 1
ATOM 2681 C CA . TYR B 1 19 ? -1.652 28.625 22.547 1 98.44 19 TYR B CA 1
ATOM 2682 C C . TYR B 1 19 ? -1.829 29.703 21.484 1 98.44 19 TYR B C 1
ATOM 2684 O O . TYR B 1 19 ? -2.852 29.75 20.797 1 98.44 19 TYR B O 1
ATOM 2692 N N . VAL B 1 20 ? -0.866 30.562 21.344 1 98.69 20 VAL B N 1
ATOM 2693 C CA . VAL B 1 20 ? -0.958 31.656 20.391 1 98.69 20 VAL B CA 1
ATOM 2694 C C . VAL B 1 20 ? -1.102 31.094 18.969 1 98.69 20 VAL B C 1
ATOM 2696 O O . VAL B 1 20 ? -1.928 31.578 18.188 1 98.69 20 VAL B O 1
ATOM 2699 N N . SER B 1 21 ? -0.312 30.109 18.656 1 98.69 21 SER B N 1
ATOM 2700 C CA . SER B 1 21 ? -0.378 29.5 17.344 1 98.69 21 SER B CA 1
ATOM 2701 C C . SER B 1 21 ? -1.746 28.875 17.094 1 98.69 21 SER B C 1
ATOM 2703 O O . SER B 1 21 ? -2.371 29.125 16.062 1 98.69 21 SER B O 1
ATOM 2705 N N . ALA B 1 22 ? -2.227 28.078 18.016 1 98.81 22 ALA B N 1
ATOM 2706 C CA . ALA B 1 22 ? -3.518 27.406 17.875 1 98.81 22 ALA B CA 1
ATOM 2707 C C . ALA B 1 22 ? -4.656 28.422 17.781 1 98.81 22 ALA B C 1
ATOM 2709 O O . ALA B 1 22 ? -5.586 28.25 17 1 98.81 22 ALA B O 1
ATOM 2710 N N . LEU B 1 23 ? -4.578 29.422 18.594 1 98.81 23 LEU B N 1
ATOM 2711 C CA . LEU B 1 23 ? -5.594 30.469 18.609 1 98.81 23 LEU B CA 1
ATOM 2712 C C . LEU B 1 23 ? -5.645 31.203 17.281 1 98.81 23 LEU B C 1
ATOM 2714 O O . LEU B 1 23 ? -6.727 31.484 16.766 1 98.81 23 LEU B O 1
ATOM 2718 N N . ARG B 1 24 ? -4.492 31.578 16.797 1 98.81 24 ARG B N 1
ATOM 2719 C CA . ARG B 1 24 ? -4.418 32.25 15.492 1 98.81 24 ARG B CA 1
ATOM 2720 C C . ARG B 1 24 ? -5.078 31.391 14.406 1 98.81 24 ARG B C 1
ATOM 2722 O O . ARG B 1 24 ? -5.848 31.906 13.594 1 98.81 24 ARG B O 1
ATOM 2729 N N . ILE B 1 25 ? -4.793 30.125 14.367 1 98.81 25 ILE B N 1
ATOM 2730 C CA . ILE B 1 25 ? -5.395 29.219 13.406 1 98.81 25 ILE B CA 1
ATOM 2731 C C . ILE B 1 25 ? -6.914 29.219 13.562 1 98.81 25 ILE B C 1
ATOM 2733 O O . ILE B 1 25 ? -7.645 29.453 12.594 1 98.81 25 ILE B O 1
ATOM 2737 N N . ARG B 1 26 ? -7.406 29.062 14.773 1 98.75 26 ARG B N 1
ATOM 2738 C CA . ARG B 1 26 ? -8.828 29 15.086 1 98.75 26 ARG B CA 1
ATOM 2739 C C . ARG B 1 26 ? -9.539 30.281 14.656 1 98.75 26 ARG B C 1
ATOM 2741 O O . ARG B 1 26 ? -10.492 30.234 13.875 1 98.75 26 ARG B O 1
ATOM 2748 N N . MET B 1 27 ? -9.031 31.344 15.156 1 98.81 27 MET B N 1
ATOM 2749 C CA . MET B 1 27 ? -9.719 32.625 14.922 1 98.81 27 MET B CA 1
ATOM 2750 C C . MET B 1 27 ? -9.672 33 13.445 1 98.81 27 MET B C 1
ATOM 2752 O O . MET B 1 27 ? -10.617 33.594 12.93 1 98.81 27 MET B O 1
ATOM 2756 N N . THR B 1 28 ? -8.586 32.719 12.773 1 98.81 28 THR B N 1
ATOM 2757 C CA . THR B 1 28 ? -8.508 32.969 11.344 1 98.81 28 THR B CA 1
ATOM 2758 C C . THR B 1 28 ? -9.594 32.188 10.602 1 98.81 28 THR B C 1
ATOM 2760 O O . THR B 1 28 ? -10.328 32.75 9.789 1 98.81 28 THR B O 1
ATOM 2763 N N . GLU B 1 29 ? -9.672 30.875 10.875 1 98.44 29 GLU B N 1
ATOM 2764 C CA . GLU B 1 29 ? -10.633 30.047 10.156 1 98.44 29 GLU B CA 1
ATOM 2765 C C . GLU B 1 29 ? -12.07 30.391 10.547 1 98.44 29 GLU B C 1
ATOM 2767 O O . GLU B 1 29 ? -12.977 30.297 9.727 1 98.44 29 GLU B O 1
ATOM 2772 N N . GLU B 1 30 ? -12.289 30.781 11.789 1 98.19 30 GLU B N 1
ATOM 2773 C CA . GLU B 1 30 ? -13.609 31.266 12.188 1 98.19 30 GLU B CA 1
ATOM 2774 C C . GLU B 1 30 ? -13.992 32.531 11.414 1 98.19 30 GLU B C 1
ATOM 2776 O O . GLU B 1 30 ? -15.148 32.688 11.016 1 98.19 30 GLU B O 1
ATOM 2781 N N . GLU B 1 31 ? -13.047 33.406 11.234 1 98.19 31 GLU B N 1
ATOM 2782 C CA . GLU B 1 31 ? -13.32 34.594 10.461 1 98.19 31 GLU B CA 1
ATOM 2783 C C . GLU B 1 31 ? -13.586 34.281 9 1 98.19 31 GLU B C 1
ATOM 2785 O O . GLU B 1 31 ? -14.453 34.875 8.367 1 98.19 31 GLU B O 1
ATOM 2790 N N . ILE B 1 32 ? -12.805 33.344 8.43 1 97.81 32 ILE B N 1
ATOM 2791 C CA . ILE B 1 32 ? -13.07 32.875 7.078 1 97.81 32 ILE B CA 1
ATOM 2792 C C . ILE B 1 32 ? -14.5 32.344 6.992 1 97.81 32 ILE B C 1
ATOM 2794 O O . ILE B 1 32 ? -15.242 32.688 6.062 1 97.81 32 ILE B O 1
ATOM 2798 N N . SER B 1 33 ? -14.875 31.531 7.953 1 96.94 33 SER B N 1
ATOM 2799 C CA . SER B 1 33 ? -16.219 30.984 8 1 96.94 33 SER B CA 1
ATOM 2800 C C . SER B 1 33 ? -17.266 32.094 8.023 1 96.94 33 SER B C 1
ATOM 2802 O O . SER B 1 33 ? -18.234 32.062 7.266 1 96.94 33 SER B O 1
ATOM 2804 N N . LYS B 1 34 ? -17.062 33.062 8.828 1 96.56 34 LYS B N 1
ATOM 2805 C CA . LYS B 1 34 ? -18 34.156 9.016 1 96.56 34 LYS B CA 1
ATOM 2806 C C . LYS B 1 34 ? -18.172 34.969 7.73 1 96.56 34 LYS B C 1
ATOM 2808 O O . LYS B 1 34 ? -19.281 35.375 7.395 1 96.56 34 LYS B O 1
ATOM 2813 N N . ARG B 1 35 ? -17.094 35.156 7.043 1 96.12 35 ARG B N 1
ATOM 2814 C CA . ARG B 1 35 ? -17.078 36.062 5.887 1 96.12 35 ARG B CA 1
ATOM 2815 C C . ARG B 1 35 ? -17.375 35.281 4.602 1 96.12 35 ARG B C 1
ATOM 2817 O O . ARG B 1 35 ? -17.547 35.906 3.539 1 96.12 35 ARG B O 1
ATOM 2824 N N . TYR B 1 36 ? -17.422 34.062 4.652 1 94.38 36 TYR B N 1
ATOM 2825 C CA . TYR B 1 36 ? -17.516 33.219 3.459 1 94.38 36 TYR B CA 1
ATOM 2826 C C . TYR B 1 36 ? -18.766 33.594 2.646 1 94.38 36 TYR B C 1
ATOM 2828 O O . TYR B 1 36 ? -18.734 33.562 1.414 1 94.38 36 TYR B O 1
ATOM 2836 N N . SER B 1 37 ? -19.828 33.969 3.23 1 89 37 SER B N 1
ATOM 2837 C CA . SER B 1 37 ? -21.109 34.25 2.576 1 89 37 SER B CA 1
ATOM 2838 C C . SER B 1 37 ? -21.031 35.531 1.759 1 89 37 SER B C 1
ATOM 2840 O O . SER B 1 37 ? -21.906 35.781 0.931 1 89 37 SER B O 1
ATOM 2842 N N . GLN B 1 38 ? -20.016 36.25 2.018 1 88.88 38 GLN B N 1
ATOM 2843 C CA . GLN B 1 38 ? -19.859 37.5 1.281 1 88.88 38 GLN B CA 1
ATOM 2844 C C . GLN B 1 38 ? -19.484 37.25 -0.174 1 88.88 38 GLN B C 1
ATOM 2846 O O . GLN B 1 38 ? -19.5 38.156 -0.999 1 88.88 38 GLN B O 1
ATOM 2851 N N . ASN B 1 39 ? -19.047 36.031 -0.514 1 85.88 39 ASN B N 1
ATOM 2852 C CA . ASN B 1 39 ? -18.797 35.562 -1.868 1 85.88 39 ASN B CA 1
ATOM 2853 C C . ASN B 1 39 ? -17.594 36.25 -2.494 1 85.88 39 ASN B C 1
ATOM 2855 O O . ASN B 1 39 ? -17.594 36.531 -3.697 1 85.88 39 ASN B O 1
ATOM 2859 N N . ARG B 1 40 ? -16.766 36.656 -1.612 1 88.62 40 ARG B N 1
ATOM 2860 C CA . ARG B 1 40 ? -15.516 37.25 -2.09 1 88.62 40 ARG B CA 1
ATOM 2861 C C . ARG B 1 40 ? -14.406 36.219 -2.145 1 88.62 40 ARG B C 1
ATOM 2863 O O . ARG B 1 40 ? -13.383 36.438 -2.793 1 88.62 40 ARG B O 1
ATOM 2870 N N . MET B 1 41 ? -14.641 35.188 -1.459 1 87.12 41 MET B N 1
ATOM 2871 C CA . MET B 1 41 ? -13.758 34.031 -1.515 1 87.12 41 MET B CA 1
ATOM 2872 C C . MET B 1 41 ? -14.25 33.031 -2.547 1 87.12 41 MET B C 1
ATOM 2874 O O . MET B 1 41 ? -15.234 32.312 -2.311 1 87.12 41 MET B O 1
ATOM 2878 N N . ARG B 1 42 ? -13.789 32.969 -3.691 1 79.25 42 ARG B N 1
ATOM 2879 C CA . ARG B 1 42 ? -14.352 32.156 -4.777 1 79.25 42 ARG B CA 1
ATOM 2880 C C . ARG B 1 42 ? -13.68 30.812 -4.867 1 79.25 42 ARG B C 1
ATOM 2882 O O . ARG B 1 42 ? -13.32 30.359 -5.957 1 79.25 42 ARG B O 1
ATOM 2889 N N . CYS B 1 43 ? -13.391 30.203 -3.811 1 88.19 43 CYS B N 1
ATOM 2890 C CA . CYS B 1 43 ? -12.836 28.859 -3.756 1 88.19 43 CYS B CA 1
ATOM 2891 C C . CYS B 1 43 ? -13.414 28.078 -2.584 1 88.19 43 CYS B C 1
ATOM 2893 O O . CYS B 1 43 ? -13.852 28.672 -1.594 1 88.19 43 CYS B O 1
ATOM 2895 N N . PRO B 1 44 ? -13.477 26.75 -2.779 1 90.94 44 PRO B N 1
ATOM 2896 C CA . PRO B 1 44 ? -13.898 25.953 -1.621 1 90.94 44 PRO B CA 1
ATOM 2897 C C . PRO B 1 44 ? -12.906 26.031 -0.463 1 90.94 44 PRO B C 1
ATOM 2899 O O . PRO B 1 44 ? -11.695 26.094 -0.686 1 90.94 44 PRO B O 1
ATOM 2902 N N . THR B 1 45 ? -13.469 26.125 0.702 1 93.62 45 THR B N 1
ATOM 2903 C CA . THR B 1 45 ? -12.602 26.172 1.873 1 93.62 45 THR B CA 1
ATOM 2904 C C . THR B 1 45 ? -12.758 24.906 2.713 1 93.62 45 THR B C 1
ATOM 2906 O O . THR B 1 45 ? -13.852 24.359 2.826 1 93.62 45 THR B O 1
ATOM 2909 N N . HIS B 1 46 ? -11.695 24.406 3.24 1 95.69 46 HIS B N 1
ATOM 2910 C CA . HIS B 1 46 ? -11.617 23.297 4.176 1 95.69 46 HIS B CA 1
ATOM 2911 C C . HIS B 1 46 ? -11.023 23.734 5.512 1 95.69 46 HIS B C 1
ATOM 2913 O O . HIS B 1 46 ? -9.805 23.906 5.625 1 95.69 46 HIS B O 1
ATOM 2919 N N . LEU B 1 47 ? -11.883 23.859 6.484 1 97.12 47 LEU B N 1
ATOM 2920 C CA . LEU B 1 47 ? -11.469 24.438 7.758 1 97.12 47 LEU B CA 1
ATOM 2921 C C . LEU B 1 47 ? -10.969 23.359 8.711 1 97.12 47 LEU B C 1
ATOM 2923 O O . LEU B 1 47 ? -11.516 22.25 8.75 1 97.12 47 LEU B O 1
ATOM 2927 N N . SER B 1 48 ? -9.977 23.703 9.469 1 97.38 48 SER B N 1
ATOM 2928 C CA . SER B 1 48 ? -9.336 22.766 10.391 1 97.38 48 SER B CA 1
ATOM 2929 C C . SER B 1 48 ? -9.836 22.969 11.82 1 97.38 48 SER B C 1
ATOM 2931 O O . SER B 1 48 ? -9.203 22.516 12.773 1 97.38 48 SER B O 1
ATOM 2933 N N . ILE B 1 49 ? -10.93 23.719 11.977 1 98.12 49 ILE B N 1
ATOM 2934 C CA . ILE B 1 49 ? -11.445 24.031 13.305 1 98.12 49 ILE B CA 1
ATOM 2935 C C . ILE B 1 49 ? -11.672 22.734 14.086 1 98.12 49 ILE B C 1
ATOM 2937 O O . ILE B 1 49 ? -12.383 21.844 13.625 1 98.12 49 ILE B O 1
ATOM 2941 N N . GLY B 1 50 ? -11.047 22.625 15.25 1 97.94 50 GLY B N 1
ATOM 2942 C CA . GLY B 1 50 ? -11.07 21.422 16.078 1 97.94 50 GLY B CA 1
ATOM 2943 C C . GLY B 1 50 ? -9.789 20.609 16 1 97.94 50 GLY B C 1
ATOM 2944 O O . GLY B 1 50 ? -9.539 19.75 16.844 1 97.94 50 GLY B O 1
ATOM 2945 N N . GLN B 1 51 ? -8.93 20.906 15.008 1 98.38 51 GLN B N 1
ATOM 2946 C CA . GLN B 1 51 ? -7.738 20.109 14.75 1 98.38 51 GLN B CA 1
ATOM 2947 C C . GLN B 1 51 ? -6.477 20.969 14.828 1 98.38 51 GLN B C 1
ATOM 2949 O O . GLN B 1 51 ? -5.445 20.609 14.258 1 98.38 51 GLN B O 1
ATOM 2954 N N . GLU B 1 52 ? -6.477 22.094 15.523 1 98.69 52 GLU B N 1
ATOM 2955 C CA . GLU B 1 52 ? -5.383 23.062 15.508 1 98.69 52 GLU B CA 1
ATOM 2956 C C . GLU B 1 52 ? -4.148 22.531 16.219 1 98.69 52 GLU B C 1
ATOM 2958 O O . GLU B 1 52 ? -3.023 22.922 15.906 1 98.69 52 GLU B O 1
ATOM 2963 N N . GLY B 1 53 ? -4.371 21.641 17.156 1 98.62 53 GLY B N 1
ATOM 2964 C CA . GLY B 1 53 ? -3.322 21.234 18.078 1 98.62 53 GLY B CA 1
ATOM 2965 C C . GLY B 1 53 ? -2.115 20.641 17.391 1 98.62 53 GLY B C 1
ATOM 2966 O O . GLY B 1 53 ? -0.976 21 17.688 1 98.62 53 GLY B O 1
ATOM 2967 N N . VAL B 1 54 ? -2.346 19.734 16.469 1 98.81 54 VAL B N 1
ATOM 2968 C CA . VAL B 1 54 ? -1.258 19.047 15.789 1 98.81 54 VAL B CA 1
ATOM 2969 C C . VAL B 1 54 ? -0.438 20.047 14.977 1 98.81 54 VAL B C 1
ATOM 2971 O O . VAL B 1 54 ? 0.792 20.062 15.062 1 98.81 54 VAL B O 1
ATOM 2974 N N . ALA B 1 55 ? -1.109 20.844 14.211 1 98.81 55 ALA B N 1
ATOM 2975 C CA . ALA B 1 55 ? -0.429 21.828 13.367 1 98.81 55 ALA B CA 1
ATOM 2976 C C . ALA B 1 55 ? 0.404 22.797 14.211 1 98.81 55 ALA B C 1
ATOM 2978 O O . ALA B 1 55 ? 1.551 23.094 13.875 1 98.81 55 ALA B O 1
ATOM 2979 N N . ALA B 1 56 ? -0.161 23.281 15.32 1 98.75 56 ALA B N 1
ATOM 2980 C CA . ALA B 1 56 ? 0.538 24.219 16.203 1 98.75 56 ALA B CA 1
ATOM 2981 C C . ALA B 1 56 ? 1.791 23.578 16.797 1 98.75 56 ALA B C 1
ATOM 2983 O O . ALA B 1 56 ? 2.863 24.188 16.797 1 98.75 56 ALA B O 1
ATOM 2984 N N . ALA B 1 57 ? 1.661 22.375 17.266 1 98.75 57 ALA B N 1
ATOM 2985 C CA . ALA B 1 57 ? 2.766 21.688 17.922 1 98.75 57 ALA B CA 1
ATOM 2986 C C . ALA B 1 57 ? 3.873 21.344 16.938 1 98.75 57 ALA B C 1
ATOM 2988 O O . ALA B 1 57 ? 5.043 21.656 17.172 1 98.75 57 ALA B O 1
ATOM 2989 N N . VAL B 1 58 ? 3.49 20.734 15.812 1 98.81 58 VAL B N 1
ATOM 2990 C CA . VAL B 1 58 ? 4.473 20.312 14.812 1 98.81 58 VAL B CA 1
ATOM 2991 C C . VAL B 1 58 ? 5.168 21.547 14.234 1 98.81 58 VAL B C 1
ATOM 2993 O O . VAL B 1 58 ? 6.383 21.547 14.023 1 98.81 58 VAL B O 1
ATOM 2996 N N . GLY B 1 59 ? 4.398 22.578 13.992 1 98.62 59 GLY B N 1
ATOM 2997 C CA . GLY B 1 59 ? 4.969 23.812 13.492 1 98.62 59 GLY B CA 1
ATOM 2998 C C . GLY B 1 59 ? 6.023 24.406 14.414 1 98.62 59 GLY B C 1
ATOM 2999 O O . GLY B 1 59 ? 7.027 24.953 13.945 1 98.62 59 GLY B O 1
ATOM 3000 N N . LEU B 1 60 ? 5.762 24.344 15.672 1 97.94 60 LEU B N 1
ATOM 3001 C CA . LEU B 1 60 ? 6.699 24.891 16.641 1 97.94 60 LEU B CA 1
ATOM 3002 C C . LEU B 1 60 ? 7.984 24.062 16.688 1 97.94 60 LEU B C 1
ATOM 3004 O O . LEU B 1 60 ? 9.055 24.609 16.969 1 97.94 60 LEU B O 1
ATOM 3008 N N . VAL B 1 61 ? 7.914 22.781 16.438 1 98.44 61 VAL B N 1
ATOM 3009 C CA . VAL B 1 61 ? 9.07 21.891 16.484 1 98.44 61 VAL B CA 1
ATOM 3010 C C . VAL B 1 61 ? 9.938 22.094 15.25 1 98.44 61 VAL B C 1
ATOM 3012 O O . VAL B 1 61 ? 11.164 22.078 15.328 1 98.44 61 VAL B O 1
ATOM 3015 N N . LEU B 1 62 ? 9.344 22.281 14.086 1 98.5 62 LEU B N 1
ATOM 3016 C CA . LEU B 1 62 ? 10.055 22.391 12.812 1 98.5 62 LEU B CA 1
ATOM 3017 C C . LEU B 1 62 ? 10.719 23.766 12.68 1 98.5 62 LEU B C 1
ATOM 3019 O O . LEU B 1 62 ? 10.148 24.766 13.086 1 98.5 62 LEU B O 1
ATOM 3023 N N . SER B 1 63 ? 11.859 23.812 12.094 1 97.44 63 SER B N 1
ATOM 3024 C CA . SER B 1 63 ? 12.508 25.078 11.75 1 97.44 63 SER B CA 1
ATOM 3025 C C . SER B 1 63 ? 12.008 25.609 10.414 1 97.44 63 SER B C 1
ATOM 3027 O O . SER B 1 63 ? 11.289 24.922 9.688 1 97.44 63 SER B O 1
ATOM 3029 N N . LYS B 1 64 ? 12.422 26.812 10.141 1 96.94 64 LYS B N 1
ATOM 3030 C CA . LYS B 1 64 ? 12.031 27.422 8.875 1 96.94 64 LYS B CA 1
ATOM 3031 C C . LYS B 1 64 ? 12.68 26.719 7.695 1 96.94 64 LYS B C 1
ATOM 3033 O O . LYS B 1 64 ? 12.195 26.797 6.566 1 96.94 64 LYS B O 1
ATOM 3038 N N . GLU B 1 65 ? 13.742 26 7.945 1 97.56 65 GLU B N 1
ATOM 3039 C CA . GLU B 1 65 ? 14.484 25.312 6.887 1 97.56 65 GLU B CA 1
ATOM 3040 C C . GLU B 1 65 ? 13.906 23.938 6.605 1 97.56 65 GLU B C 1
ATOM 3042 O O . GLU B 1 65 ? 14.195 23.328 5.57 1 97.56 65 GLU B O 1
ATOM 3047 N N . ASP B 1 66 ? 13.18 23.438 7.539 1 98.81 66 ASP B N 1
ATOM 3048 C CA . ASP B 1 66 ? 12.539 22.141 7.316 1 98.81 66 ASP B CA 1
ATOM 3049 C C . ASP B 1 66 ? 11.438 22.25 6.266 1 98.81 66 ASP B C 1
ATOM 3051 O O . ASP B 1 66 ? 10.836 23.312 6.098 1 98.81 66 ASP B O 1
ATOM 3055 N N . PHE B 1 67 ? 11.195 21.156 5.582 1 98.81 67 PHE B N 1
ATOM 3056 C CA . PHE B 1 67 ? 10.156 21.141 4.562 1 98.81 67 PHE B CA 1
ATOM 3057 C C . PHE B 1 67 ? 8.844 20.625 5.137 1 98.81 67 PHE B C 1
ATOM 3059 O O . PHE B 1 67 ? 8.844 19.781 6.039 1 98.81 67 PHE B O 1
ATOM 3066 N N . ALA B 1 68 ? 7.762 21.141 4.598 1 98.81 68 ALA B N 1
ATOM 3067 C CA . ALA B 1 68 ? 6.434 20.625 4.926 1 98.81 68 ALA B CA 1
ATOM 3068 C C . ALA B 1 68 ? 5.535 20.609 3.693 1 98.81 68 ALA B C 1
ATOM 3070 O O . ALA B 1 68 ? 5.574 21.547 2.877 1 98.81 68 ALA B O 1
ATOM 3071 N N . VAL B 1 69 ? 4.801 19.562 3.525 1 98.69 69 VAL B N 1
ATOM 3072 C CA . VAL B 1 69 ? 3.738 19.469 2.529 1 98.69 69 VAL B CA 1
ATOM 3073 C C . VAL B 1 69 ? 2.439 19.031 3.201 1 98.69 69 VAL B C 1
ATOM 3075 O O . VAL B 1 69 ? 2.465 18.375 4.242 1 98.69 69 VAL B O 1
ATOM 3078 N N . SER B 1 70 ? 1.347 19.453 2.598 1 97.94 70 SER B N 1
ATOM 3079 C CA . SER B 1 70 ? 0.074 19.266 3.287 1 97.94 70 SER B CA 1
ATOM 3080 C C . SER B 1 70 ? -1.043 18.938 2.303 1 97.94 70 SER B C 1
ATOM 3082 O O . SER B 1 70 ? -0.778 18.516 1.172 1 97.94 70 SER B O 1
ATOM 3084 N N . THR B 1 71 ? -2.262 18.938 2.785 1 96.81 71 THR B N 1
ATOM 3085 C CA . THR B 1 71 ? -3.463 18.5 2.082 1 96.81 71 THR B CA 1
ATOM 3086 C C . THR B 1 71 ? -4.332 19.703 1.703 1 96.81 71 THR B C 1
ATOM 3088 O O . THR B 1 71 ? -3.869 20.844 1.731 1 96.81 71 THR B O 1
ATOM 3091 N N . HIS B 1 72 ? -5.555 19.359 1.256 1 95 72 HIS B N 1
ATOM 3092 C CA . HIS B 1 72 ? -6.531 20.391 0.92 1 95 72 HIS B CA 1
ATOM 3093 C C . HIS B 1 72 ? -6.922 21.203 2.15 1 95 72 HIS B C 1
ATOM 3095 O O . HIS B 1 72 ? -7.418 22.312 2.027 1 95 72 HIS B O 1
ATOM 3101 N N . ARG B 1 73 ? -6.789 20.656 3.27 1 96.31 73 ARG B N 1
ATOM 3102 C CA . ARG B 1 73 ? -7.055 21.344 4.527 1 96.31 73 ARG B CA 1
ATOM 3103 C C . ARG B 1 73 ? -5.766 21.891 5.137 1 96.31 73 ARG B C 1
ATOM 3105 O O . ARG B 1 73 ? -5.363 21.484 6.227 1 96.31 73 ARG B O 1
ATOM 3112 N N . ALA B 1 74 ? -5.242 22.891 4.508 1 97.44 74 ALA B N 1
ATOM 3113 C CA . ALA B 1 74 ? -3.828 23.188 4.719 1 97.44 74 ALA B CA 1
ATOM 3114 C C . ALA B 1 74 ? -3.66 24.469 5.547 1 97.44 74 ALA B C 1
ATOM 3116 O O . ALA B 1 74 ? -2.547 24.797 5.957 1 97.44 74 ALA B O 1
ATOM 3117 N N . HIS B 1 75 ? -4.789 25.203 5.926 1 98.38 75 HIS B N 1
ATOM 3118 C CA . HIS B 1 75 ? -4.648 26.484 6.605 1 98.38 75 HIS B CA 1
ATOM 3119 C C . HIS B 1 75 ? -3.852 26.328 7.898 1 98.38 75 HIS B C 1
ATOM 3121 O O . HIS B 1 75 ? -2.926 27.109 8.156 1 98.38 75 HIS B O 1
ATOM 3127 N N . ALA B 1 76 ? -4.227 25.344 8.648 1 98.75 76 ALA B N 1
ATOM 3128 C CA . ALA B 1 76 ? -3.6 25.141 9.953 1 98.75 76 ALA B CA 1
ATOM 3129 C C . ALA B 1 76 ? -2.115 24.828 9.797 1 98.75 76 ALA B C 1
ATOM 3131 O O . ALA B 1 76 ? -1.277 25.359 10.523 1 98.75 76 ALA B O 1
ATOM 3132 N N . HIS B 1 77 ? -1.799 23.953 8.875 1 98.81 77 HIS B N 1
ATOM 3133 C CA . HIS B 1 77 ? -0.414 23.562 8.656 1 98.81 77 HIS B CA 1
ATOM 3134 C C . HIS B 1 77 ? 0.43 24.719 8.164 1 98.81 77 HIS B C 1
ATOM 3136 O O . HIS B 1 77 ? 1.558 24.922 8.625 1 98.81 77 HIS B O 1
ATOM 3142 N N . TYR B 1 78 ? -0.13 25.453 7.238 1 98.69 78 TYR B N 1
ATOM 3143 C CA . TYR B 1 78 ? 0.522 26.625 6.672 1 98.69 78 TYR B CA 1
ATOM 3144 C C . TYR B 1 78 ? 0.847 27.641 7.762 1 98.69 78 TYR B C 1
ATOM 3146 O O . TYR B 1 78 ? 1.989 28.094 7.875 1 98.69 78 TYR B O 1
ATOM 3154 N N . LEU B 1 79 ? -0.125 28 8.57 1 98.81 79 LEU B N 1
ATOM 3155 C CA . LEU B 1 79 ? 0.06 28.984 9.625 1 98.81 79 LEU B CA 1
ATOM 3156 C C . LEU B 1 79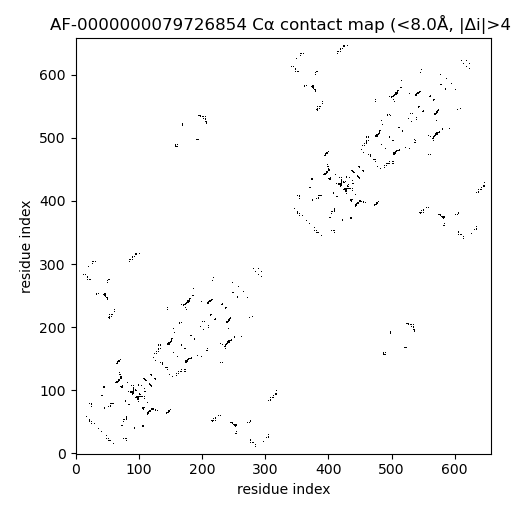 ? 0.962 28.438 10.727 1 98.81 79 LEU B C 1
ATOM 3158 O O . LEU B 1 79 ? 1.808 29.156 11.258 1 98.81 79 LEU B O 1
ATOM 3162 N N . GLY B 1 80 ? 0.766 27.188 11.086 1 98.62 80 GLY B N 1
ATOM 3163 C CA . GLY B 1 80 ? 1.626 26.562 12.078 1 98.62 80 GLY B CA 1
ATOM 3164 C C . GLY B 1 80 ? 3.096 26.609 11.711 1 98.62 80 GLY B C 1
ATOM 3165 O O . GLY B 1 80 ? 3.955 26.797 12.578 1 98.62 80 GLY B O 1
ATOM 3166 N N . LYS B 1 81 ? 3.354 26.469 10.445 1 98.25 81 LYS B N 1
ATOM 3167 C CA . LYS B 1 81 ? 4.723 26.453 9.938 1 98.25 81 LYS B CA 1
ATOM 3168 C C . LYS B 1 81 ? 5.285 27.859 9.828 1 98.25 81 LYS B C 1
ATOM 3170 O O . LYS B 1 81 ? 6.449 28.047 9.469 1 98.25 81 LYS B O 1
ATOM 3175 N N . GLY B 1 82 ? 4.418 28.812 10.055 1 97.88 82 GLY B N 1
ATOM 3176 C CA . GLY B 1 82 ? 4.879 30.203 10.039 1 97.88 82 GLY B CA 1
ATOM 3177 C C . GLY B 1 82 ? 4.535 30.922 8.75 1 97.88 82 GLY B C 1
ATOM 3178 O O . GLY B 1 82 ? 5.117 31.969 8.445 1 97.88 82 GLY B O 1
ATOM 3179 N N . GLY B 1 83 ? 3.662 30.422 7.996 1 98.44 83 GLY B N 1
ATOM 3180 C CA . GLY B 1 83 ? 3.24 31.062 6.766 1 98.44 83 GLY B CA 1
ATOM 3181 C C . GLY B 1 83 ? 2.652 32.438 6.992 1 98.44 83 GLY B C 1
ATOM 3182 O O . GLY B 1 83 ? 2.07 32.719 8.047 1 98.44 83 GLY B O 1
ATOM 3183 N N . ASP B 1 84 ? 2.738 33.219 6 1 98.5 84 ASP B N 1
ATOM 3184 C CA . ASP B 1 84 ? 2.262 34.594 6.074 1 98.5 84 ASP B CA 1
ATOM 3185 C C . ASP B 1 84 ? 0.737 34.656 6.023 1 98.5 84 ASP B C 1
ATOM 3187 O O . ASP B 1 84 ? 0.131 34.25 5.023 1 98.5 84 ASP B O 1
ATOM 3191 N N . LEU B 1 85 ? 0.15 35.188 7.086 1 98.62 85 LEU B N 1
ATOM 3192 C CA . LEU B 1 85 ? -1.303 35.219 7.211 1 98.62 85 LEU B CA 1
ATOM 3193 C C . LEU B 1 85 ? -1.919 36.125 6.152 1 98.62 85 LEU B C 1
ATOM 3195 O O . LEU B 1 85 ? -2.92 35.781 5.527 1 98.62 85 LEU B O 1
ATOM 3199 N N . LYS B 1 86 ? -1.346 37.312 5.93 1 98.56 86 LYS B N 1
ATOM 3200 C CA . LYS B 1 86 ? -1.857 38.25 4.914 1 98.56 86 LYS B CA 1
ATOM 3201 C C . LYS B 1 86 ? -1.867 37.594 3.535 1 98.56 86 LYS B C 1
ATOM 3203 O O . LYS B 1 86 ? -2.869 37.625 2.82 1 98.56 86 LYS B O 1
ATOM 3208 N N . ALA B 1 87 ? -0.778 36.969 3.227 1 98.44 87 ALA B N 1
ATOM 3209 C CA . ALA B 1 87 ? -0.653 36.312 1.926 1 98.44 87 ALA B CA 1
ATOM 3210 C C . ALA B 1 87 ? -1.653 35.156 1.787 1 98.44 87 ALA B C 1
ATOM 3212 O O . ALA B 1 87 ? -2.174 34.906 0.697 1 98.44 87 ALA B O 1
ATOM 3213 N N . MET B 1 88 ? -1.9 34.469 2.854 1 98.25 88 MET B N 1
ATOM 3214 C CA . MET B 1 88 ? -2.855 33.344 2.807 1 98.25 88 MET B CA 1
ATOM 3215 C C . MET B 1 88 ? -4.262 33.875 2.502 1 98.25 88 MET B C 1
ATOM 3217 O O . MET B 1 88 ? -4.945 33.312 1.634 1 98.25 88 MET B O 1
ATOM 3221 N N . ILE B 1 89 ? -4.688 34.906 3.25 1 98.12 89 ILE B N 1
ATOM 3222 C CA . ILE B 1 89 ? -6.027 35.438 3.033 1 98.12 89 ILE B CA 1
ATOM 3223 C C . ILE B 1 89 ? -6.133 36 1.624 1 98.12 89 ILE B C 1
ATOM 3225 O O . ILE B 1 89 ? -7.133 35.812 0.933 1 98.12 89 ILE B O 1
ATOM 3229 N N . ALA B 1 90 ? -5.082 36.719 1.193 1 97.81 90 ALA B N 1
ATOM 3230 C CA . ALA B 1 90 ? -5.07 37.219 -0.172 1 97.81 90 ALA B CA 1
ATOM 3231 C C . ALA B 1 90 ? -5.211 36.094 -1.188 1 97.81 90 ALA B C 1
ATOM 3233 O O . ALA B 1 90 ? -5.895 36.25 -2.203 1 97.81 90 ALA B O 1
ATOM 3234 N N . GLU B 1 91 ? -4.547 35 -0.981 1 96.69 91 GLU B N 1
ATOM 3235 C CA . GLU B 1 91 ? -4.641 33.844 -1.856 1 96.69 91 GLU B CA 1
ATOM 3236 C C . GLU B 1 91 ? -6.074 33.344 -1.949 1 96.69 91 GLU B C 1
ATOM 3238 O O . GLU B 1 91 ? -6.566 33.031 -3.041 1 96.69 91 GLU B O 1
ATOM 3243 N N . ILE B 1 92 ? -6.715 33.25 -0.837 1 96.81 92 ILE B N 1
ATOM 3244 C CA . ILE B 1 92 ? -8.086 32.781 -0.77 1 96.81 92 ILE B CA 1
ATOM 3245 C C . ILE B 1 92 ? -9.016 33.719 -1.515 1 96.81 92 ILE B C 1
ATOM 3247 O O . ILE B 1 92 ? -9.992 33.312 -2.133 1 96.81 92 ILE B O 1
ATOM 3251 N N . TYR B 1 93 ? -8.672 35 -1.542 1 96.19 93 TYR B N 1
ATOM 3252 C CA . TYR B 1 93 ? -9.438 36 -2.242 1 96.19 93 TYR B CA 1
ATOM 3253 C C . TYR B 1 93 ? -9.062 36.062 -3.719 1 96.19 93 TYR B C 1
ATOM 3255 O O . TYR B 1 93 ? -9.633 36.844 -4.484 1 96.19 93 TYR B O 1
ATOM 3263 N N . GLY B 1 94 ? -8.047 35.312 -4.156 1 94.44 94 GLY B N 1
ATOM 3264 C CA . GLY B 1 94 ? -7.645 35.25 -5.551 1 94.44 94 GLY B CA 1
ATOM 3265 C C . GLY B 1 94 ? -6.816 36.438 -5.977 1 94.44 94 GLY B C 1
ATOM 3266 O O . GLY B 1 94 ? -6.859 36.844 -7.137 1 94.44 94 GLY B O 1
ATOM 3267 N N . LYS B 1 95 ? -6.117 36.969 -5 1 95.25 95 LYS B N 1
ATOM 3268 C CA . LYS B 1 95 ? -5.383 38.188 -5.27 1 95.25 95 LYS B CA 1
ATOM 3269 C C . LYS B 1 95 ? -3.934 37.906 -5.641 1 95.25 95 LYS B C 1
ATOM 3271 O O . LYS B 1 95 ? -3.35 36.938 -5.168 1 95.25 95 LYS B O 1
ATOM 3276 N N . LYS B 1 96 ? -3.27 38.812 -6.355 1 94.94 96 LYS B N 1
ATOM 3277 C CA . LYS B 1 96 ? -1.902 38.688 -6.852 1 94.94 96 LYS B CA 1
ATOM 3278 C C . LYS B 1 96 ? -0.908 38.562 -5.703 1 94.94 96 LYS B C 1
ATOM 3280 O O . LYS B 1 96 ? 0.104 37.875 -5.824 1 94.94 96 LYS B O 1
ATOM 3285 N N . THR B 1 97 ? -1.224 39.125 -4.621 1 96.12 97 THR B N 1
ATOM 3286 C CA . THR B 1 97 ? -0.333 39.156 -3.465 1 96.12 97 THR B CA 1
ATOM 3287 C C . THR B 1 97 ? -0.487 37.875 -2.627 1 96.12 97 THR B C 1
ATOM 3289 O O . THR B 1 97 ? 0.107 37.781 -1.554 1 96.12 97 THR B O 1
ATOM 3292 N N . GLY B 1 98 ? -1.281 37 -3.135 1 96.88 98 GLY B N 1
ATOM 3293 C CA . GLY B 1 98 ? -1.442 35.719 -2.459 1 96.88 98 GLY B CA 1
ATOM 3294 C C . GLY B 1 98 ? -0.175 3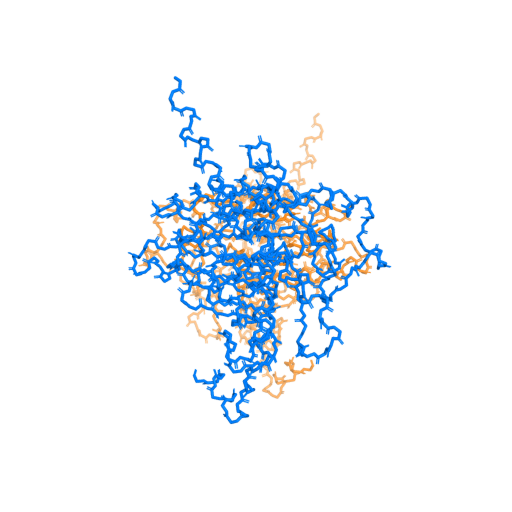4.875 -2.451 1 96.88 98 GLY B C 1
ATOM 3295 O O . GLY B 1 98 ? 0.717 35.094 -3.275 1 96.88 98 GLY B O 1
ATOM 3296 N N . CYS B 1 99 ? -0.118 33.969 -1.526 1 95.94 99 CYS B N 1
ATOM 3297 C CA . CYS B 1 99 ? 1.082 33.156 -1.308 1 95.94 99 CYS B CA 1
ATOM 3298 C C . CYS B 1 99 ? 1.376 32.281 -2.516 1 95.94 99 CYS B C 1
ATOM 3300 O O . CYS B 1 99 ? 2.492 31.781 -2.666 1 95.94 99 CYS B O 1
ATOM 3302 N N . SER B 1 100 ? 0.465 32.062 -3.352 1 93.44 100 SER B N 1
ATOM 3303 C CA . SER B 1 100 ? 0.669 31.344 -4.613 1 93.44 100 SER B CA 1
ATOM 3304 C C . SER B 1 100 ? 0.222 32.188 -5.801 1 93.44 100 SER B C 1
ATOM 3306 O O . SER B 1 100 ? -0.245 31.672 -6.809 1 93.44 100 SER B O 1
ATOM 3308 N N . GLY B 1 101 ? 0.16 33.469 -5.617 1 91.5 101 GLY B N 1
ATOM 3309 C CA . GLY B 1 101 ? -0.106 34.438 -6.688 1 91.5 101 GLY B CA 1
ATOM 3310 C C . GLY B 1 101 ? -1.584 34.594 -6.992 1 91.5 101 GLY B C 1
ATOM 3311 O O . GLY B 1 101 ? -1.954 35.094 -8.047 1 91.5 101 GLY B O 1
ATOM 3312 N N . GLY B 1 102 ? -2.359 34.062 -6.121 1 92.06 102 GLY B N 1
ATOM 3313 C CA . GLY B 1 102 ? -3.799 34.188 -6.277 1 92.06 102 GLY B CA 1
ATOM 3314 C C . GLY B 1 102 ? -4.414 33.125 -7.164 1 92.06 102 GLY B C 1
ATOM 3315 O O . GLY B 1 102 ? -5.57 33.25 -7.578 1 92.06 102 GLY B O 1
ATOM 3316 N N . HIS B 1 103 ? -3.674 32.062 -7.426 1 88.81 103 HIS B N 1
ATOM 3317 C CA . HIS B 1 103 ? -4.145 31.062 -8.375 1 88.81 103 HIS B CA 1
ATOM 3318 C C . HIS B 1 103 ? -4.484 29.75 -7.66 1 88.81 103 HIS B C 1
ATOM 3320 O O . HIS B 1 103 ? -5.16 28.891 -8.227 1 88.81 103 HIS B O 1
ATOM 3326 N N . GLY B 1 104 ? -4.121 29.578 -6.508 1 89.75 104 GLY B N 1
ATOM 3327 C CA . GLY B 1 104 ? -4.211 28.297 -5.84 1 89.75 104 GLY B CA 1
ATOM 3328 C C . GLY B 1 104 ? -5.422 28.172 -4.934 1 89.75 104 GLY B C 1
ATOM 3329 O O . GLY B 1 104 ? -5.852 27.078 -4.602 1 89.75 104 GLY B O 1
ATOM 3330 N N . GLY B 1 105 ? -5.938 29.344 -4.508 1 92.31 105 GLY B N 1
ATOM 3331 C CA . GLY B 1 105 ? -7.066 29.328 -3.594 1 92.31 105 GLY B CA 1
ATOM 3332 C C . GLY B 1 105 ? -6.738 28.719 -2.248 1 92.31 105 GLY B C 1
ATOM 3333 O O . GLY B 1 105 ? -5.609 28.828 -1.768 1 92.31 105 GLY B O 1
ATOM 3334 N N . SER B 1 106 ? -7.754 28.141 -1.62 1 93.62 106 SER B N 1
ATOM 3335 C CA . SER B 1 106 ? -7.676 27.641 -0.253 1 93.62 106 SER B CA 1
ATOM 3336 C C . SER B 1 106 ? -6.867 26.344 -0.185 1 93.62 106 SER B C 1
ATOM 3338 O O . SER B 1 106 ? -6.254 26.047 0.841 1 93.62 106 SER B O 1
ATOM 3340 N N . MET B 1 107 ? -6.73 25.625 -1.282 1 93.81 107 MET B N 1
ATOM 3341 C CA . MET B 1 107 ? -6.242 24.25 -1.205 1 93.81 107 MET B CA 1
ATOM 3342 C C . MET B 1 107 ? -4.805 24.156 -1.7 1 93.81 107 MET B C 1
ATOM 3344 O O . MET B 1 107 ? -4.164 23.109 -1.557 1 93.81 107 MET B O 1
ATOM 3348 N N . HIS B 1 108 ? -4.328 25.172 -2.361 1 94.69 108 HIS B N 1
ATOM 3349 C CA . HIS B 1 108 ? -2.992 25.141 -2.947 1 94.69 108 HIS B CA 1
ATOM 3350 C C . HIS B 1 108 ? -2.125 26.281 -2.422 1 94.69 108 HIS B C 1
ATOM 3352 O O . HIS B 1 108 ? -1.819 27.219 -3.154 1 94.69 108 HIS B O 1
ATOM 3358 N N . LEU B 1 109 ? -1.674 26.125 -1.215 1 96.88 109 LEU B N 1
ATOM 3359 C CA . LEU B 1 109 ? -0.847 27.125 -0.544 1 96.88 109 LEU B CA 1
ATOM 3360 C C . LEU B 1 109 ? 0.63 26.75 -0.631 1 96.88 109 LEU B C 1
ATOM 3362 O O . LEU B 1 109 ? 0.979 25.578 -0.622 1 96.88 109 LEU B O 1
ATOM 3366 N N . SER B 1 110 ? 1.482 27.75 -0.725 1 97.56 110 SER B N 1
ATOM 3367 C CA . SER B 1 110 ? 2.93 27.578 -0.667 1 97.56 110 SER B CA 1
ATOM 3368 C C . SER B 1 110 ? 3.619 28.812 -0.111 1 97.56 110 SER B C 1
ATOM 3370 O O . SER B 1 110 ? 3.184 29.938 -0.362 1 97.56 110 SER B O 1
ATOM 3372 N N . ASP B 1 111 ? 4.551 28.609 0.691 1 97.88 111 ASP B N 1
ATOM 3373 C CA . ASP B 1 111 ? 5.414 29.656 1.233 1 97.88 111 ASP B CA 1
ATOM 3374 C C . ASP B 1 111 ? 6.824 29.125 1.485 1 97.88 111 ASP B C 1
ATOM 3376 O O . ASP B 1 111 ? 7.117 28.609 2.564 1 97.88 111 ASP B O 1
ATOM 3380 N N . LEU B 1 112 ? 7.723 29.344 0.569 1 96.88 112 LEU B N 1
ATOM 3381 C CA . LEU B 1 112 ? 9.062 28.766 0.61 1 96.88 112 LEU B CA 1
ATOM 3382 C C . LEU B 1 112 ? 9.891 29.406 1.724 1 96.88 112 LEU B C 1
ATOM 3384 O O . LEU B 1 112 ? 10.844 28.797 2.217 1 96.88 112 LEU B O 1
ATOM 3388 N N . ALA B 1 113 ? 9.531 30.594 2.119 1 96.69 113 ALA B N 1
ATOM 3389 C CA . ALA B 1 113 ? 10.289 31.312 3.139 1 96.69 113 ALA B CA 1
ATOM 3390 C C . ALA B 1 113 ? 10.242 30.578 4.477 1 96.69 113 ALA B C 1
ATOM 3392 O O . ALA B 1 113 ? 11.164 30.703 5.293 1 96.69 113 ALA B O 1
ATOM 3393 N N . CYS B 1 114 ? 9.188 29.812 4.637 1 97.25 114 CYS B N 1
ATOM 3394 C CA . CYS B 1 114 ? 9.086 29.062 5.891 1 97.25 114 CYS B CA 1
ATOM 3395 C C . CYS B 1 114 ? 9.141 27.562 5.648 1 97.25 114 CYS B C 1
ATOM 3397 O O . CYS B 1 114 ? 8.797 26.781 6.527 1 97.25 114 CYS B O 1
ATOM 3399 N N . GLY B 1 115 ? 9.445 27.125 4.422 1 98.19 115 GLY B N 1
ATOM 3400 C CA . GLY B 1 115 ? 9.625 25.719 4.098 1 98.19 115 GLY B CA 1
ATOM 3401 C C . GLY B 1 115 ? 8.32 25 3.83 1 98.19 115 GLY B C 1
ATOM 3402 O O . GLY B 1 115 ? 8.297 23.766 3.777 1 98.19 115 GLY B O 1
ATOM 3403 N N . PHE B 1 116 ? 7.199 25.75 3.754 1 98.56 116 PHE B N 1
ATOM 3404 C CA . PHE B 1 116 ? 5.945 25.141 3.33 1 98.56 116 PHE B CA 1
ATOM 3405 C C . PHE B 1 116 ? 5.902 24.984 1.813 1 98.56 116 PHE B C 1
ATOM 3407 O O . PHE B 1 116 ? 5.523 25.922 1.102 1 98.56 116 PHE B O 1
ATOM 3414 N N . MET B 1 117 ? 6.145 23.828 1.329 1 98.19 117 MET B N 1
ATOM 3415 C CA . MET B 1 117 ? 6.469 23.578 -0.074 1 98.19 117 MET B CA 1
ATOM 3416 C C . MET B 1 117 ? 5.203 23.516 -0.923 1 98.19 117 MET B C 1
ATOM 3418 O O . MET B 1 117 ? 5.234 23.844 -2.111 1 98.19 117 MET B O 1
ATOM 3422 N N . GLY B 1 118 ? 4.16 23.062 -0.267 1 97.19 118 GLY B N 1
ATOM 3423 C CA . GLY B 1 118 ? 2.932 23.016 -1.043 1 97.19 118 GLY B CA 1
ATOM 3424 C C . GLY B 1 118 ? 1.833 22.203 -0.385 1 97.19 118 GLY B C 1
ATOM 3425 O O . GLY B 1 118 ? 2.098 21.422 0.531 1 97.19 118 GLY B O 1
ATOM 3426 N N . SER B 1 119 ? 0.615 22.469 -0.761 1 96.69 119 SER B N 1
ATOM 3427 C CA . SER B 1 119 ? -0.562 21.688 -0.421 1 96.69 119 SER B CA 1
ATOM 3428 C C . SER B 1 119 ? -1.376 21.344 -1.664 1 96.69 119 SER B C 1
ATOM 3430 O O . SER B 1 119 ? -1.271 22.016 -2.688 1 96.69 119 SER B O 1
ATOM 3432 N N . THR B 1 120 ? -2.053 20.219 -1.578 1 93.94 120 THR B N 1
ATOM 3433 C CA . THR B 1 120 ? -2.795 19.766 -2.748 1 93.94 120 THR B CA 1
ATOM 3434 C C . THR B 1 120 ? -4.176 19.25 -2.348 1 93.94 120 THR B C 1
ATOM 3436 O O . THR B 1 120 ? -4.395 18.859 -1.196 1 93.94 120 THR B O 1
ATOM 3439 N N . SER B 1 121 ? -5.062 19.266 -3.361 1 90.69 121 SER B N 1
ATOM 3440 C CA . SER B 1 121 ? -6.438 18.844 -3.127 1 90.69 121 SER B CA 1
ATOM 3441 C C . SER B 1 121 ? -6.586 17.328 -3.322 1 90.69 121 SER B C 1
ATOM 3443 O O . SER B 1 121 ? -7.605 16.75 -2.947 1 90.69 121 SER B O 1
ATOM 3445 N N . ILE B 1 122 ? -5.672 16.688 -3.869 1 89.88 122 ILE B N 1
ATOM 3446 C CA . ILE B 1 122 ? -5.77 15.273 -4.176 1 89.88 122 ILE B CA 1
ATOM 3447 C C . ILE B 1 122 ? -5.312 14.453 -2.971 1 89.88 122 ILE B C 1
ATOM 3449 O O . ILE B 1 122 ? -4.191 14.625 -2.484 1 89.88 122 ILE B O 1
ATOM 3453 N N . VAL B 1 123 ? -6.148 13.555 -2.561 1 90.25 123 VAL B N 1
ATOM 3454 C CA . VAL B 1 123 ? -5.891 12.742 -1.375 1 90.25 123 VAL B CA 1
ATOM 3455 C C . VAL B 1 123 ? -4.629 11.914 -1.58 1 90.25 123 VAL B C 1
ATOM 3457 O O . VAL B 1 123 ? -4.5 11.203 -2.58 1 90.25 123 VAL B O 1
ATOM 3460 N N . GLY B 1 124 ? -3.619 12.055 -0.7 1 93.69 124 GLY B N 1
ATOM 3461 C CA . GLY B 1 124 ? -2.414 11.242 -0.688 1 93.69 124 GLY B CA 1
ATOM 3462 C C . GLY B 1 124 ? -1.355 11.734 -1.658 1 93.69 124 GLY B C 1
ATOM 3463 O O . GLY B 1 124 ? -0.238 11.211 -1.68 1 93.69 124 GLY B O 1
ATOM 3464 N N . ASN B 1 125 ? -1.645 12.703 -2.408 1 93.19 125 ASN B N 1
ATOM 3465 C CA . ASN B 1 125 ? -0.754 13.133 -3.48 1 93.19 125 ASN B CA 1
ATOM 3466 C C . ASN B 1 125 ? 0.516 13.773 -2.934 1 93.19 125 ASN B C 1
ATOM 3468 O O . ASN B 1 125 ? 1.577 13.688 -3.553 1 93.19 125 ASN B O 1
ATOM 3472 N N . SER B 1 126 ? 0.458 14.445 -1.854 1 96.44 126 SER B N 1
ATOM 3473 C CA . SER B 1 126 ? 1.61 15.156 -1.312 1 96.44 126 SER B CA 1
ATOM 3474 C C . SER B 1 126 ? 2.605 14.195 -0.674 1 96.44 126 SER B C 1
ATOM 3476 O O . SER B 1 126 ? 3.754 14.562 -0.415 1 96.44 126 SER B O 1
ATOM 3478 N N . ILE B 1 127 ? 2.201 12.992 -0.418 1 98.19 127 ILE B N 1
ATOM 3479 C CA . ILE B 1 127 ? 3.01 12.055 0.353 1 98.19 127 ILE B CA 1
ATOM 3480 C C . ILE B 1 127 ? 4.273 11.703 -0.427 1 98.19 127 ILE B C 1
ATOM 3482 O O . ILE B 1 127 ? 5.387 11.867 0.077 1 98.19 127 ILE B O 1
ATOM 3486 N N . PRO B 1 128 ? 4.129 11.266 -1.779 1 98.12 128 PRO B N 1
ATOM 3487 C CA . PRO B 1 128 ? 5.367 10.992 -2.516 1 98.12 128 PRO B CA 1
ATOM 3488 C C . PRO B 1 128 ? 6.25 12.227 -2.66 1 98.12 128 PRO B C 1
ATOM 3490 O O . PRO B 1 128 ? 7.48 12.117 -2.701 1 98.12 128 PRO B O 1
ATOM 3493 N N . ILE B 1 129 ? 5.664 13.391 -2.727 1 98.12 129 ILE B N 1
ATOM 3494 C CA . ILE B 1 129 ? 6.426 14.633 -2.814 1 98.12 129 ILE B CA 1
ATOM 3495 C C . ILE B 1 129 ? 7.258 14.82 -1.548 1 98.12 129 ILE B C 1
ATOM 3497 O O . ILE B 1 129 ? 8.453 15.109 -1.621 1 98.12 129 ILE B O 1
ATOM 3501 N N . GLY B 1 130 ? 6.625 14.664 -0.399 1 98.75 130 GLY B N 1
ATOM 3502 C CA . GLY B 1 130 ? 7.344 14.766 0.862 1 98.75 130 GLY B CA 1
ATOM 3503 C C . GLY B 1 130 ? 8.484 13.781 0.979 1 98.75 130 GLY B C 1
ATOM 3504 O O . GLY B 1 130 ? 9.555 14.117 1.499 1 98.75 130 GLY B O 1
ATOM 3505 N N . VAL B 1 131 ? 8.266 12.594 0.498 1 98.75 131 VAL B N 1
ATOM 3506 C CA . VAL B 1 131 ? 9.305 11.57 0.52 1 98.75 131 VAL B CA 1
ATOM 3507 C C . VAL B 1 131 ? 10.438 11.961 -0.421 1 98.75 131 VAL B C 1
ATOM 3509 O O . VAL B 1 131 ? 11.617 11.773 -0.099 1 98.75 131 VAL B O 1
ATOM 3512 N N . GLY B 1 132 ? 10.047 12.484 -1.605 1 98.69 132 GLY B N 1
ATOM 3513 C CA . GLY B 1 132 ? 11.062 13.016 -2.494 1 98.69 132 GLY B CA 1
ATOM 3514 C C . GLY B 1 132 ? 11.914 14.094 -1.846 1 98.69 132 GLY B C 1
ATOM 3515 O O . GLY B 1 132 ? 13.125 14.141 -2.051 1 98.69 132 GLY B O 1
ATOM 3516 N N . LEU B 1 133 ? 11.281 14.977 -1.093 1 98.75 133 LEU B N 1
ATOM 3517 C CA . LEU B 1 133 ? 12.008 16 -0.353 1 98.75 133 LEU B CA 1
ATOM 3518 C C . LEU B 1 133 ? 12.953 15.367 0.67 1 98.75 133 LEU B C 1
ATOM 3520 O O . LEU B 1 133 ? 14.07 15.844 0.867 1 98.75 133 LEU B O 1
ATOM 3524 N N . GLY B 1 134 ? 12.492 14.344 1.349 1 98.75 134 GLY B N 1
ATOM 3525 C CA . GLY B 1 134 ? 13.375 13.594 2.229 1 98.75 134 GLY B CA 1
ATOM 3526 C C . GLY B 1 134 ? 14.609 13.062 1.525 1 98.75 134 GLY B C 1
ATOM 3527 O O . GLY B 1 134 ? 15.711 13.133 2.066 1 98.75 134 GLY B O 1
ATOM 3528 N N . LEU B 1 135 ? 14.383 12.516 0.348 1 98.62 135 LEU B N 1
ATOM 3529 C CA . LEU B 1 135 ? 15.5 12.023 -0.451 1 98.62 135 LEU B CA 1
ATOM 3530 C C . LEU B 1 135 ? 16.469 13.148 -0.768 1 98.62 135 LEU B C 1
ATOM 3532 O O . LEU B 1 135 ? 17.688 12.961 -0.688 1 98.62 135 LEU B O 1
ATOM 3536 N N . SER B 1 136 ? 15.938 14.305 -1.137 1 98.5 136 SER B N 1
ATOM 3537 C CA . SER B 1 136 ? 16.781 15.461 -1.43 1 98.5 136 SER B CA 1
ATOM 3538 C C . SER B 1 136 ? 17.641 15.836 -0.226 1 98.5 136 SER B C 1
ATOM 3540 O O . SER B 1 136 ? 18.812 16.188 -0.377 1 98.5 136 SER B O 1
ATOM 3542 N N . ILE B 1 137 ? 17.078 15.82 0.928 1 98.5 137 ILE B N 1
ATOM 3543 C CA . ILE B 1 137 ? 17.781 16.141 2.162 1 98.5 137 ILE B CA 1
ATOM 3544 C C . ILE B 1 137 ? 18.953 15.188 2.348 1 98.5 137 ILE B C 1
ATOM 3546 O O . ILE B 1 137 ? 20.078 15.609 2.637 1 98.5 137 ILE B O 1
ATOM 3550 N N . GLN B 1 138 ? 18.656 13.922 2.232 1 97.62 138 GLN B N 1
ATOM 3551 C CA . GLN B 1 138 ? 19.703 12.898 2.377 1 97.62 138 GLN B CA 1
ATOM 3552 C C . GLN B 1 138 ? 20.812 13.102 1.351 1 97.62 138 GLN B C 1
ATOM 3554 O O . GLN B 1 138 ? 22 13.062 1.695 1 97.62 138 GLN B O 1
ATOM 3559 N N . LEU B 1 139 ? 20.453 13.305 0.14 1 97.81 139 LEU B N 1
ATOM 3560 C CA . LEU B 1 139 ? 21.422 13.445 -0.941 1 97.81 139 LEU B CA 1
ATOM 3561 C C . LEU B 1 139 ? 22.281 14.695 -0.738 1 97.81 139 LEU B C 1
ATOM 3563 O O . LEU B 1 139 ? 23.469 14.695 -1.064 1 97.81 139 LEU B O 1
ATOM 3567 N N . ASN B 1 140 ? 21.703 15.742 -0.214 1 97.94 140 ASN B N 1
ATOM 3568 C CA . ASN B 1 140 ? 22.406 17 0.007 1 97.94 140 ASN B CA 1
ATOM 3569 C C . ASN B 1 140 ? 23.094 17.031 1.37 1 97.94 140 ASN B C 1
ATOM 3571 O O . ASN B 1 140 ? 23.797 17.984 1.701 1 97.94 140 ASN B O 1
ATOM 3575 N N . ARG B 1 141 ? 22.844 15.984 2.193 1 97.06 141 ARG B N 1
ATOM 3576 C CA . ARG B 1 141 ? 23.469 15.805 3.5 1 97.06 141 ARG B CA 1
ATOM 3577 C C . ARG B 1 141 ? 23.172 16.984 4.414 1 97.06 141 ARG B C 1
ATOM 3579 O O . ARG B 1 141 ? 24.078 17.516 5.062 1 97.06 141 ARG B O 1
ATOM 3586 N N . THR B 1 142 ? 21.938 17.547 4.289 1 96.69 142 THR B N 1
ATOM 3587 C CA . THR B 1 142 ? 21.5 18.562 5.238 1 96.69 142 THR B CA 1
ATOM 3588 C C . THR B 1 142 ? 20.812 17.922 6.441 1 96.69 142 THR B C 1
ATOM 3590 O O . THR B 1 142 ? 20.562 16.719 6.449 1 96.69 142 THR B O 1
ATOM 3593 N N . ASN B 1 143 ? 20.578 18.703 7.441 1 95.69 143 ASN B N 1
ATOM 3594 C CA . ASN B 1 143 ? 20 18.172 8.672 1 95.69 143 ASN B CA 1
ATOM 3595 C C . ASN B 1 143 ? 18.516 18.531 8.781 1 95.69 143 ASN B C 1
ATOM 3597 O O . ASN B 1 143 ? 17.969 18.594 9.891 1 95.69 143 ASN B O 1
ATOM 3601 N N . GLN B 1 144 ? 17.906 18.781 7.715 1 98.06 144 GLN B N 1
ATOM 3602 C CA . GLN B 1 144 ? 16.484 19.125 7.664 1 98.06 144 GLN B CA 1
ATOM 3603 C C . GLN B 1 144 ? 15.617 17.875 7.844 1 98.06 144 GLN B C 1
ATOM 3605 O O . GLN B 1 144 ? 16.141 16.766 7.922 1 98.06 144 GLN B O 1
ATOM 3610 N N . VAL B 1 145 ? 14.367 18.141 8.031 1 98.44 145 VAL B N 1
ATOM 3611 C CA . VAL B 1 145 ? 13.336 17.125 8.047 1 98.44 145 VAL B CA 1
ATOM 3612 C C . VAL B 1 145 ? 12.242 17.484 7.039 1 98.44 145 VAL B C 1
ATOM 3614 O O . VAL B 1 145 ? 11.984 18.656 6.785 1 98.44 145 VAL B O 1
ATOM 3617 N N . SER B 1 146 ? 11.703 16.406 6.406 1 98.88 146 SER B N 1
ATOM 3618 C CA . SER B 1 146 ? 10.531 16.578 5.555 1 98.88 146 SER B CA 1
ATOM 3619 C C . SER B 1 146 ? 9.266 16.125 6.262 1 98.88 146 SER B C 1
ATOM 3621 O O . SER B 1 146 ? 9.094 14.93 6.531 1 98.88 146 SER B O 1
ATOM 3623 N N . CYS B 1 147 ? 8.398 17.062 6.555 1 98.94 147 CYS B N 1
ATOM 3624 C CA . CYS B 1 147 ? 7.156 16.75 7.25 1 98.94 147 CYS B CA 1
ATOM 3625 C C . CYS B 1 147 ? 5.988 16.656 6.273 1 98.94 147 CYS B C 1
ATOM 3627 O O . CYS B 1 147 ? 5.77 17.578 5.477 1 98.94 147 CYS B O 1
ATOM 3629 N N . VAL B 1 148 ? 5.277 15.578 6.359 1 98.88 148 VAL B N 1
ATOM 3630 C CA . VAL B 1 148 ? 4.129 15.359 5.488 1 98.88 148 VAL B CA 1
ATOM 3631 C C . VAL B 1 148 ? 2.857 15.242 6.328 1 98.88 148 VAL B C 1
ATOM 3633 O O . VAL B 1 148 ? 2.711 14.305 7.113 1 98.88 148 VAL B O 1
ATOM 3636 N N . PHE B 1 149 ? 1.934 16.172 6.141 1 98.81 149 PHE B N 1
ATOM 3637 C CA . PHE B 1 149 ? 0.636 16.109 6.805 1 98.81 149 PHE B CA 1
ATOM 3638 C C . PHE B 1 149 ? -0.397 15.438 5.91 1 98.81 149 PHE B C 1
ATOM 3640 O O . PHE B 1 149 ? -0.46 15.711 4.707 1 98.81 149 PHE B O 1
ATOM 3647 N N . PHE B 1 150 ? -1.172 14.562 6.477 1 98.19 150 PHE B N 1
ATOM 3648 C CA . PHE B 1 150 ? -2.264 13.945 5.73 1 98.19 150 PHE B CA 1
ATOM 3649 C C . PHE B 1 150 ? -3.293 13.336 6.676 1 98.19 150 PHE B C 1
ATOM 3651 O O . PHE B 1 150 ? -3.074 13.281 7.887 1 98.19 150 PHE B O 1
ATOM 3658 N N . GLY B 1 151 ? -4.449 13.016 6.164 1 96.94 151 GLY B N 1
ATOM 3659 C CA . GLY B 1 151 ? -5.512 12.398 6.941 1 96.94 151 GLY B CA 1
ATOM 3660 C C . GLY B 1 151 ? -5.5 10.883 6.859 1 96.94 151 GLY B C 1
ATOM 3661 O O . GLY B 1 151 ? -4.727 10.305 6.098 1 96.94 151 GLY B O 1
ATOM 3662 N N . ASP B 1 152 ? -6.375 10.25 7.645 1 95.19 152 ASP B N 1
ATOM 3663 C CA . ASP B 1 152 ? -6.465 8.797 7.727 1 95.19 152 ASP B CA 1
ATOM 3664 C C . ASP B 1 152 ? -6.855 8.188 6.383 1 95.19 152 ASP B C 1
ATOM 3666 O O . ASP B 1 152 ? -6.441 7.078 6.051 1 95.19 152 ASP B O 1
ATOM 3670 N N . GLY B 1 153 ? -7.648 8.906 5.605 1 94.5 153 GLY B N 1
ATOM 3671 C CA . GLY B 1 153 ? -8.023 8.398 4.297 1 94.5 153 GLY B CA 1
ATOM 3672 C C . GLY B 1 153 ? -6.836 8.227 3.363 1 94.5 153 GLY B C 1
ATOM 3673 O O . GLY B 1 153 ? -6.855 7.371 2.479 1 94.5 153 GLY B O 1
ATOM 3674 N N . SER B 1 154 ? -5.828 9.031 3.566 1 95.5 154 SER B N 1
ATOM 3675 C CA . SER B 1 154 ? -4.66 9.016 2.693 1 95.5 154 SER B CA 1
ATOM 3676 C C . SER B 1 154 ? -3.861 7.73 2.867 1 95.5 154 SER B C 1
ATOM 3678 O O . SER B 1 154 ? -3.178 7.289 1.94 1 95.5 154 SER B O 1
ATOM 3680 N N . VAL B 1 155 ? -3.938 7.047 4 1 95.19 155 VAL B N 1
ATOM 3681 C CA . VAL B 1 155 ? -3.16 5.844 4.277 1 95.19 155 VAL B CA 1
ATOM 3682 C C . VAL B 1 155 ? -3.736 4.668 3.492 1 95.19 155 VAL B C 1
ATOM 3684 O O . VAL B 1 155 ? -3.104 3.613 3.389 1 95.19 155 VAL B O 1
ATOM 3687 N N . GLU B 1 156 ? -4.887 4.871 2.922 1 93.5 156 GLU B N 1
ATOM 3688 C CA . GLU B 1 156 ? -5.539 3.818 2.15 1 93.5 156 GLU B CA 1
ATOM 3689 C C . GLU B 1 156 ? -5.062 3.82 0.7 1 93.5 156 GLU B C 1
ATOM 3691 O O . GLU B 1 156 ? -5.332 2.879 -0.049 1 93.5 156 GLU B O 1
ATOM 3696 N N . GLU B 1 157 ? -4.34 4.855 0.345 1 94.06 157 GLU B N 1
ATOM 3697 C CA . GLU B 1 157 ? -3.889 5.012 -1.035 1 94.06 157 GLU B CA 1
ATOM 3698 C C . GLU B 1 157 ? -2.59 4.246 -1.278 1 94.06 157 GLU B C 1
ATOM 3700 O O . GLU B 1 157 ? -1.709 4.219 -0.416 1 94.06 157 GLU B O 1
ATOM 3705 N N . GLY B 1 158 ? -2.389 3.65 -2.473 1 95.69 158 GLY B N 1
ATOM 3706 C CA . GLY B 1 158 ? -1.155 2.982 -2.854 1 95.69 158 GLY B CA 1
ATOM 3707 C C . GLY B 1 158 ? 0.059 3.891 -2.789 1 95.69 158 GLY B C 1
ATOM 3708 O O . GLY B 1 158 ? 1.16 3.441 -2.465 1 95.69 158 GLY B O 1
ATOM 3709 N N . ALA B 1 159 ? -0.156 5.121 -3.037 1 95.56 159 ALA B N 1
ATOM 3710 C CA . ALA B 1 159 ? 0.928 6.098 -2.998 1 95.56 159 ALA B CA 1
ATOM 3711 C C . ALA B 1 159 ? 1.553 6.168 -1.606 1 95.56 159 ALA B C 1
ATOM 3713 O O . ALA B 1 159 ? 2.77 6.309 -1.473 1 95.56 159 ALA B O 1
ATOM 3714 N N . PHE B 1 160 ? 0.729 6.086 -0.617 1 97.81 160 PHE B N 1
ATOM 3715 C CA . PHE B 1 160 ? 1.263 6.07 0.739 1 97.81 160 PHE B CA 1
ATOM 3716 C C . PHE B 1 160 ? 2.133 4.84 0.964 1 97.81 160 PHE B C 1
ATOM 3718 O O . PHE B 1 160 ? 3.256 4.949 1.462 1 97.81 160 PHE B O 1
ATOM 3725 N N . TYR B 1 161 ? 1.585 3.711 0.625 1 96.25 161 TYR B N 1
ATOM 3726 C CA . TYR B 1 161 ? 2.258 2.432 0.824 1 96.25 161 TYR B CA 1
ATOM 3727 C C . TYR B 1 161 ? 3.629 2.428 0.16 1 96.25 161 TYR B C 1
ATOM 3729 O O . TYR B 1 161 ? 4.633 2.1 0.798 1 96.25 161 TYR B O 1
ATOM 3737 N N . GLU B 1 162 ? 3.717 2.768 -1.076 1 97.12 162 GLU B N 1
ATOM 3738 C CA . GLU B 1 162 ? 4.973 2.779 -1.824 1 97.12 162 GLU B CA 1
ATOM 3739 C C . GLU B 1 162 ? 5.945 3.803 -1.252 1 97.12 162 GLU B C 1
ATOM 3741 O O . GLU B 1 162 ? 7.141 3.525 -1.123 1 97.12 162 GLU B O 1
ATOM 3746 N N . ALA B 1 163 ? 5.395 4.957 -0.899 1 97.94 163 ALA B N 1
ATOM 3747 C CA . ALA B 1 163 ? 6.223 6.027 -0.346 1 97.94 163 ALA B CA 1
ATOM 3748 C C . ALA B 1 163 ? 6.812 5.621 1.001 1 97.94 163 ALA B C 1
ATOM 3750 O O . ALA B 1 163 ? 7.996 5.855 1.263 1 97.94 163 ALA B O 1
ATOM 3751 N N . ALA B 1 164 ? 5.965 5.035 1.835 1 97.44 164 ALA B N 1
ATOM 3752 C CA . ALA B 1 164 ? 6.426 4.59 3.146 1 97.44 164 ALA B CA 1
ATOM 3753 C C . ALA B 1 164 ? 7.527 3.539 3.014 1 97.44 164 ALA B C 1
ATOM 3755 O O . ALA B 1 164 ? 8.523 3.582 3.738 1 97.44 164 ALA B O 1
ATOM 3756 N N . ASN B 1 165 ? 7.352 2.576 2.098 1 95.94 165 ASN B N 1
ATOM 3757 C CA . ASN B 1 165 ? 8.375 1.564 1.843 1 95.94 165 ASN B CA 1
ATOM 3758 C C . ASN B 1 165 ? 9.695 2.197 1.421 1 95.94 165 ASN B C 1
ATOM 3760 O O . ASN B 1 165 ? 10.75 1.854 1.957 1 95.94 165 ASN B O 1
ATOM 3764 N N . PHE B 1 166 ? 9.648 3.1 0.517 1 96.69 166 PHE B N 1
ATOM 3765 C CA . PHE B 1 166 ? 10.844 3.76 0.001 1 96.69 166 PHE B CA 1
ATOM 3766 C C . PHE B 1 166 ? 11.562 4.527 1.107 1 96.69 166 PHE B C 1
ATOM 3768 O O . PHE B 1 166 ? 12.781 4.434 1.244 1 96.69 166 PHE B O 1
ATOM 3775 N N . ALA B 1 167 ? 10.742 5.258 1.896 1 98.25 167 ALA B N 1
ATOM 3776 C CA . ALA B 1 167 ? 11.32 6.023 2.998 1 98.25 167 ALA B CA 1
ATOM 3777 C C . ALA B 1 167 ? 12.031 5.109 3.988 1 98.25 167 ALA B C 1
ATOM 3779 O O . ALA B 1 167 ? 13.109 5.441 4.484 1 98.25 167 ALA B O 1
ATOM 3780 N N . ALA B 1 168 ? 11.43 4.008 4.277 1 96.94 168 ALA B N 1
ATOM 3781 C CA . ALA B 1 168 ? 11.984 3.055 5.23 1 96.94 168 ALA B CA 1
ATOM 3782 C C . ALA B 1 168 ? 13.281 2.443 4.695 1 96.94 168 ALA B C 1
ATOM 3784 O O . ALA B 1 168 ? 14.297 2.412 5.398 1 96.94 168 ALA B O 1
ATOM 3785 N N . VAL B 1 169 ? 13.258 1.971 3.465 1 95.75 169 VAL B N 1
ATOM 3786 C CA . VAL B 1 169 ? 14.391 1.287 2.859 1 95.75 169 VAL B CA 1
ATOM 3787 C C . VAL B 1 169 ? 15.594 2.232 2.799 1 95.75 169 VAL B C 1
ATOM 3789 O O . VAL B 1 169 ? 16.719 1.829 3.08 1 95.75 169 VAL B O 1
ATOM 3792 N N . ARG B 1 170 ? 15.328 3.506 2.557 1 96.12 170 ARG B N 1
ATOM 3793 C CA . ARG B 1 170 ? 16.391 4.488 2.369 1 96.12 170 ARG B CA 1
ATOM 3794 C C . ARG B 1 170 ? 16.719 5.207 3.676 1 96.12 170 ARG B C 1
ATOM 3796 O O . ARG B 1 170 ? 17.625 6.039 3.729 1 96.12 170 ARG B O 1
ATOM 3803 N N . LYS B 1 171 ? 15.922 4.941 4.719 1 96.88 171 LYS B N 1
ATOM 3804 C CA . LYS B 1 171 ? 16.078 5.598 6.016 1 96.88 171 LYS B CA 1
ATOM 3805 C C . LYS B 1 171 ? 16.016 7.117 5.871 1 96.88 171 LYS B C 1
ATOM 3807 O O . LYS B 1 171 ? 16.891 7.824 6.371 1 96.88 171 LYS B O 1
ATOM 3812 N N . LEU B 1 172 ? 15.047 7.609 5.148 1 98.31 172 LEU B N 1
ATOM 3813 C CA . LEU B 1 172 ? 14.93 9.031 4.852 1 98.31 172 LEU B CA 1
ATOM 3814 C C . LEU B 1 172 ? 14.398 9.797 6.059 1 98.31 172 LEU B C 1
ATOM 3816 O O . LEU B 1 172 ? 13.586 9.266 6.824 1 98.31 172 LEU B O 1
ATOM 3820 N N . PRO B 1 173 ? 14.766 11.031 6.227 1 98.75 173 PRO B N 1
ATOM 3821 C CA . PRO B 1 173 ? 14.242 11.859 7.316 1 98.75 173 PRO B CA 1
ATOM 3822 C C . PRO B 1 173 ? 12.859 12.43 7.012 1 98.75 173 PRO B C 1
ATOM 3824 O O . PRO B 1 173 ? 12.695 13.648 6.914 1 98.75 173 PRO B O 1
ATOM 3827 N N . VAL B 1 174 ? 11.906 11.594 6.93 1 98.88 174 VAL B N 1
ATOM 3828 C CA . VAL B 1 174 ? 10.531 11.969 6.625 1 98.88 174 VAL B CA 1
ATOM 3829 C C . VAL B 1 174 ? 9.656 11.758 7.859 1 98.88 174 VAL B C 1
ATOM 3831 O O . VAL B 1 174 ? 9.625 10.664 8.43 1 98.88 174 VAL B O 1
ATOM 3834 N N . LEU B 1 175 ? 9.023 12.789 8.305 1 98.94 175 LEU B N 1
ATOM 3835 C CA . LEU B 1 175 ? 8.039 12.766 9.383 1 98.94 175 LEU B CA 1
ATOM 3836 C C . LEU B 1 175 ? 6.621 12.703 8.828 1 98.94 175 LEU B C 1
ATOM 3838 O O . LEU B 1 175 ? 6.129 13.688 8.266 1 98.94 175 LEU B O 1
ATOM 3842 N N . PHE B 1 176 ? 6.02 11.539 8.961 1 98.94 176 PHE B N 1
ATOM 3843 C CA . PHE B 1 176 ? 4.629 11.383 8.555 1 98.94 176 PHE B CA 1
ATOM 3844 C C . PHE B 1 176 ? 3.684 11.758 9.688 1 98.94 176 PHE B C 1
ATOM 3846 O O . PHE B 1 176 ? 3.729 11.164 10.766 1 98.94 176 PHE B O 1
ATOM 3853 N N . ILE B 1 177 ? 2.836 12.742 9.453 1 98.94 177 ILE B N 1
ATOM 3854 C CA . ILE B 1 177 ? 1.839 13.148 10.438 1 98.94 177 ILE B CA 1
ATOM 3855 C C . ILE B 1 177 ? 0.439 12.844 9.906 1 98.94 177 ILE B C 1
ATOM 3857 O O . ILE B 1 177 ? -0.089 13.57 9.07 1 98.94 177 ILE B O 1
ATOM 3861 N N . CYS B 1 178 ? -0.135 11.828 10.461 1 98.69 178 CYS B N 1
ATOM 3862 C CA . CYS B 1 178 ? -1.504 11.461 10.117 1 98.69 178 CYS B CA 1
ATOM 3863 C C . CYS B 1 178 ? -2.492 12.047 11.117 1 98.69 178 CYS B C 1
ATOM 3865 O O . CYS B 1 178 ? -2.514 11.648 12.281 1 98.69 178 CYS B O 1
ATOM 3867 N N . GLU B 1 179 ? -3.225 13.023 10.68 1 98.31 179 GLU B N 1
ATOM 3868 C CA . GLU B 1 179 ? -4.348 13.516 11.477 1 98.31 179 GLU B CA 1
ATOM 3869 C C . GLU B 1 179 ? -5.598 12.672 11.242 1 98.31 179 GLU B C 1
ATOM 3871 O O . GLU B 1 179 ? -6.316 12.883 10.266 1 98.31 179 GLU B O 1
ATOM 3876 N N . ASN B 1 180 ? -5.867 11.773 12.18 1 97.75 180 ASN B N 1
ATOM 3877 C CA . ASN B 1 180 ? -7 10.859 12.086 1 97.75 180 ASN B CA 1
ATOM 3878 C C . ASN B 1 180 ? -8.258 11.461 12.711 1 97.75 180 ASN B C 1
ATOM 3880 O O . ASN B 1 180 ? -8.422 11.438 13.938 1 97.75 180 ASN B O 1
ATOM 3884 N N . ASN B 1 181 ? -9.102 12.031 11.859 1 95.44 181 ASN B N 1
ATOM 3885 C CA . ASN B 1 181 ? -10.375 12.555 12.359 1 95.44 181 ASN B CA 1
ATOM 3886 C C . ASN B 1 181 ? -11.516 11.562 12.141 1 95.44 181 ASN B C 1
ATOM 3888 O O . ASN B 1 181 ? -12.688 11.93 12.242 1 95.44 181 ASN B O 1
ATOM 3892 N N . PHE B 1 182 ? -11.18 10.344 11.648 1 93.56 182 PHE B N 1
ATOM 3893 C CA . PHE B 1 182 ? -12.039 9.172 11.602 1 93.56 182 PHE B CA 1
ATOM 3894 C C . PHE B 1 182 ? -12.914 9.195 10.359 1 93.56 182 PHE B C 1
ATOM 3896 O O . PHE B 1 182 ? -13.648 8.234 10.086 1 93.56 182 PHE B O 1
ATOM 3903 N N . PHE B 1 183 ? -12.836 10.297 9.555 1 92.31 183 PHE B N 1
ATOM 3904 C CA . PHE B 1 183 ? -13.719 10.406 8.406 1 92.31 183 PHE B CA 1
ATOM 3905 C C . PHE B 1 183 ? -12.938 10.82 7.16 1 92.31 183 PHE B C 1
ATOM 3907 O O . PHE B 1 183 ? -12.039 11.656 7.234 1 92.31 183 PHE B O 1
ATOM 3914 N N . SER B 1 184 ? -13.219 10.211 6.082 1 91.56 184 SER B N 1
ATOM 3915 C CA . SER B 1 184 ? -12.906 10.719 4.754 1 91.56 184 SER B CA 1
ATOM 3916 C C . SER B 1 184 ? -14.141 11.305 4.074 1 91.56 184 SER B C 1
ATOM 3918 O O . SER B 1 184 ? -15 10.562 3.59 1 91.56 184 SER B O 1
ATOM 3920 N N . VAL B 1 185 ? -14.156 12.578 4.062 1 90.62 185 VAL B N 1
ATOM 3921 C CA . VAL B 1 185 ? -15.352 13.312 3.666 1 90.62 185 VAL B CA 1
ATOM 3922 C C . VAL B 1 185 ? -16.516 12.945 4.582 1 90.62 185 VAL B C 1
ATOM 3924 O O . VAL B 1 185 ? -16.625 13.453 5.703 1 90.62 185 VAL B O 1
ATOM 3927 N N . TYR B 1 186 ? -17.344 11.891 4.133 1 89.19 186 TYR B N 1
ATOM 3928 C CA . TYR B 1 186 ? -18.5 11.5 4.93 1 89.19 186 TYR B CA 1
ATOM 3929 C C . TYR B 1 186 ? -18.391 10.039 5.363 1 89.19 186 TYR B C 1
ATOM 3931 O O . TYR B 1 186 ? -19.219 9.555 6.137 1 89.19 186 TYR B O 1
ATOM 3939 N N . SER B 1 187 ? -17.406 9.336 4.93 1 89.69 187 SER B N 1
ATOM 3940 C CA . SER B 1 187 ? -17.297 7.906 5.195 1 89.69 187 SER B CA 1
ATOM 3941 C C . SER B 1 187 ? -16.453 7.637 6.441 1 89.69 187 SER B C 1
ATOM 3943 O O . SER B 1 187 ? -15.281 7.988 6.488 1 89.69 187 SER B O 1
ATOM 3945 N N . PRO B 1 188 ? -17.094 7.004 7.387 1 90.12 188 PRO B N 1
ATOM 3946 C CA . PRO B 1 188 ? -16.328 6.684 8.602 1 90.12 188 PRO B CA 1
ATOM 3947 C C . PRO B 1 188 ? -15.281 5.602 8.367 1 90.12 188 PRO B C 1
ATOM 3949 O O . PRO B 1 188 ? -15.375 4.84 7.398 1 90.12 188 PRO B O 1
ATOM 3952 N N . LEU B 1 189 ? -14.297 5.512 9.227 1 88.81 189 LEU B N 1
ATOM 3953 C CA . LEU B 1 189 ? -13.203 4.547 9.164 1 88.81 189 LEU B CA 1
ATOM 3954 C C . LEU B 1 189 ? -13.742 3.125 9.047 1 88.81 189 LEU B C 1
ATOM 3956 O O . LEU B 1 189 ? -13.172 2.299 8.328 1 88.81 189 LEU B O 1
ATOM 3960 N N . SER B 1 190 ? -14.844 2.854 9.664 1 85.69 190 SER B N 1
ATOM 3961 C CA . SER B 1 190 ? -15.367 1.499 9.812 1 85.69 190 SER B CA 1
ATOM 3962 C C . SER B 1 190 ? -15.82 0.934 8.469 1 85.69 190 SER B C 1
ATOM 3964 O O . SER B 1 190 ? -15.898 -0.284 8.297 1 85.69 190 SER B O 1
ATOM 3966 N N . VAL B 1 191 ? -16.078 1.77 7.484 1 88.12 191 VAL B N 1
ATOM 3967 C CA . VAL B 1 191 ? -16.562 1.263 6.203 1 88.12 191 VAL B CA 1
ATOM 3968 C C . VAL B 1 191 ? -15.414 1.245 5.191 1 88.12 191 VAL B C 1
ATOM 3970 O O . VAL B 1 191 ? -15.57 0.747 4.074 1 88.12 191 VAL B O 1
ATOM 3973 N N . ARG B 1 192 ? -14.312 1.749 5.586 1 87.69 192 ARG B N 1
ATOM 3974 C CA . ARG B 1 192 ? -13.219 1.929 4.641 1 87.69 192 ARG B CA 1
ATOM 3975 C C . ARG B 1 192 ? -12.047 1.006 4.977 1 87.69 192 ARG B C 1
ATOM 3977 O O . ARG B 1 192 ? -11.25 0.661 4.102 1 87.69 192 ARG B O 1
ATOM 3984 N N . GLN B 1 193 ? -11.891 0.708 6.219 1 87.44 193 GLN B N 1
ATOM 3985 C CA . GLN B 1 193 ? -10.773 -0.083 6.715 1 87.44 193 GLN B CA 1
ATOM 3986 C C . GLN B 1 193 ? -11.258 -1.274 7.535 1 87.44 193 GLN B C 1
ATOM 3988 O O . GLN B 1 193 ? -12.312 -1.208 8.172 1 87.44 193 GLN B O 1
ATOM 3993 N N . PRO B 1 194 ? -10.492 -2.357 7.496 1 89.25 194 PRO B N 1
ATOM 3994 C CA . PRO B 1 194 ? -10.867 -3.502 8.336 1 89.25 194 PRO B CA 1
ATOM 3995 C C . PRO B 1 194 ? -10.93 -3.152 9.82 1 89.25 194 PRO B C 1
ATOM 3997 O O . PRO B 1 194 ? -10.102 -2.373 10.305 1 89.25 194 PRO B O 1
ATOM 4000 N N . PRO B 1 195 ? -11.906 -3.674 10.555 1 81.56 195 PRO B N 1
ATOM 4001 C CA . PRO B 1 195 ? -12.148 -3.281 11.945 1 81.56 195 PRO B CA 1
ATOM 4002 C C . PRO B 1 195 ? -10.953 -3.543 12.852 1 81.56 195 PRO B C 1
ATOM 4004 O O . PRO B 1 195 ? -10.734 -2.812 13.82 1 81.56 195 PRO B O 1
ATOM 4007 N N . GLU B 1 196 ? -10.148 -4.5 12.586 1 83.06 196 GLU B N 1
ATOM 4008 C CA . GLU B 1 196 ? -9.062 -4.844 13.5 1 83.06 196 GLU B CA 1
ATOM 4009 C C . GLU B 1 196 ? -7.793 -4.059 13.172 1 83.06 196 GLU B C 1
ATOM 4011 O O . GLU B 1 196 ? -6.82 -4.098 13.93 1 83.06 196 GLU B O 1
ATOM 4016 N N . ARG B 1 197 ? -7.902 -3.26 12.18 1 87.88 197 ARG B N 1
ATOM 4017 C CA . ARG B 1 197 ? -6.68 -2.59 11.75 1 87.88 197 ARG B CA 1
ATOM 4018 C C . ARG B 1 197 ? -6.395 -1.363 12.617 1 87.88 197 ARG B C 1
ATOM 4020 O O . ARG B 1 197 ? -7.293 -0.566 12.883 1 87.88 197 ARG B O 1
ATOM 4027 N N . LYS B 1 198 ? -5.238 -1.296 13.102 1 91.88 198 LYS B N 1
ATOM 4028 C CA . LYS B 1 198 ? -4.645 -0.084 13.656 1 91.88 198 LYS B CA 1
ATOM 4029 C C . LYS B 1 198 ? -3.631 0.525 12.695 1 91.88 198 LYS B C 1
ATOM 4031 O O . LYS B 1 198 ? -2.615 -0.099 12.383 1 91.88 198 LYS B O 1
ATOM 4036 N N . ILE B 1 199 ? -3.863 1.77 12.312 1 96.31 199 ILE B N 1
ATOM 4037 C CA . ILE B 1 199 ? -3.08 2.391 11.25 1 96.31 199 ILE B CA 1
ATOM 4038 C C . ILE B 1 199 ? -1.604 2.414 11.648 1 96.31 199 ILE B C 1
ATOM 4040 O O . ILE B 1 199 ? -0.739 2.029 10.859 1 96.31 199 ILE B O 1
ATOM 4044 N N . HIS B 1 200 ? -1.309 2.824 12.914 1 97.06 200 HIS B N 1
ATOM 4045 C CA . HIS B 1 200 ? 0.086 2.939 13.328 1 97.06 200 HIS B CA 1
ATOM 4046 C C . HIS B 1 200 ? 0.771 1.577 13.344 1 97.06 200 HIS B C 1
ATOM 4048 O O . HIS B 1 200 ? 1.964 1.474 13.047 1 97.06 200 HIS B O 1
ATOM 4054 N N . GLU B 1 201 ? 0.099 0.486 13.641 1 95.5 201 GLU B N 1
ATOM 4055 C CA . GLU B 1 201 ? 0.669 -0.857 13.617 1 95.5 201 GLU B CA 1
ATOM 4056 C C . GLU B 1 201 ? 0.92 -1.322 12.188 1 95.5 201 GLU B C 1
ATOM 4058 O O . GLU B 1 201 ? 1.921 -1.988 11.914 1 95.5 201 GLU B O 1
ATOM 4063 N N . MET B 1 202 ? -0.054 -1.056 11.359 1 95.75 202 MET B N 1
ATOM 4064 C CA . MET B 1 202 ? 0.127 -1.376 9.945 1 95.75 202 MET B CA 1
ATOM 4065 C C . MET B 1 202 ? 1.371 -0.693 9.391 1 95.75 202 MET B C 1
ATOM 4067 O O . MET B 1 202 ? 2.164 -1.319 8.688 1 95.75 202 MET B O 1
ATOM 4071 N N . VAL B 1 203 ? 1.547 0.595 9.766 1 97.44 203 VAL B N 1
ATOM 4072 C CA . VAL B 1 203 ? 2.695 1.354 9.281 1 97.44 203 VAL B CA 1
ATOM 4073 C C . VAL B 1 203 ? 3.984 0.75 9.828 1 97.44 203 VAL B C 1
ATOM 4075 O O . VAL B 1 203 ? 4.984 0.646 9.117 1 97.44 203 VAL B O 1
ATOM 4078 N N . ARG B 1 204 ? 3.971 0.329 11.031 1 96.44 204 ARG B N 1
ATOM 4079 C CA . ARG B 1 204 ? 5.121 -0.354 11.617 1 96.44 204 ARG B CA 1
ATOM 4080 C C . ARG B 1 204 ? 5.457 -1.621 10.836 1 96.44 204 ARG B C 1
ATOM 4082 O O . ARG B 1 204 ? 6.633 -1.922 10.609 1 96.44 204 ARG B O 1
ATOM 4089 N N . ALA B 1 205 ? 4.441 -2.346 10.477 1 95 205 ALA B N 1
ATOM 4090 C CA . ALA B 1 205 ? 4.637 -3.588 9.734 1 95 205 ALA B CA 1
ATOM 4091 C C . ALA B 1 205 ? 5.223 -3.314 8.352 1 95 205 ALA B C 1
ATOM 4093 O O . ALA B 1 205 ? 5.895 -4.172 7.777 1 95 205 ALA B O 1
ATOM 4094 N N . ILE B 1 206 ? 4.926 -2.178 7.809 1 94.25 206 ILE B N 1
ATOM 4095 C CA . ILE B 1 206 ? 5.508 -1.771 6.535 1 94.25 206 ILE B CA 1
ATOM 4096 C C . ILE B 1 206 ? 7.008 -1.535 6.707 1 94.25 206 ILE B C 1
ATOM 4098 O O . ILE B 1 206 ? 7.785 -1.748 5.773 1 94.25 206 ILE B O 1
ATOM 4102 N N . GLY B 1 207 ? 7.434 -1.062 7.926 1 95.38 207 GLY B N 1
ATOM 4103 C CA . GLY B 1 207 ? 8.852 -0.859 8.188 1 95.38 207 GLY B CA 1
ATOM 4104 C C . GLY B 1 207 ? 9.172 0.539 8.68 1 95.38 207 GLY B C 1
ATOM 4105 O O . GLY B 1 207 ? 10.344 0.891 8.844 1 95.38 207 GLY B O 1
ATOM 4106 N N . VAL B 1 208 ? 8.164 1.34 8.898 1 97.5 208 VAL B N 1
ATOM 4107 C CA . VAL B 1 208 ? 8.359 2.688 9.422 1 97.5 208 VAL B CA 1
ATOM 4108 C C . VAL B 1 208 ? 8.016 2.715 10.914 1 97.5 208 VAL B C 1
ATOM 4110 O O . VAL B 1 208 ? 6.953 2.248 11.32 1 97.5 208 VAL B O 1
ATOM 4113 N N . ARG B 1 209 ? 8.969 3.209 11.695 1 97.56 209 ARG B N 1
ATOM 4114 C CA . ARG B 1 209 ? 8.617 3.412 13.102 1 97.56 209 ARG B CA 1
ATOM 4115 C C . ARG B 1 209 ? 7.371 4.273 13.234 1 97.56 209 ARG B C 1
ATOM 4117 O O . ARG B 1 209 ? 7.184 5.23 12.484 1 97.56 209 ARG B O 1
ATOM 4124 N N . SER B 1 210 ? 6.535 3.893 14.164 1 98.38 210 SER B N 1
ATOM 4125 C CA . SER B 1 210 ? 5.254 4.586 14.25 1 98.38 210 SER B CA 1
ATOM 4126 C C . SER B 1 210 ? 4.723 4.59 15.68 1 98.38 210 SER B C 1
ATOM 4128 O O . SER B 1 210 ? 5.109 3.75 16.5 1 98.38 210 SER B O 1
ATOM 4130 N N . ASP B 1 211 ? 3.92 5.535 15.961 1 98.44 211 ASP B N 1
ATOM 4131 C CA . ASP B 1 211 ? 3.219 5.617 17.234 1 98.44 211 ASP B CA 1
ATOM 4132 C C . ASP B 1 211 ? 1.927 6.422 17.109 1 98.44 211 ASP B C 1
ATOM 4134 O O . ASP B 1 211 ? 1.618 6.934 16.031 1 98.44 211 ASP B O 1
ATOM 4138 N N . VAL B 1 212 ? 1.153 6.41 18.156 1 98.31 212 VAL B N 1
ATOM 4139 C CA . VAL B 1 212 ? -0.15 7.066 18.156 1 98.31 212 VAL B CA 1
ATOM 4140 C C . VAL B 1 212 ? -0.267 7.992 19.375 1 98.31 212 VAL B C 1
ATOM 4142 O O . VAL B 1 212 ? 0.409 7.789 20.375 1 98.31 212 VAL B O 1
ATOM 4145 N N . GLY B 1 213 ? -0.953 9.078 19.234 1 98.25 213 GLY B N 1
ATOM 4146 C CA . GLY B 1 213 ? -1.178 10.008 2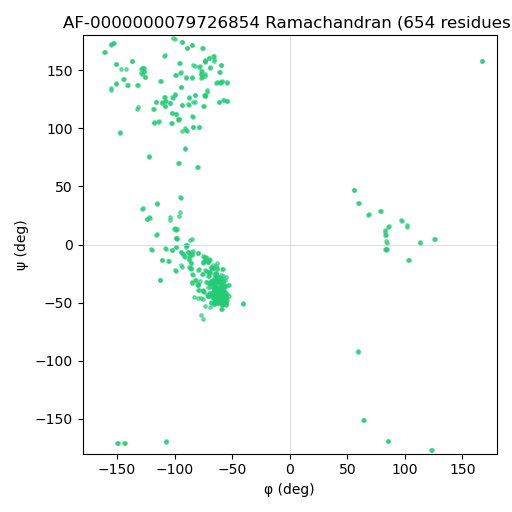0.328 1 98.25 213 GLY B CA 1
ATOM 4147 C C . GLY B 1 213 ? -2.463 10.805 20.188 1 98.25 213 GLY B C 1
ATOM 4148 O O . GLY B 1 213 ? -3.172 10.664 19.188 1 98.25 213 GLY B O 1
ATOM 4149 N N . ASP B 1 214 ? -2.756 11.562 21.234 1 98.44 214 ASP B N 1
ATOM 4150 C CA . ASP B 1 214 ? -3.896 12.469 21.25 1 98.44 214 ASP B CA 1
ATOM 4151 C C . ASP B 1 214 ? -3.541 13.805 20.594 1 98.44 214 ASP B C 1
ATOM 4153 O O . ASP B 1 214 ? -2.826 14.617 21.188 1 98.44 214 ASP B O 1
ATOM 4157 N N . GLY B 1 215 ? -4.129 14.023 19.422 1 98.69 215 GLY B N 1
ATOM 4158 C CA . GLY B 1 215 ? -3.822 15.234 18.672 1 98.69 215 GLY B CA 1
ATOM 4159 C C . GLY B 1 215 ? -4.367 16.484 19.328 1 98.69 215 GLY B C 1
ATOM 4160 O O . GLY B 1 215 ? -3.98 17.609 18.953 1 98.69 215 GLY B O 1
ATOM 4161 N N . ASN B 1 216 ? -5.242 16.328 20.297 1 98.5 216 ASN B N 1
ATOM 4162 C CA . ASN B 1 216 ? -5.82 17.484 20.984 1 98.5 216 ASN B CA 1
ATOM 4163 C C . ASN B 1 216 ? -5.113 17.766 22.312 1 98.5 216 ASN B C 1
ATOM 4165 O O . ASN B 1 216 ? -5.461 18.703 23.016 1 98.5 216 ASN B O 1
ATOM 4169 N N . ASP B 1 217 ? -4.172 16.953 22.641 1 98.06 217 ASP B N 1
ATOM 4170 C CA . ASP B 1 217 ? -3.174 17.266 23.656 1 98.06 217 ASP B CA 1
ATOM 4171 C C . ASP B 1 217 ? -1.943 17.922 23.047 1 98.06 217 ASP B C 1
ATOM 4173 O O . ASP B 1 217 ? -0.91 17.266 22.859 1 98.06 217 ASP B O 1
ATOM 4177 N N . THR B 1 218 ? -2.127 19.188 22.859 1 98.31 218 THR B N 1
ATOM 4178 C CA . THR B 1 218 ? -1.168 19.922 22.047 1 98.31 218 THR B CA 1
ATOM 4179 C C . THR B 1 218 ? 0.23 19.844 22.656 1 98.31 218 THR B C 1
ATOM 4181 O O . THR B 1 218 ? 1.215 19.656 21.938 1 98.31 218 THR B O 1
ATOM 4184 N N . LEU B 1 219 ? 0.336 20 23.938 1 97.19 219 LEU B N 1
ATOM 4185 C CA . LEU B 1 219 ? 1.634 19.906 24.594 1 97.19 219 LEU B CA 1
ATOM 4186 C C . LEU B 1 219 ? 2.217 18.5 24.438 1 97.19 219 LEU B C 1
ATOM 4188 O O . LEU B 1 219 ? 3.424 18.344 24.25 1 97.19 219 LEU B O 1
ATOM 4192 N N . GLY B 1 220 ? 1.406 17.5 24.594 1 97.38 220 GLY B N 1
ATOM 4193 C CA . GLY B 1 220 ? 1.852 16.125 24.375 1 97.38 220 GLY B CA 1
ATOM 4194 C C . GLY B 1 220 ? 2.371 15.883 22.984 1 97.38 220 GLY B C 1
ATOM 4195 O O . GLY B 1 220 ? 3.393 15.219 22.797 1 97.38 220 GLY B O 1
ATOM 4196 N N . VAL B 1 221 ? 1.648 16.406 22 1 98.56 221 VAL B N 1
ATOM 4197 C CA . VAL B 1 221 ? 2.098 16.297 20.609 1 98.56 221 VAL B CA 1
ATOM 4198 C C . VAL B 1 221 ? 3.471 16.953 20.469 1 98.56 221 VAL B C 1
ATOM 4200 O O . VAL B 1 221 ? 4.379 16.359 19.875 1 98.56 221 VAL B O 1
ATOM 4203 N N . TYR B 1 222 ? 3.629 18.125 21.047 1 98.31 222 TYR B N 1
ATOM 4204 C CA . TYR B 1 222 ? 4.887 18.859 20.969 1 98.31 222 TYR B CA 1
ATOM 4205 C C . TYR B 1 222 ? 6.039 18.031 21.531 1 98.31 222 TYR B C 1
ATOM 4207 O O . TYR B 1 222 ? 7.09 17.922 20.891 1 98.31 222 TYR B O 1
ATOM 4215 N N . ARG B 1 223 ? 5.859 17.5 22.656 1 97.75 223 ARG B N 1
ATOM 4216 C CA . ARG B 1 223 ? 6.906 16.719 23.297 1 97.75 223 ARG B CA 1
ATOM 4217 C C . ARG B 1 223 ? 7.266 15.484 22.469 1 97.75 223 ARG B C 1
ATOM 4219 O O . ARG B 1 223 ? 8.445 15.188 22.266 1 97.75 223 ARG B O 1
ATOM 4226 N N . SER B 1 224 ? 6.285 14.812 21.984 1 98.12 224 SER B N 1
ATOM 4227 C CA . SER B 1 224 ? 6.484 13.594 21.203 1 98.12 224 SER B CA 1
ATOM 4228 C C . SER B 1 224 ? 7.203 13.891 19.891 1 98.12 224 SER B C 1
ATOM 4230 O O . SER B 1 224 ? 8.18 13.219 19.547 1 98.12 224 SER B O 1
ATOM 4232 N N . VAL B 1 225 ? 6.734 14.875 19.203 1 98.62 225 VAL B N 1
ATOM 4233 C CA . VAL B 1 225 ? 7.297 15.203 17.906 1 98.62 225 VAL B CA 1
ATOM 4234 C C . VAL B 1 225 ? 8.703 15.773 18.078 1 98.62 225 VAL B C 1
ATOM 4236 O O . VAL B 1 225 ? 9.578 15.531 17.25 1 98.62 225 VAL B O 1
ATOM 4239 N N . SER B 1 226 ? 8.922 16.562 19.156 1 98.38 226 SER B N 1
ATOM 4240 C CA . SER B 1 226 ? 10.258 17.094 19.422 1 98.38 226 SER B CA 1
ATOM 4241 C C . SER B 1 226 ? 11.281 15.977 19.547 1 98.38 226 SER B C 1
ATOM 4243 O O . SER B 1 226 ? 12.359 16.031 18.969 1 98.38 226 SER B O 1
ATOM 4245 N N . LYS B 1 227 ? 10.906 15.023 20.297 1 98.25 227 LYS B N 1
ATOM 4246 C CA . LYS B 1 227 ? 11.781 13.875 20.484 1 98.25 227 LYS B CA 1
ATOM 4247 C C . LYS B 1 227 ? 12.031 13.148 19.172 1 98.25 227 LYS B C 1
ATOM 4249 O O . LYS B 1 227 ? 13.164 12.773 18.859 1 98.25 227 LYS B O 1
ATOM 4254 N N . THR B 1 228 ? 11 12.961 18.422 1 98.5 228 THR B N 1
ATOM 4255 C CA . THR B 1 228 ? 11.086 12.242 17.156 1 98.5 228 THR B CA 1
ATOM 4256 C C . THR B 1 228 ? 11.969 12.992 16.156 1 98.5 228 THR B C 1
ATOM 4258 O O . THR B 1 228 ? 12.828 12.391 15.508 1 98.5 228 THR B O 1
ATOM 4261 N N . VAL B 1 229 ? 11.766 14.266 16.047 1 98.56 229 VAL B N 1
ATOM 4262 C CA . VAL B 1 229 ? 12.516 15.086 15.094 1 98.56 229 VAL B CA 1
ATOM 4263 C C . VAL B 1 229 ? 13.992 15.102 15.484 1 98.56 229 VAL B C 1
ATOM 4265 O O . VAL B 1 229 ? 14.867 15.031 14.617 1 98.56 229 VAL B O 1
ATOM 4268 N N . ALA B 1 230 ? 14.289 15.195 16.766 1 98.06 230 ALA B N 1
ATOM 4269 C CA . ALA B 1 230 ? 15.68 15.133 17.219 1 98.06 230 ALA B CA 1
ATOM 4270 C C . ALA B 1 230 ? 16.328 13.82 16.797 1 98.06 230 ALA B C 1
ATOM 4272 O O . ALA B 1 230 ? 17.469 13.82 16.312 1 98.06 230 ALA B O 1
ATOM 4273 N N . ASP B 1 231 ? 15.664 12.766 16.953 1 97.94 231 ASP B N 1
ATOM 4274 C CA . ASP B 1 231 ? 16.156 11.453 16.562 1 97.94 231 ASP B CA 1
ATOM 4275 C C . ASP B 1 231 ? 16.391 11.391 15.047 1 97.94 231 ASP B C 1
ATOM 4277 O O . ASP B 1 231 ? 17.391 10.859 14.586 1 97.94 231 ASP B O 1
ATOM 4281 N N . MET B 1 232 ? 15.445 11.898 14.312 1 97.75 232 MET B N 1
ATOM 4282 C CA . MET B 1 232 ? 15.531 11.891 12.852 1 97.75 232 MET B CA 1
ATOM 4283 C C . MET B 1 232 ? 16.766 12.656 12.375 1 97.75 232 MET B C 1
ATOM 4285 O O . MET B 1 232 ? 17.453 12.219 11.453 1 97.75 232 MET B O 1
ATOM 4289 N N . ARG B 1 233 ? 17 13.789 12.969 1 97.06 233 ARG B N 1
ATOM 4290 C CA . ARG B 1 233 ? 18.156 14.609 12.594 1 97.06 233 ARG B CA 1
ATOM 4291 C C . ARG B 1 233 ? 19.469 13.891 12.883 1 97.06 233 ARG B C 1
ATOM 4293 O O . ARG B 1 233 ? 20.5 14.203 12.281 1 97.06 233 ARG B O 1
ATOM 4300 N N . ASN B 1 234 ? 19.406 12.93 13.734 1 95.38 234 ASN B N 1
ATOM 4301 C CA . ASN B 1 234 ? 20.578 12.125 14.062 1 95.38 234 ASN B CA 1
ATOM 4302 C C . ASN B 1 234 ? 20.594 10.805 13.297 1 95.38 234 ASN B C 1
ATOM 4304 O O . ASN B 1 234 ? 21.234 9.844 13.711 1 95.38 234 ASN B O 1
ATOM 4308 N N . GLY B 1 235 ? 19.781 10.688 12.344 1 95.12 235 GLY B N 1
ATOM 4309 C CA . GLY B 1 235 ? 19.828 9.531 11.461 1 95.12 235 GLY B CA 1
ATOM 4310 C C . GLY B 1 235 ? 18.844 8.453 11.836 1 95.12 235 GLY B C 1
ATOM 4311 O O . GLY B 1 235 ? 18.984 7.297 11.438 1 95.12 235 GLY B O 1
ATOM 4312 N N . GLY B 1 236 ? 17.859 8.758 12.555 1 96.19 236 GLY B N 1
ATOM 4313 C CA . GLY B 1 236 ? 16.906 7.773 13.047 1 96.19 236 GLY B CA 1
ATOM 4314 C C . GLY B 1 236 ? 15.969 7.254 11.969 1 96.19 236 GLY B C 1
ATOM 4315 O O . GLY B 1 236 ? 15.281 6.254 12.172 1 96.19 236 GLY B O 1
ATOM 4316 N N . GLY B 1 237 ? 15.922 7.961 10.797 1 97.31 237 GLY B N 1
ATOM 4317 C CA . GLY B 1 237 ? 15.047 7.523 9.719 1 97.31 237 GLY B CA 1
ATOM 4318 C C . GLY B 1 237 ? 13.625 8.047 9.852 1 97.31 237 GLY B C 1
ATOM 4319 O O . GLY B 1 237 ? 13.359 8.938 10.664 1 97.31 237 GLY B O 1
ATOM 4320 N N . PRO B 1 238 ? 12.75 7.492 9.031 1 98.56 238 PRO B N 1
ATOM 4321 C CA . PRO B 1 238 ? 11.383 8.023 9.023 1 98.56 238 PRO B CA 1
ATOM 4322 C C . PRO B 1 238 ? 10.586 7.621 10.258 1 98.56 238 PRO B C 1
ATOM 4324 O O . PRO B 1 238 ? 10.875 6.598 10.883 1 98.56 238 PRO B O 1
ATOM 4327 N N . PHE B 1 239 ? 9.586 8.406 10.531 1 98.88 239 PHE B N 1
ATOM 4328 C CA . PHE B 1 239 ? 8.68 8.133 11.633 1 98.88 239 PHE B CA 1
ATOM 4329 C C . PHE B 1 239 ? 7.25 8.539 11.281 1 98.88 239 PHE B C 1
ATOM 4331 O O . PHE B 1 239 ? 7.039 9.539 10.594 1 98.88 239 PHE B O 1
ATOM 4338 N N . PHE B 1 240 ? 6.332 7.738 11.734 1 98.88 240 PHE B N 1
ATOM 4339 C CA . PHE B 1 240 ? 4.91 7.977 11.508 1 98.88 240 PHE B CA 1
ATOM 4340 C C . PHE B 1 240 ? 4.184 8.219 12.82 1 98.88 240 PHE B C 1
ATOM 4342 O O . PHE B 1 240 ? 4.215 7.375 13.719 1 98.88 240 PHE B O 1
ATOM 4349 N N . TRP B 1 241 ? 3.551 9.344 12.906 1 98.88 241 TRP B N 1
ATOM 4350 C CA . TRP B 1 241 ? 2.646 9.625 14.016 1 98.88 241 TRP B CA 1
ATOM 4351 C C . TRP B 1 241 ? 1.194 9.609 13.555 1 98.88 241 TRP B C 1
ATOM 4353 O O . TRP B 1 241 ? 0.842 10.258 12.57 1 98.88 241 TRP B O 1
ATOM 4363 N N . GLU B 1 242 ? 0.425 8.836 14.242 1 98.75 242 GLU B N 1
ATOM 4364 C CA . GLU B 1 242 ? -1.026 8.945 14.141 1 98.75 242 GLU B CA 1
ATOM 4365 C C . GLU B 1 242 ? -1.604 9.75 15.297 1 98.75 242 GLU B C 1
ATOM 4367 O O . GLU B 1 242 ? -1.565 9.312 16.453 1 98.75 242 GLU B O 1
ATOM 4372 N N . PHE B 1 243 ? -2.117 10.898 15.016 1 98.69 243 PHE B N 1
ATOM 4373 C CA . PHE B 1 243 ? -2.752 11.719 16.047 1 98.69 243 PHE B CA 1
ATOM 4374 C C . PHE B 1 243 ? -4.266 11.734 15.859 1 98.69 243 PHE B C 1
ATOM 4376 O O . PHE B 1 243 ? -4.77 12.172 14.828 1 98.69 243 PHE B O 1
ATOM 4383 N N . TYR B 1 244 ? -4.973 11.258 16.859 1 98.19 244 TYR B N 1
ATOM 4384 C CA . TYR B 1 244 ? -6.426 11.336 16.844 1 98.19 244 TYR B CA 1
ATOM 4385 C C . TYR B 1 244 ? -6.898 12.758 17.109 1 98.19 244 TYR B C 1
ATOM 4387 O O . TYR B 1 244 ? -6.441 13.406 18.062 1 98.19 244 TYR B O 1
ATOM 4395 N N . THR B 1 245 ? -7.699 13.234 16.297 1 98.06 245 THR B N 1
ATOM 4396 C CA . THR B 1 245 ? -8.305 14.555 16.391 1 98.06 245 THR B CA 1
ATOM 4397 C C . THR B 1 245 ? -9.695 14.562 15.758 1 98.06 245 THR B C 1
ATOM 4399 O O . THR B 1 245 ? -10.297 13.508 15.555 1 98.06 245 THR B O 1
ATOM 4402 N N . TYR B 1 246 ? -10.258 15.852 15.625 1 97.31 246 TYR B N 1
ATOM 4403 C CA . TYR B 1 246 ? -11.633 15.859 15.133 1 97.31 246 TYR B CA 1
ATOM 4404 C C . TYR B 1 246 ? -11.961 17.188 14.461 1 97.31 246 TYR B C 1
ATOM 4406 O O . TYR B 1 246 ? -11.617 18.25 14.977 1 97.31 246 TYR B O 1
ATOM 4414 N N . ARG B 1 247 ? -12.586 17.047 13.32 1 95.5 247 ARG B N 1
ATOM 4415 C CA . ARG B 1 247 ? -13.062 18.219 12.602 1 95.5 247 ARG B CA 1
ATOM 4416 C C . ARG B 1 247 ? -14.43 18.672 13.125 1 95.5 247 ARG B C 1
ATOM 4418 O O . ARG B 1 247 ? -15.398 17.906 13.07 1 95.5 247 ARG B O 1
ATOM 4425 N N . HIS B 1 248 ? -14.547 19.922 13.578 1 95.69 248 HIS B N 1
ATOM 4426 C CA . HIS B 1 248 ? -15.797 20.422 14.141 1 95.69 248 HIS B CA 1
ATOM 4427 C C . HIS B 1 248 ? -16.781 20.812 13.039 1 95.69 248 HIS B C 1
ATOM 4429 O O . HIS B 1 248 ? -17.984 20.641 13.195 1 95.69 248 HIS B O 1
ATOM 4435 N N . PHE B 1 249 ? -16.297 21.297 11.953 1 94.31 249 PHE B N 1
ATOM 4436 C CA . PHE B 1 249 ? -17.141 21.828 10.883 1 94.31 249 PHE B CA 1
ATOM 4437 C C . PHE B 1 249 ? -17.266 20.812 9.75 1 94.31 249 PHE B C 1
ATOM 4439 O O . PHE B 1 249 ? -16.703 19.719 9.82 1 94.31 249 PHE B O 1
ATOM 4446 N N . GLU B 1 250 ? -18.047 21.172 8.734 1 92.06 250 GLU B N 1
ATOM 4447 C CA . GLU B 1 250 ? -18.281 20.297 7.59 1 92.06 250 GLU B CA 1
ATOM 4448 C C . GLU B 1 250 ? -17 20.094 6.793 1 92.06 250 GLU B C 1
ATOM 4450 O O . GLU B 1 250 ? -16 20.781 7.008 1 92.06 250 GLU B O 1
ATOM 4455 N N . HIS B 1 251 ? -17.031 19.047 5.992 1 91.31 251 HIS B N 1
ATOM 4456 C CA . HIS B 1 251 ? -15.867 18.688 5.203 1 91.31 251 HIS B CA 1
ATOM 4457 C C . HIS B 1 251 ? -15.422 19.859 4.324 1 91.31 251 HIS B C 1
ATOM 4459 O O . HIS B 1 251 ? -14.234 20.203 4.289 1 91.31 251 HIS B O 1
ATOM 4465 N N . CYS B 1 252 ? -16.344 20.422 3.609 1 90.38 252 CYS B N 1
ATOM 4466 C CA . CYS B 1 252 ? -16.094 21.531 2.701 1 90.38 252 CYS B CA 1
ATOM 4467 C C . CYS B 1 252 ? -17.125 22.641 2.9 1 90.38 252 CYS B C 1
ATOM 4469 O O . CYS B 1 252 ? -18.328 22.406 2.74 1 90.38 252 CYS B O 1
ATOM 4471 N N . GLY B 1 253 ? -16.594 23.797 3.32 1 89.62 253 GLY B N 1
ATOM 4472 C CA . GLY B 1 253 ? -17.5 24.922 3.535 1 89.62 253 GLY B CA 1
ATOM 4473 C C . GLY B 1 253 ? -17.422 25.484 4.941 1 89.62 253 GLY B C 1
ATOM 4474 O O . GLY B 1 253 ? -16.594 25.062 5.742 1 89.62 253 GLY B O 1
ATOM 4475 N N . PRO B 1 254 ? -18.297 26.484 5.215 1 91.12 254 PRO B N 1
ATOM 4476 C CA . PRO B 1 254 ? -18.172 27.266 6.453 1 91.12 254 PRO B CA 1
ATOM 4477 C C . PRO B 1 254 ? -19.125 26.797 7.547 1 91.12 254 PRO B C 1
ATOM 4479 O O . PRO B 1 254 ? -19.172 27.375 8.633 1 91.12 254 PRO B O 1
ATOM 4482 N N . ASN B 1 255 ? -19.828 25.734 7.328 1 90.31 255 ASN B N 1
ATOM 4483 C CA . ASN B 1 255 ? -20.953 25.406 8.211 1 90.31 255 ASN B CA 1
ATOM 4484 C C . ASN B 1 255 ? -20.641 24.188 9.078 1 90.31 255 ASN B C 1
ATOM 4486 O O . ASN B 1 255 ? -19.641 23.516 8.875 1 90.31 255 ASN B O 1
ATOM 4490 N N . LEU B 1 256 ? -21.469 24.125 10.117 1 88.75 256 LEU B N 1
ATOM 4491 C CA . LEU B 1 256 ? -21.547 22.844 10.812 1 88.75 256 LEU B CA 1
ATOM 4492 C C . LEU B 1 256 ? -22.312 21.812 9.984 1 88.75 256 LEU B C 1
ATOM 4494 O O . LEU B 1 256 ? -23 22.188 9.023 1 88.75 256 LEU B O 1
ATOM 4498 N N . ASP B 1 257 ? -22.141 20.562 10.203 1 85.75 257 ASP B N 1
ATOM 4499 C CA . ASP B 1 257 ? -22.844 19.547 9.414 1 85.75 257 ASP B CA 1
ATOM 4500 C C . ASP B 1 257 ? -23.562 18.547 10.312 1 85.75 257 ASP B C 1
ATOM 4502 O O . ASP B 1 257 ? -23.672 17.359 9.969 1 85.75 257 ASP B O 1
ATOM 4506 N N . ASP B 1 258 ? -23.984 18.938 11.398 1 79.31 258 ASP B N 1
ATOM 4507 C CA . ASP B 1 258 ? -24.656 18.094 12.383 1 79.31 258 ASP B CA 1
ATOM 4508 C C . ASP B 1 258 ? -26 17.578 11.859 1 79.31 258 ASP B C 1
ATOM 4510 O O . ASP B 1 258 ? -26.531 16.594 12.359 1 79.31 258 ASP B O 1
ATOM 4514 N N . ASP B 1 259 ? -26.5 18.25 10.883 1 81.25 259 ASP B N 1
ATOM 4515 C CA . ASP B 1 259 ? -27.828 17.906 10.367 1 81.25 259 ASP B CA 1
ATOM 4516 C C . ASP B 1 259 ? -27.75 16.781 9.344 1 81.25 259 ASP B C 1
ATOM 4518 O O . ASP B 1 259 ? -28.766 16.203 8.961 1 81.25 259 ASP B O 1
ATOM 4522 N N . LEU B 1 260 ? -26.609 16.391 8.945 1 83.69 260 LEU B N 1
ATOM 4523 C CA . LEU B 1 260 ? -26.453 15.398 7.891 1 83.69 260 LEU B CA 1
ATOM 4524 C C . LEU B 1 260 ? -26.516 13.984 8.469 1 83.69 260 LEU B C 1
ATOM 4526 O O . LEU B 1 260 ? -26.703 13.016 7.727 1 83.69 260 LEU B O 1
ATOM 4530 N N . GLY B 1 261 ? -26.266 13.812 9.742 1 85 261 GLY B N 1
ATOM 4531 C CA . GLY B 1 261 ? -26.531 12.578 10.453 1 85 261 GLY B CA 1
ATOM 4532 C C . GLY B 1 261 ? -25.422 11.547 10.297 1 85 261 GLY B C 1
ATOM 4533 O O . GLY B 1 261 ? -25.531 10.43 10.812 1 85 261 GLY B O 1
ATOM 4534 N N . TYR B 1 262 ? -24.312 11.867 9.594 1 87.94 262 TYR B N 1
ATOM 4535 C CA . TYR B 1 262 ? -23.312 10.836 9.375 1 87.94 262 TYR B CA 1
ATOM 4536 C C . TYR B 1 262 ? -22.344 10.766 10.547 1 87.94 262 TYR B C 1
ATOM 4538 O O . TYR B 1 262 ? -21.609 9.781 10.695 1 87.94 262 TYR B O 1
ATOM 4546 N N . ARG B 1 263 ? -22.297 11.734 11.383 1 91.81 263 ARG B N 1
ATOM 4547 C CA . ARG B 1 263 ? -21.516 11.719 12.617 1 91.81 263 ARG B CA 1
ATOM 4548 C C . ARG B 1 263 ? -22.422 11.602 13.844 1 91.81 263 ARG B C 1
ATOM 4550 O O . ARG B 1 263 ? -23.297 12.438 14.047 1 91.81 263 ARG B O 1
ATOM 4557 N N . PRO B 1 264 ? -22.219 10.578 14.695 1 90.31 264 PRO B N 1
ATOM 4558 C CA . PRO B 1 264 ? -23.047 10.461 15.906 1 90.31 264 PRO B CA 1
ATOM 4559 C C . PRO B 1 264 ? -22.906 11.664 16.828 1 90.31 264 PRO B C 1
ATOM 4561 O O . PRO B 1 264 ? -21.797 12.133 17.094 1 90.31 264 PRO B O 1
ATOM 4564 N N . ARG B 1 265 ? -24.031 12.094 17.391 1 91.25 265 ARG B N 1
ATOM 4565 C CA . ARG B 1 265 ? -24.062 13.289 18.219 1 91.25 265 ARG B CA 1
ATOM 4566 C C . ARG B 1 265 ? -23.156 13.141 19.438 1 91.25 265 ARG B C 1
ATOM 4568 O O . ARG B 1 265 ? -22.469 14.086 19.828 1 91.25 265 ARG B O 1
ATOM 4575 N N . GLU B 1 266 ? -23.219 12 20.016 1 93.06 266 GLU B N 1
ATOM 4576 C CA . GLU B 1 266 ? -22.422 11.758 21.219 1 93.06 266 GLU B CA 1
ATOM 4577 C C . GLU B 1 266 ? -20.922 11.828 20.906 1 93.06 266 GLU B C 1
ATOM 4579 O O . GLU B 1 266 ? -20.141 12.32 21.719 1 93.06 266 GLU B O 1
ATOM 4584 N N . GLU B 1 267 ? -20.531 11.352 19.75 1 93.19 267 GLU B N 1
ATOM 4585 C CA . GLU B 1 267 ? -19.141 11.414 19.312 1 93.19 267 GLU B CA 1
ATOM 4586 C C . GLU B 1 267 ? -18.703 12.859 19.094 1 93.19 267 GLU B C 1
ATOM 4588 O O . GLU B 1 267 ? -17.641 13.266 19.578 1 93.19 267 GLU B O 1
ATOM 4593 N N . VAL B 1 268 ? -19.516 13.594 18.438 1 93.56 268 VAL B N 1
ATOM 4594 C CA . VAL B 1 268 ? -19.203 14.992 18.156 1 93.56 268 VAL B CA 1
ATOM 4595 C C . VAL B 1 268 ? -19.031 15.758 19.469 1 93.56 268 VAL B C 1
ATOM 4597 O O . VAL B 1 268 ? -18.062 16.484 19.656 1 93.56 268 VAL B O 1
ATOM 4600 N N . GLN B 1 269 ? -19.953 15.555 20.359 1 94.62 269 GLN B N 1
ATOM 4601 C CA . GLN B 1 269 ? -19.906 16.266 21.641 1 94.62 269 GLN B CA 1
ATOM 4602 C C . GLN B 1 269 ? -18.656 15.898 22.438 1 94.62 269 GLN B C 1
ATOM 4604 O O . GLN B 1 269 ? -18.047 16.766 23.062 1 94.62 269 GLN B O 1
ATOM 4609 N N . ALA B 1 270 ? -18.328 14.664 22.406 1 96.06 270 ALA B N 1
ATOM 4610 C CA . ALA B 1 270 ? -17.141 14.211 23.125 1 96.06 270 ALA B CA 1
ATOM 4611 C C . ALA B 1 270 ? -15.898 14.93 22.625 1 96.06 270 ALA B C 1
ATOM 4613 O O . ALA B 1 270 ? -15 15.25 23.406 1 96.06 270 ALA B O 1
ATOM 4614 N N . TRP B 1 271 ? -15.828 15.18 21.359 1 96 271 TRP B N 1
ATOM 4615 C CA . TRP B 1 271 ? -14.656 15.844 20.797 1 96 271 TRP B CA 1
ATOM 4616 C C . TRP B 1 271 ? -14.727 17.344 21 1 96 271 TRP B C 1
ATOM 4618 O O . TRP B 1 271 ? -13.703 18 21.203 1 96 271 TRP B O 1
ATOM 4628 N N . LEU B 1 272 ? -15.922 17.922 20.969 1 95.38 272 LEU B N 1
ATOM 4629 C CA . LEU B 1 272 ? -16.078 19.344 21.281 1 95.38 272 LEU B CA 1
ATOM 4630 C C . LEU B 1 272 ? -15.617 19.641 22.688 1 95.38 272 LEU B C 1
ATOM 4632 O O . LEU B 1 272 ? -15.031 20.703 22.938 1 95.38 272 LEU B O 1
ATOM 4636 N N . ASP B 1 273 ? -15.797 18.703 23.562 1 96.19 273 ASP B N 1
ATOM 4637 C CA . ASP B 1 273 ? -15.422 18.859 24.953 1 96.19 273 ASP B CA 1
ATOM 4638 C C . ASP B 1 273 ? -13.906 18.797 25.125 1 96.19 273 ASP B C 1
ATOM 4640 O O . ASP B 1 273 ? -13.375 19.172 26.172 1 96.19 273 ASP B O 1
ATOM 4644 N N . ARG B 1 274 ? -13.211 18.391 24.078 1 96.62 274 ARG B N 1
ATOM 4645 C CA . ARG B 1 274 ? -11.766 18.25 24.109 1 96.62 274 ARG B CA 1
ATOM 4646 C C . ARG B 1 274 ? -11.094 19.234 23.156 1 96.62 274 ARG B C 1
ATOM 4648 O O . ARG B 1 274 ? -10.055 18.938 22.578 1 96.62 274 ARG B O 1
ATOM 4655 N N . ASP B 1 275 ? -11.703 20.344 23.094 1 98.25 275 ASP B N 1
ATOM 4656 C CA . ASP B 1 275 ? -11.211 21.391 22.203 1 98.25 275 ASP B CA 1
ATOM 4657 C C . ASP B 1 275 ? -9.766 21.75 22.516 1 98.25 275 ASP B C 1
ATOM 4659 O O . ASP B 1 275 ? -9.453 22.141 23.656 1 98.25 275 ASP B O 1
ATOM 4663 N N . PRO B 1 276 ? -8.914 21.656 21.5 1 98.56 276 PRO B N 1
ATOM 4664 C CA . PRO B 1 276 ? -7.492 21.828 21.797 1 98.56 276 PRO B CA 1
ATOM 4665 C C . PRO B 1 276 ? -7.152 23.266 22.219 1 98.56 276 PRO B C 1
ATOM 4667 O O . PRO B 1 276 ? -6.258 23.469 23.031 1 98.56 276 PRO B O 1
ATOM 4670 N N . VAL B 1 277 ? -7.82 24.281 21.703 1 98.62 277 VAL B N 1
ATOM 4671 C CA . VAL B 1 277 ? -7.547 25.672 22.047 1 98.62 277 VAL B CA 1
ATOM 4672 C C . VAL B 1 277 ? -8.008 25.953 23.469 1 98.62 277 VAL B C 1
ATOM 4674 O O . VAL B 1 277 ? -7.281 26.578 24.25 1 98.62 277 VAL B O 1
ATOM 4677 N N . LEU B 1 278 ? -9.195 25.469 23.781 1 98.19 278 LEU B N 1
ATOM 4678 C CA . LEU B 1 278 ? -9.719 25.656 25.141 1 98.19 278 LEU B CA 1
ATOM 4679 C C . LEU B 1 278 ? -8.859 24.938 26.156 1 98.19 278 LEU B C 1
ATOM 4681 O O . LEU B 1 278 ? -8.625 25.438 27.25 1 98.19 278 LEU B O 1
ATOM 4685 N N . LYS B 1 279 ? -8.438 23.766 25.797 1 97.88 279 LYS B N 1
ATOM 4686 C CA . LYS B 1 279 ? -7.562 23.016 26.688 1 97.88 279 LYS B CA 1
ATOM 4687 C C . LYS B 1 279 ? -6.266 23.766 26.953 1 97.88 279 LYS B C 1
ATOM 4689 O O . LYS B 1 279 ? -5.805 23.828 28.109 1 97.88 279 LYS B O 1
ATOM 4694 N N . LEU B 1 280 ? -5.668 24.297 25.938 1 98 280 LEU B N 1
ATOM 4695 C CA . LEU B 1 280 ? -4.453 25.094 26.109 1 98 280 LEU B CA 1
ATOM 4696 C C . LEU B 1 280 ? -4.699 26.297 27.016 1 98 280 LEU B C 1
ATOM 4698 O O . LEU B 1 280 ? -3.869 26.625 27.859 1 98 280 LEU B O 1
ATOM 4702 N N . GLN B 1 281 ? -5.805 26.938 26.781 1 97.62 281 GLN B N 1
ATOM 4703 C CA . GLN B 1 281 ? -6.168 28.078 27.609 1 97.62 281 GLN B CA 1
ATOM 4704 C C . GLN B 1 281 ? -6.242 27.688 29.094 1 97.62 281 GLN B C 1
ATOM 4706 O O . GLN B 1 281 ? -5.695 28.375 29.953 1 97.62 281 GLN B O 1
ATOM 4711 N N . GLU B 1 282 ? -6.895 26.609 29.328 1 96.75 282 GLU B N 1
ATOM 4712 C CA . GLU B 1 282 ? -7.047 26.125 30.703 1 96.75 282 GLU B CA 1
ATOM 4713 C C . GLU B 1 282 ? -5.691 25.766 31.312 1 96.75 282 GLU B C 1
ATOM 4715 O O . GLU B 1 282 ? -5.445 26.031 32.5 1 96.75 282 GLU B O 1
ATOM 4720 N N . GLU B 1 283 ? -4.863 25.141 30.547 1 95.69 283 GLU B N 1
ATOM 4721 C CA . GLU B 1 283 ? -3.527 24.781 31.016 1 95.69 283 GLU B CA 1
ATOM 4722 C C . GLU B 1 283 ? -2.709 26.016 31.375 1 95.69 283 GLU B C 1
ATOM 4724 O O . GLU B 1 283 ? -1.957 26.031 32.344 1 95.69 283 GLU B O 1
ATOM 4729 N N . LEU B 1 284 ? -2.84 27.062 30.594 1 96.94 284 LEU B N 1
ATOM 4730 C CA . LEU B 1 284 ? -2.125 28.312 30.844 1 96.94 284 LEU B CA 1
ATOM 4731 C C . LEU B 1 284 ? -2.625 28.969 32.125 1 96.94 284 LEU B C 1
ATOM 4733 O O . LEU B 1 284 ? -1.826 29.438 32.938 1 96.94 284 LEU B O 1
ATOM 4737 N N . ILE B 1 285 ? -3.943 28.953 32.281 1 96.44 285 ILE B N 1
ATOM 4738 C CA . ILE B 1 285 ? -4.523 29.531 33.5 1 96.44 285 ILE B CA 1
ATOM 4739 C C . ILE B 1 285 ? -4.055 28.734 34.719 1 96.44 285 ILE B C 1
ATOM 4741 O O . ILE B 1 285 ? -3.646 29.328 35.719 1 96.44 285 ILE B O 1
ATOM 4745 N N . SER B 1 286 ? -4.062 27.469 34.594 1 94.88 286 SER B N 1
ATOM 4746 C CA . SER B 1 286 ? -3.631 26.594 35.688 1 94.88 286 SER B CA 1
ATOM 4747 C C . SER B 1 286 ? -2.148 26.781 36 1 94.88 286 SER B C 1
ATOM 4749 O O . SER B 1 286 ? -1.702 26.531 37.125 1 94.88 286 SER B O 1
ATOM 4751 N N . SER B 1 287 ? -1.431 27.203 35 1 93.31 287 SER B N 1
ATOM 4752 C CA . SER B 1 287 ? 0.005 27.406 35.188 1 93.31 287 SER B CA 1
ATOM 4753 C C . SER B 1 287 ? 0.311 28.828 35.656 1 93.31 287 SER B C 1
ATOM 4755 O O . SER B 1 287 ? 1.476 29.219 35.75 1 93.31 287 SER B O 1
ATOM 4757 N N . GLY B 1 288 ? -0.723 29.641 35.812 1 93.56 288 GLY B N 1
ATOM 4758 C CA . GLY B 1 288 ? -0.536 30.938 36.469 1 93.56 288 GLY B CA 1
ATOM 4759 C C . GLY B 1 288 ? -0.73 32.125 35.531 1 93.56 288 GLY B C 1
ATOM 4760 O O . GLY B 1 288 ? -0.559 33.25 35.938 1 93.56 288 GLY B O 1
ATOM 4761 N N . THR B 1 289 ? -1.056 31.844 34.344 1 95.31 289 THR B N 1
ATOM 4762 C CA . THR B 1 289 ? -1.298 32.938 33.406 1 95.31 289 THR B CA 1
ATOM 4763 C C . THR B 1 289 ? -2.611 33.656 33.719 1 95.31 289 THR B C 1
ATOM 4765 O O . THR B 1 289 ? -3.639 33 33.938 1 95.31 289 THR B O 1
ATOM 4768 N N . GLU B 1 290 ? -2.545 34.938 33.781 1 96.81 290 GLU B N 1
ATOM 4769 C CA . GLU B 1 290 ? -3.738 35.719 34.094 1 96.81 290 GLU B CA 1
ATOM 4770 C C . GLU B 1 290 ? -4.707 35.75 32.906 1 96.81 290 GLU B C 1
ATOM 4772 O O . GLU B 1 290 ? -4.285 35.812 31.75 1 96.81 290 GLU B O 1
AT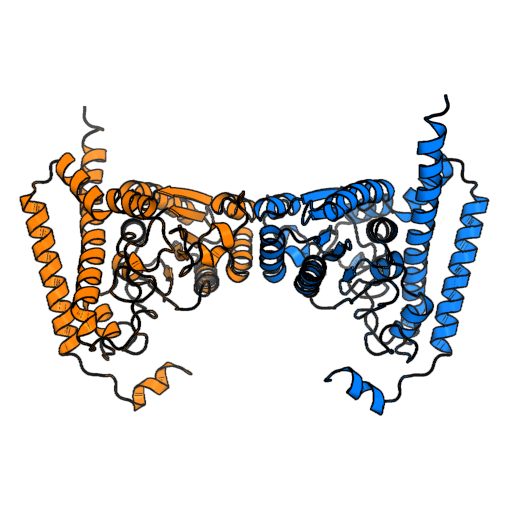OM 4777 N N . ARG B 1 291 ? -5.934 35.75 33.25 1 97 291 ARG B N 1
ATOM 4778 C CA . ARG B 1 291 ? -6.977 35.781 32.219 1 97 291 ARG B CA 1
ATOM 4779 C C . ARG B 1 291 ? -6.852 37.031 31.359 1 97 291 ARG B C 1
ATOM 4781 O O . ARG B 1 291 ? -7.125 37 30.156 1 97 291 ARG B O 1
ATOM 4788 N N . LYS B 1 292 ? -6.492 38.094 31.969 1 97.5 292 LYS B N 1
ATOM 4789 C CA . LYS B 1 292 ? -6.324 39.344 31.234 1 97.5 292 LYS B CA 1
ATOM 4790 C C . LYS B 1 292 ? -5.27 39.188 30.141 1 97.5 292 LYS B C 1
ATOM 4792 O O . LYS B 1 292 ? -5.418 39.75 29.047 1 97.5 292 LYS B O 1
ATOM 4797 N N . GLU B 1 293 ? -4.191 38.531 30.453 1 97.06 293 GLU B N 1
ATOM 4798 C CA . GLU B 1 293 ? -3.148 38.281 29.469 1 97.06 293 GLU B CA 1
ATOM 4799 C C . GLU B 1 293 ? -3.699 37.531 28.266 1 97.06 293 GLU B C 1
ATOM 4801 O O . GLU B 1 293 ? -3.355 37.812 27.125 1 97.06 293 GLU B O 1
ATOM 4806 N N . LEU B 1 294 ? -4.516 36.531 28.5 1 97.88 294 LEU B N 1
ATOM 4807 C CA . LEU B 1 294 ? -5.125 35.75 27.438 1 97.88 294 LEU B CA 1
ATOM 4808 C C . LEU B 1 294 ? -6.078 36.594 26.609 1 97.88 294 LEU B C 1
ATOM 4810 O O . LEU B 1 294 ? -6.133 36.469 25.391 1 97.88 294 LEU B O 1
ATOM 4814 N N . THR B 1 295 ? -6.816 37.438 27.25 1 98 295 THR B N 1
ATOM 4815 C CA . THR B 1 295 ? -7.711 38.375 26.547 1 98 295 THR B CA 1
ATOM 4816 C C . THR B 1 295 ? -6.922 39.312 25.656 1 98 295 THR B C 1
ATOM 4818 O O . THR B 1 295 ? -7.344 39.625 24.547 1 98 295 THR B O 1
ATOM 4821 N N . ASP B 1 296 ? -5.836 39.812 26.141 1 98.31 296 ASP B N 1
ATOM 4822 C CA . ASP B 1 296 ? -4.977 40.688 25.359 1 98.31 296 ASP B CA 1
ATOM 4823 C C . ASP B 1 296 ? -4.438 39.969 24.125 1 98.31 296 ASP B C 1
ATOM 4825 O O . ASP B 1 296 ? -4.355 40.562 23.047 1 98.31 296 ASP B O 1
ATOM 4829 N N . ILE B 1 297 ? -4.035 38.781 24.312 1 98.25 297 ILE B N 1
ATOM 4830 C CA . ILE B 1 297 ? -3.539 37.969 23.203 1 98.25 297 ILE B CA 1
ATOM 4831 C C . ILE B 1 297 ? -4.645 37.812 22.156 1 98.25 297 ILE B C 1
ATOM 4833 O O . ILE B 1 297 ? -4.406 37.969 20.969 1 98.25 297 ILE B O 1
ATOM 4837 N N . LYS B 1 298 ? -5.832 37.469 22.594 1 98.56 298 LYS B N 1
ATOM 4838 C CA . LYS B 1 298 ? -6.969 37.281 21.688 1 98.56 298 LYS B CA 1
ATOM 4839 C C . LYS B 1 298 ? -7.23 38.562 20.906 1 98.56 298 LYS B C 1
ATOM 4841 O O . LYS B 1 298 ? -7.52 38.531 19.703 1 98.56 298 LYS B O 1
ATOM 4846 N N . THR B 1 299 ? -7.133 39.688 21.562 1 98.62 299 THR B N 1
ATOM 4847 C CA . THR B 1 299 ? -7.34 40.969 20.922 1 98.62 299 THR B CA 1
ATOM 4848 C C . THR B 1 299 ? -6.27 41.25 19.859 1 98.62 299 THR B C 1
ATOM 4850 O O . THR B 1 299 ? -6.574 41.688 18.766 1 98.62 299 THR B O 1
ATOM 4853 N N . THR B 1 300 ? -5.086 41 20.234 1 98.56 300 THR B N 1
ATOM 4854 C CA . THR B 1 300 ? -3.973 41.188 19.312 1 98.56 300 THR B CA 1
ATOM 4855 C C . THR B 1 300 ? -4.145 40.312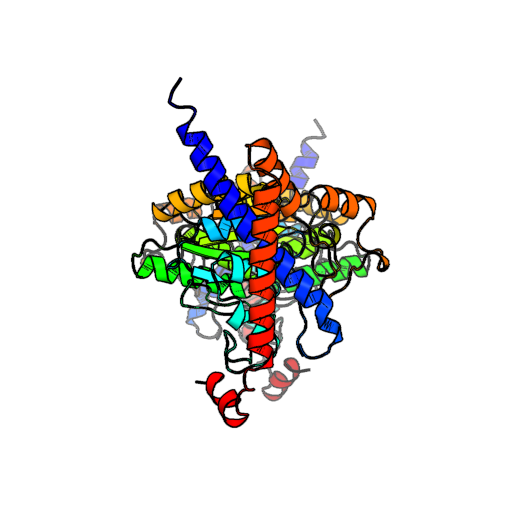 18.078 1 98.56 300 THR B C 1
ATOM 4857 O O . THR B 1 300 ? -3.98 40.781 16.938 1 98.56 300 THR B O 1
ATOM 4860 N N . VAL B 1 301 ? -4.477 39.031 18.266 1 98.62 301 VAL B N 1
ATOM 4861 C CA . VAL B 1 301 ? -4.668 38.094 17.172 1 98.62 301 VAL B CA 1
ATOM 4862 C C . VAL B 1 301 ? -5.836 38.531 16.297 1 98.62 301 VAL B C 1
ATOM 4864 O O . VAL B 1 301 ? -5.762 38.469 15.07 1 98.62 301 VAL B O 1
ATOM 4867 N N . ALA B 1 302 ? -6.895 38.969 16.906 1 98.69 302 ALA B N 1
ATOM 4868 C CA . ALA B 1 302 ? -8.055 39.469 16.172 1 98.69 302 ALA B CA 1
ATOM 4869 C C . ALA B 1 302 ? -7.664 40.625 15.258 1 98.69 302 ALA B C 1
ATOM 4871 O O . ALA B 1 302 ? -8.125 40.719 14.117 1 98.69 302 ALA B O 1
ATOM 4872 N N . HIS B 1 303 ? -6.863 41.5 15.727 1 98.69 303 HIS B N 1
ATOM 4873 C CA . HIS B 1 303 ? -6.414 42.656 14.93 1 98.69 303 HIS B CA 1
ATOM 4874 C C . HIS B 1 303 ? -5.566 42.188 13.75 1 98.69 303 HIS B C 1
ATOM 4876 O O . HIS B 1 303 ? -5.691 42.719 12.648 1 98.69 303 HIS B O 1
ATOM 4882 N N . GLU B 1 304 ? -4.672 41.312 14.023 1 98.5 304 GLU B N 1
ATOM 4883 C CA . GLU B 1 304 ? -3.854 40.75 12.961 1 98.5 304 GLU B CA 1
ATOM 4884 C C . GLU B 1 304 ? -4.723 40.156 11.844 1 98.5 304 GLU B C 1
ATOM 4886 O O . GLU B 1 304 ? -4.43 40.375 10.656 1 98.5 304 GLU B O 1
ATOM 4891 N N . ILE B 1 305 ? -5.738 39.469 12.18 1 98.81 305 ILE B N 1
ATOM 4892 C CA . ILE B 1 305 ? -6.633 38.812 11.234 1 98.81 305 ILE B CA 1
ATOM 4893 C C . ILE B 1 305 ? -7.426 39.844 10.453 1 98.81 305 ILE B C 1
ATOM 4895 O O . ILE B 1 305 ? -7.551 39.75 9.234 1 98.81 305 ILE B O 1
ATOM 4899 N N . GLU B 1 306 ? -7.918 40.844 11.164 1 98.62 306 GLU B N 1
ATOM 4900 C CA . GLU B 1 306 ? -8.625 41.906 10.484 1 98.62 306 GLU B CA 1
ATOM 4901 C C . GLU B 1 306 ? -7.719 42.625 9.477 1 98.62 306 GLU B C 1
ATOM 4903 O O . GLU B 1 306 ? -8.156 42.938 8.367 1 98.62 306 GLU B O 1
ATOM 4908 N N . ASP B 1 307 ? -6.543 42.844 9.906 1 98.69 307 ASP B N 1
ATOM 4909 C CA . ASP B 1 307 ? -5.566 43.469 9.016 1 98.69 307 ASP B CA 1
ATOM 4910 C C . ASP B 1 307 ? -5.324 42.625 7.777 1 98.69 307 ASP B C 1
ATOM 4912 O O . ASP B 1 307 ? -5.145 43.125 6.676 1 98.69 307 ASP B O 1
ATOM 4916 N N . ALA B 1 308 ? -5.246 41.344 7.926 1 98.69 308 ALA B N 1
ATOM 4917 C CA . ALA B 1 308 ? -5.027 40.438 6.816 1 98.69 308 ALA B CA 1
ATOM 4918 C C . ALA B 1 308 ? -6.184 40.5 5.82 1 98.69 308 ALA B C 1
ATOM 4920 O O . ALA B 1 308 ? -5.965 40.5 4.605 1 98.69 308 ALA B O 1
ATOM 4921 N N . PHE B 1 309 ? -7.383 40.5 6.281 1 98.12 309 PHE B N 1
ATOM 4922 C CA . PHE B 1 309 ? -8.547 40.594 5.406 1 98.12 309 PHE B CA 1
ATOM 4923 C C . PHE B 1 309 ? -8.578 41.938 4.684 1 98.12 309 PHE B C 1
ATOM 4925 O O . PHE B 1 309 ? -8.891 42 3.492 1 98.12 309 PHE B O 1
ATOM 4932 N N . ASP B 1 310 ? -8.281 43 5.422 1 98.19 310 ASP B N 1
ATOM 4933 C CA . ASP B 1 310 ? -8.203 44.312 4.805 1 98.19 310 ASP B CA 1
ATOM 4934 C C . ASP B 1 310 ? -7.16 44.344 3.688 1 98.19 310 ASP B C 1
ATOM 4936 O O . ASP B 1 310 ? -7.402 44.906 2.617 1 98.19 310 ASP B O 1
ATOM 4940 N N . PHE B 1 311 ? -6.035 43.812 3.973 1 98.31 311 PHE B N 1
ATOM 4941 C CA . PHE B 1 311 ? -4.965 43.719 2.988 1 98.31 311 PHE B CA 1
ATOM 4942 C C . PHE B 1 311 ? -5.449 43 1.734 1 98.31 311 PHE B C 1
ATOM 4944 O O . PHE B 1 311 ? -5.207 43.469 0.617 1 98.31 311 PHE B O 1
ATOM 4951 N N . ALA B 1 312 ? -6.066 41.875 1.882 1 97.44 312 ALA B N 1
ATOM 4952 C CA . ALA B 1 312 ? -6.57 41.094 0.758 1 97.44 312 ALA B CA 1
ATOM 4953 C C . ALA B 1 312 ? -7.582 41.875 -0.058 1 97.44 312 ALA B C 1
ATOM 4955 O O . ALA B 1 312 ? -7.516 41.906 -1.29 1 97.44 312 ALA B O 1
ATOM 4956 N N . GLU B 1 313 ? -8.477 42.531 0.598 1 96.19 313 GLU B N 1
ATOM 4957 C CA . GLU B 1 313 ? -9.523 43.312 -0.063 1 96.19 313 GLU B CA 1
ATOM 4958 C C . GLU B 1 313 ? -8.938 44.438 -0.903 1 96.19 313 GLU B C 1
ATOM 4960 O O . GLU B 1 313 ? -9.477 44.781 -1.958 1 96.19 313 GLU B O 1
ATOM 4965 N N . LYS B 1 314 ? -7.84 44.938 -0.462 1 97.06 314 LYS B N 1
ATOM 4966 C CA . LYS B 1 314 ? -7.227 46.094 -1.123 1 97.06 314 LYS B CA 1
ATOM 4967 C C . LYS B 1 314 ? -6.219 45.656 -2.176 1 97.06 314 LYS B C 1
ATOM 4969 O O . LYS B 1 314 ? -5.691 46.469 -2.926 1 97.06 314 LYS B O 1
ATOM 4974 N N . SER B 1 315 ? -5.898 44.406 -2.209 1 96.56 315 SER B N 1
ATOM 4975 C CA . SER B 1 315 ? -4.918 43.875 -3.15 1 96.56 315 SER B CA 1
ATOM 4976 C C . SER B 1 315 ? -5.523 43.719 -4.539 1 96.56 315 SER B C 1
ATOM 4978 O O . SER B 1 315 ? -6.73 43.5 -4.672 1 96.56 315 SER B O 1
ATOM 4980 N N . GLU B 1 316 ? -4.672 43.781 -5.57 1 95.06 316 GLU B N 1
ATOM 4981 C CA . GLU B 1 316 ? -5.113 43.656 -6.953 1 95.06 316 GLU B CA 1
ATOM 4982 C C . GLU B 1 316 ? -5.242 42.188 -7.355 1 95.06 316 GLU B C 1
ATOM 4984 O O . GLU B 1 316 ? -4.582 41.312 -6.777 1 95.06 316 GLU B O 1
ATOM 4989 N N . PHE B 1 317 ? -6.117 41.969 -8.344 1 93.62 317 PHE B N 1
ATOM 4990 C CA . PHE B 1 317 ? -6.211 40.656 -8.961 1 93.62 317 PHE B CA 1
ATOM 4991 C C . PHE B 1 317 ? -5.055 40.406 -9.93 1 93.62 317 PHE B C 1
ATOM 4993 O O . PHE B 1 317 ? -4.492 41.375 -10.469 1 93.62 317 PHE B O 1
ATOM 5000 N N . PRO B 1 318 ? -4.668 39.219 -9.992 1 91.06 318 PRO B N 1
ATOM 5001 C CA . PRO B 1 318 ? -3.631 38.969 -11 1 91.06 318 PRO B CA 1
ATOM 5002 C C . PRO B 1 318 ? -4.09 39.281 -12.414 1 91.06 318 PRO B C 1
ATOM 5004 O O . PRO B 1 318 ? -5.281 39.188 -12.719 1 91.06 318 PRO B O 1
ATOM 5007 N N . GLU B 1 319 ? -3.191 39.719 -13.32 1 83.06 319 GLU B N 1
ATOM 5008 C CA . GLU B 1 319 ? -3.51 39.969 -14.719 1 83.06 319 GLU B CA 1
ATOM 5009 C C . GLU B 1 319 ? -3.686 38.688 -15.5 1 83.06 319 GLU B C 1
ATOM 5011 O O . GLU B 1 319 ? -3.004 37.688 -15.227 1 83.06 319 GLU B O 1
ATOM 5016 N N . MET B 1 320 ? -4.809 38.5 -16.25 1 67.69 320 MET B N 1
ATOM 5017 C CA . MET B 1 320 ? -5.133 37.312 -17.047 1 67.69 320 MET B CA 1
ATOM 5018 C C . MET B 1 320 ? -3.895 36.781 -17.766 1 67.69 320 MET B C 1
ATOM 5020 O O . MET B 1 320 ? -3.691 35.594 -17.859 1 67.69 320 MET B O 1
ATOM 5024 N N . ALA B 1 321 ? -3.16 37.562 -18.453 1 58.53 321 ALA B N 1
ATOM 5025 C CA . ALA B 1 321 ? -2.004 37.156 -19.234 1 58.53 321 ALA B CA 1
ATOM 5026 C C . ALA B 1 321 ? -0.956 36.469 -18.359 1 58.53 321 ALA B C 1
ATOM 5028 O O . ALA B 1 321 ? -0.253 35.562 -18.797 1 58.53 321 ALA B O 1
ATOM 5029 N N . GLU B 1 322 ? -0.859 36.719 -17.188 1 53.09 322 GLU B N 1
ATOM 5030 C CA . GLU B 1 322 ? 0.129 36.219 -16.25 1 53.09 322 GLU B CA 1
ATOM 5031 C C . GLU B 1 322 ? -0.285 34.844 -15.703 1 53.09 322 GLU B C 1
ATOM 5033 O O . GLU B 1 322 ? 0.565 34.031 -15.328 1 53.09 322 GLU B O 1
ATOM 5038 N N . SER B 1 323 ? -1.434 34.531 -15.664 1 52.91 323 SER B N 1
ATOM 5039 C CA . SER B 1 323 ? -1.948 33.281 -15.109 1 52.91 323 SER B CA 1
ATOM 5040 C C . SER B 1 323 ? -1.475 32.094 -15.914 1 52.91 323 SER B C 1
ATOM 5042 O O . SER B 1 323 ? -1.259 31.016 -15.359 1 52.91 323 SER B O 1
ATOM 5044 N N . TYR B 1 324 ? -1.327 32.25 -17.219 1 49.91 324 TYR B N 1
ATOM 5045 C CA . TYR B 1 324 ? -0.91 31.141 -18.078 1 49.91 324 TYR B CA 1
ATOM 5046 C C . TYR B 1 324 ? 0.584 30.875 -17.938 1 49.91 324 TYR B C 1
ATOM 5048 O O . TYR B 1 324 ? 1.052 29.766 -18.219 1 49.91 324 TYR B O 1
ATOM 5056 N N . ARG B 1 325 ? 1.335 31.797 -17.578 1 46.94 325 ARG B N 1
ATOM 5057 C CA . ARG B 1 325 ? 2.783 31.625 -17.578 1 46.94 325 ARG B CA 1
ATOM 5058 C C . ARG B 1 325 ? 3.23 30.703 -16.453 1 46.94 325 ARG B C 1
ATOM 5060 O O . ARG B 1 325 ? 4.258 30.031 -16.562 1 46.94 325 ARG B O 1
ATOM 5067 N N . SER B 1 326 ? 2.584 30.719 -15.422 1 48.06 326 SER B N 1
ATOM 5068 C CA . SER B 1 326 ? 3.123 30.031 -14.258 1 48.06 326 SER B CA 1
ATOM 5069 C C . SER B 1 326 ? 2.891 28.531 -14.352 1 48.06 326 SER B C 1
ATOM 5071 O O . SER B 1 326 ? 3.451 27.75 -13.562 1 48.06 326 SER B O 1
ATOM 5073 N N . GLU B 1 327 ? 1.969 28.094 -15.125 1 42.91 327 GLU B N 1
ATOM 5074 C CA . GLU B 1 327 ? 1.63 26.672 -15.07 1 42.91 327 GLU B CA 1
ATOM 5075 C C . GLU B 1 327 ? 2.689 25.828 -15.758 1 42.91 327 GLU B C 1
ATOM 5077 O O . GLU B 1 327 ? 3.029 24.734 -15.289 1 42.91 327 GLU B O 1
ATOM 5082 N N . TYR B 1 328 ? 2.908 26 -17.234 1 40.38 328 TYR B N 1
ATOM 5083 C CA . TYR B 1 328 ? 3.646 25.047 -18.062 1 40.38 328 TYR B CA 1
ATOM 5084 C C . TYR B 1 328 ? 5.102 25.469 -18.219 1 40.38 328 TYR B C 1
ATOM 5086 O O . TYR B 1 328 ? 5.867 24.844 -18.938 1 40.38 328 TYR B O 1
ATOM 5094 N N . LYS B 1 329 ? 5.727 26.156 -17.359 1 36.06 329 LYS B N 1
ATOM 5095 C CA . LYS B 1 329 ? 7.141 26.234 -17.719 1 36.06 329 LYS B CA 1
ATOM 5096 C C . LYS B 1 329 ? 7.914 25.031 -17.203 1 36.06 329 LYS B C 1
ATOM 5098 O O . LYS B 1 329 ? 7.707 24.594 -16.062 1 36.06 329 LYS B O 1
#

Solvent-accessible surface area (backbone atoms only — not comparable to full-atom values): 32245 Å² total; per-residue (Å²): 132,66,75,66,56,56,66,47,48,56,42,48,55,48,48,47,54,38,39,53,43,21,43,47,42,44,55,47,48,50,49,50,34,69,49,44,83,72,63,58,46,83,49,76,39,35,57,49,46,53,44,36,20,46,27,17,20,53,22,67,63,48,54,49,79,19,38,33,26,24,30,33,58,24,60,37,48,42,48,24,41,58,38,59,61,42,23,47,46,7,8,29,50,36,11,36,69,11,50,51,44,20,72,38,30,48,26,29,46,33,35,70,86,26,16,31,69,32,25,32,74,54,82,39,58,40,45,46,52,22,42,50,49,8,48,48,32,61,76,69,67,54,72,53,42,16,30,25,46,43,43,57,58,25,68,61,36,27,54,35,53,38,34,48,40,50,31,32,56,66,44,21,29,27,41,38,38,30,48,29,48,56,49,50,80,76,45,46,47,76,83,68,39,34,84,85,45,45,71,42,58,26,42,36,34,58,42,28,50,49,40,72,49,56,23,40,39,32,69,59,44,30,56,54,50,42,54,49,51,55,40,24,56,71,67,62,18,28,38,36,39,36,22,42,43,37,63,65,45,25,66,71,41,69,42,71,50,78,85,71,62,75,64,58,67,69,59,53,50,58,50,63,75,46,31,26,57,61,49,42,51,50,53,40,43,76,71,65,48,54,66,66,58,54,52,51,48,52,52,52,46,50,49,53,46,52,50,15,52,52,49,27,72,72,45,53,64,54,59,75,81,56,64,62,58,73,72,80,112,133,66,78,64,57,58,68,47,48,57,42,48,55,49,48,48,53,36,39,53,43,22,43,46,44,41,54,46,48,51,48,48,34,69,50,44,82,72,64,58,46,85,48,73,39,36,58,49,47,53,44,35,20,45,27,17,21,52,22,67,63,50,54,49,80,19,39,33,27,25,30,34,58,25,61,38,48,42,49,26,40,59,40,61,61,43,24,48,46,8,8,29,50,36,11,36,69,10,49,50,44,19,72,37,29,47,25,30,47,33,36,70,86,26,16,32,69,32,26,33,74,54,84,38,57,41,46,46,52,22,44,50,48,8,47,50,31,60,75,66,66,54,72,54,42,15,31,25,45,40,44,57,60,25,68,60,36,29,54,33,54,38,33,48,36,52,29,32,54,66,44,20,30,27,39,40,38,29,48,30,48,52,51,49,80,76,45,46,49,75,82,69,38,34,85,84,45,45,71,42,59,25,42,36,34,57,44,26,50,50,41,73,48,55,22,39,39,31,68,59,43,29,56,53,49,41,55,50,52,56,41,24,55,70,66,62,17,28,38,36,41,35,23,43,42,37,65,65,46,27,67,72,42,69,41,71,50,76,86,71,62,74,62,57,65,68,60,52,50,57,48,61,74,48,32,26,58,60,48,42,50,51,52,40,44,76,70,66,48,55,67,65,59,53,51,50,49,50,51,52,47,51,49,54,47,51,50,17,51,52,50,27,71,72,44,54,63,53,58,75,79,58,64,62,59,72,72,78,112

Organism: NCBI:txid2484979

InterPro domains:
  IPR001017 Dehydrogenase, E1 component [PF00676] (24-319)
  IPR029061 Thiamin diphosphate-binding fold [SSF52518] (12-328)
  IPR050642 Pyruvate Dehydrogenase E1 Alpha Subunit [PTHR11516] (11-326)

Secondary structure (DSSP, 8-state):
--HHHHHHHHHHHHHHHHHHHHHHHHHHHHHHHHHGGGS---S-----TT-HHHHHHHHHHS-TTSEEEE-S--HHHHHHTT--HHHHHHHHTT-TTSTTTTSSTTT---BGGGTEEEE-SSTTTHHHHHHHHHHHHHHHT----EEEEEEGGGGGSHHHHHHHHHHHHHT--EEEEEEE-SEETTEEHHHHS-TT--HHHHHHHHT-EEEEEETT-HHHHHHHHHHHHHHIIIII--EEEEEE----S-SSSSS--GGG-SS-HHHHHHHHTT-HHHHHHHHHHHTT--HHHHHHHHHHHHHHHHHHHHHHHHSPPPPHHHHTTTT--/--HHHHHHHHHHHHHHHHHHHHHHHHHHHHHHHHHGGGS---S-----TT-HHHHHHHHHHS-TTSEEEE-S--HHHHHHTT--HHHHHHHHTT-TTSTTTTSSTTT---BGGGTEEEE-SSTTTHHHHHHHHHHHHHHHT----EEEEEEGGGGGSHHHHHHHHHHHHHT--EEEEEEE-SEETTEEHHHHS-TT--HHHHHHHHT-EEEEEETT-HHHHHHHHHHHHHHIIIII--EEEEEE----S-SSSSS--GGG-SS-HHHHHHHHTT-HHHHHHHHHHHTT--HHHHHHHHHHHHHHHHHHHHHHHHSPPPPHHHHTTTT--

Sequence (658 aa):
MSAKVGTDISSKSVLMDLYVSALRIRMTEEEISKRYSQNRMRCPTHLSIGQEGVAAAVGLVLSKEDFAVSTHRAHAHYLGKGGDLKAMIAEIYGKKTGCSGGHGGSMHLSDLACGFMGSTSIVGNSIPIGVGLGLSIQLNRTNQVSCVFFGDGSVEEGAFYEAANFAAVRKLPVLFICENNFFSVYSPLSVRQPPERKIHEMVRAIGVRSDVGDGNDTLGVYRSVSKTVADMRNGGGPFFWEFYTYRHFEHCGPNLDDDLGYRPREEVQAWLDRDPVLKLQEELISSGTERKELTDIKTTVAHEIEDAFDFAEKSEFPEMAESYRSEYKMSAKVGTDISSKSVLMDLYVSALRIRMTEEEISKRYSQNRMRCPTHLSIGQEGVAAAVGLVLSKEDFAVSTHRAHAHYLGKGGDLKAMIAEIYGKKTGCSGGHGGSMHLSDLACGFMGSTSIVGNSIPIGVGLGLSIQLNRTNQVSCVFFGDGSVEEGAFYEAANFAAVRKLPVLFICENNFFSVYSPLSVRQPPERKIHEMVRAIGVRSDVGDGNDTLGVYRSVSKTVADMRNGGGPFFWEFYTYRHFEHCGPNLDDDLGYRPREEVQAWLDRDPVLKLQEELISSGTERKELTDIKTTVAHEIEDAFDFAEKSEFPEMAESYRSEYK

Foldseek 3Di:
DPPVVVVLVVLLVLLVQLLLLLLLLQVLLLVCLVCVVVCLQPDWAFHCFFQLLLLQLLLVLAFLQAAEEEEQHCSSNCSSLPHDLLQCLLLRSQFCSHQVRSQQHSAWHDDSSRRHHTGYHDQLPCLLVLLVVLVVCVVVVHLHAREYEHEPVSLLDVSNLVSLLVQQVVLTRYEYEYEYQQDDQLDGVPVRDPPVDDSQVVSVVSRAAEDEEASLQNSVSNVVVNVVSVCSSVRVTYYYYYHYIHGQDHRIGSHRDVVVPSDDPVRSVVSVVSRSSVVSVVVSVVSPDDPVVVVVSSVVSNVSSVVSNVSSVPGHRDDPVPNVVPPPD/DPPVVVVLVVLLVLLVQLLLLLLLLQVLLLVCLVCVVVCLQPDWAFHCFFQLLLLQQLLVLAFLQAAEEEEQNCSSNCSSLPHDLLQCLLLRSQFCSHQVRSPQHSAWHDDSSSRHHTGYHDQLPCLLVLLVVLVVCVVVVHLHAREYEHEPVSLLDVSNLVSLLVQQVVLTRYEYEYEYQQDDQLDGVPVRDPPVDDSQVVSVVSRAAEDEEASLQNSVSNVVVNVVSVCSSVRVTYYYYYHYIHGQDHRIGSHRDVVVPSDDPVVSVVSVVSRSSVVSVVVSVVSPDDPVVVVVSSVVSNVSSVVSNVSSVPGHRDDPVVNVVPPPD